Protein AF-A0A382MVQ9-F1 (afdb_monomer)

pLDDT: mean 88.11, std 9.87, range [50.53, 97.69]

Foldseek 3Di:
DVCVVVLVCLQQPNPVVPPDLLRSLLVNLLVVCQEVVLPLVSSLVSSCNGPSDDPQLQDQDDPVRDGSVSVSNVVSNVPNPHHDDQLADDALVLLVVLVVVALLSLLVNLLSVCPQAWAAAPVVRFIWGDDLLAIDTDPPCVVLVVSLVVLLVVLLVSLVVLVVVLVVLVVVVDPVCVVVSVVSVVVSVSSVVVNVVSVDPVSSVSSVVSNNVSRYDHPCLELVAQQWAAESQATQGNVVRDGHHRGSNNRYNFYWDHDDDPPDDDVVVVVLLCQLVVNPPVVSVVVVVVLVQLSGNDCVVLDDDDDDDDPPSCPVVVVVVVCNGSPLLEEEDECVLFFDDPDDDPVVVVSVVSNVSRSHYDYDDDPPPTDTDPVNSD

Sequence (378 aa):
SKQKDKFERLFKGDIAEYSSQSEGDLALCSILAFWTVRNNSLIDKVFRQSALFRQKWDDKHFSDGTTYGQSTINKSIENCTEVYTPKLPSNIEEIKRYFLNQERGDAELLSKIFEEIYLYDHIAQCWLNFSNGVWNQDQENQTLKNAVEKLTKLYLNTSIEVDRQVAELSAEKNKANRERIRQLEDFRDDLRERVRKLNNRSRITNVLKLAESWLPTSTWKFDSDSMKLNLANGIYDLNDNVLEEHSHEHLCLKQTKVSYKKGATAVYWIDFLNTIFSGDQELIRFVRQAVGYSLSGLCDPQALIFCYGSGANGKSTFFGVLRDLIGDYYQGIQIETLLANRFQSSSTQYDRARVKGARMVVSDEVPEGRKLNESLVK

Organism: NCBI:txid408172

InterPro domains:
  IPR006500 Helicase, putative, phage/plasmid, C-terminal domain [TIGR01613] (228-378)
  IPR014818 Bacteriophage/plasmid primase, P4, C-terminal [PF08706] (108-277)
  IPR014818 Bacteriophage/plasmid primase, P4, C-terminal [SM00885] (107-278)
  IPR051620 ORF904-like, C-terminal domain [PTHR35372] (110-378)
  IPR054468 NrS-1 polymerase-like, HBD domain [PF22763] (21-86)

Structure (mmCIF, N/CA/C/O backbone):
data_AF-A0A382MVQ9-F1
#
_entry.id   AF-A0A382MVQ9-F1
#
loop_
_atom_site.group_PDB
_atom_site.id
_atom_site.type_symbol
_atom_site.label_atom_id
_atom_site.label_alt_id
_atom_site.label_comp_id
_atom_site.label_asym_id
_atom_site.label_entity_id
_atom_site.label_seq_id
_atom_site.pdbx_PDB_ins_code
_atom_site.Cartn_x
_atom_site.Cartn_y
_atom_site.Cartn_z
_atom_site.occupancy
_atom_site.B_iso_or_equiv
_atom_site.auth_seq_id
_atom_site.auth_comp_id
_atom_site.auth_asym_id
_atom_site.auth_atom_id
_atom_site.pdbx_PDB_model_num
ATOM 1 N N . SER A 1 1 ? -6.077 -2.843 -11.365 1.00 56.75 1 SER A N 1
ATOM 2 C CA . SER A 1 1 ? -6.553 -2.175 -12.596 1.00 56.75 1 SER A CA 1
ATOM 3 C C . SER A 1 1 ? -8.061 -2.297 -12.627 1.00 56.75 1 SER A C 1
ATOM 5 O O . SER A 1 1 ? -8.538 -3.425 -12.628 1.00 56.75 1 SER A O 1
ATOM 7 N N . LYS A 1 2 ? -8.787 -1.170 -12.661 1.00 61.75 2 LYS A N 1
ATOM 8 C CA . LYS A 1 2 ? -10.263 -1.114 -12.609 1.00 61.75 2 LYS A CA 1
ATOM 9 C C . LYS A 1 2 ? -10.966 -1.867 -13.756 1.00 61.75 2 LYS A C 1
ATOM 11 O O . LYS A 1 2 ? -12.164 -2.094 -13.701 1.00 61.75 2 LYS A O 1
ATOM 16 N N . GLN A 1 3 ? -10.237 -2.243 -14.813 1.00 79.81 3 GLN A N 1
ATOM 17 C CA . GLN A 1 3 ? -10.783 -2.914 -16.002 1.00 79.81 3 GLN A CA 1
ATOM 18 C C . GLN A 1 3 ? -10.270 -4.351 -16.195 1.00 79.81 3 GLN A C 1
ATOM 20 O O . GLN A 1 3 ? -10.520 -4.938 -17.246 1.00 79.81 3 GLN A O 1
ATOM 25 N N . LYS A 1 4 ? -9.552 -4.930 -15.218 1.00 81.38 4 LYS A N 1
ATOM 26 C CA . LYS A 1 4 ? -8.944 -6.267 -15.353 1.00 81.38 4 LYS A CA 1
ATOM 27 C C . LYS A 1 4 ? -9.993 -7.347 -15.645 1.00 81.38 4 LYS A C 1
ATOM 29 O O . LYS A 1 4 ? -9.894 -8.028 -16.660 1.00 81.38 4 LYS A O 1
ATOM 34 N N . ASP A 1 5 ? -11.025 -7.441 -14.814 1.00 83.12 5 ASP A N 1
ATOM 35 C CA . ASP A 1 5 ? -12.050 -8.485 -14.942 1.00 83.12 5 ASP A CA 1
ATOM 36 C C . ASP A 1 5 ? -12.887 -8.306 -16.215 1.00 83.12 5 ASP A C 1
ATOM 38 O O . ASP A 1 5 ? -13.270 -9.269 -16.878 1.00 83.12 5 ASP A O 1
ATOM 42 N N . LYS A 1 6 ? -13.120 -7.051 -16.612 1.00 87.81 6 LYS A N 1
ATOM 43 C CA . LYS A 1 6 ? -13.778 -6.704 -17.876 1.00 87.81 6 LYS A CA 1
ATOM 44 C C . LYS A 1 6 ? -12.953 -7.148 -19.087 1.00 87.81 6 LYS A C 1
ATOM 46 O O . LYS A 1 6 ? -13.506 -7.733 -20.015 1.00 87.81 6 LYS A O 1
ATOM 51 N N . PHE A 1 7 ? -11.644 -6.897 -19.065 1.00 92.00 7 PHE A N 1
ATOM 52 C CA . PHE A 1 7 ? -10.725 -7.345 -20.107 1.00 92.00 7 PHE A CA 1
ATOM 53 C C . PHE A 1 7 ? -10.700 -8.872 -20.207 1.00 92.00 7 PHE A C 1
ATOM 55 O O . PHE A 1 7 ? -10.878 -9.399 -21.298 1.00 92.00 7 PHE A O 1
ATOM 62 N N . GLU A 1 8 ? -10.532 -9.588 -19.090 1.00 89.94 8 GLU A N 1
ATOM 63 C CA . GLU A 1 8 ? -10.443 -11.054 -19.100 1.00 89.94 8 GLU A CA 1
ATOM 64 C C . GLU A 1 8 ? -11.711 -11.724 -19.644 1.00 89.94 8 GLU A C 1
ATOM 66 O O . GLU A 1 8 ? -11.610 -12.693 -20.401 1.00 89.94 8 GLU A O 1
ATOM 71 N N . ARG A 1 9 ? -12.897 -11.204 -19.299 1.00 91.94 9 ARG A N 1
ATOM 72 C CA . ARG A 1 9 ? -14.177 -11.698 -19.831 1.00 91.94 9 ARG A CA 1
ATOM 73 C C . ARG A 1 9 ? -14.293 -11.483 -21.335 1.00 91.94 9 ARG A C 1
ATOM 75 O O . ARG A 1 9 ? -14.473 -12.450 -22.074 1.00 91.94 9 ARG A O 1
ATOM 82 N N . LEU A 1 10 ? -14.099 -10.243 -21.790 1.00 93.75 10 LEU A N 1
ATOM 83 C CA . LEU A 1 10 ? -14.164 -9.899 -23.212 1.00 93.75 10 LEU A CA 1
ATOM 84 C C . LEU A 1 10 ? -13.122 -10.668 -24.029 1.00 93.75 10 LEU A C 1
ATOM 86 O O . LEU A 1 10 ? -13.433 -11.181 -25.098 1.00 93.75 10 LEU A O 1
ATOM 90 N N . PHE A 1 11 ? -11.900 -10.818 -23.515 1.00 94.00 11 PHE A N 1
ATOM 91 C CA . PHE A 1 11 ? -10.834 -11.543 -24.204 1.00 94.00 11 PHE A CA 1
ATOM 92 C C . PHE A 1 11 ? -11.157 -13.038 -24.377 1.00 94.00 11 PHE A C 1
ATOM 94 O O . PHE A 1 11 ? -10.784 -13.638 -25.386 1.00 94.00 11 PHE A O 1
ATOM 101 N N . LYS A 1 12 ? -11.904 -13.629 -23.432 1.00 94.81 12 LYS A N 1
ATOM 102 C CA . LYS A 1 12 ? -12.444 -15.000 -23.509 1.00 94.81 12 LYS A CA 1
ATOM 103 C C . LYS A 1 12 ? -13.733 -15.115 -24.332 1.00 94.81 12 LYS A C 1
ATOM 105 O O . LYS A 1 12 ? -14.227 -16.225 -24.505 1.00 94.81 12 LYS A O 1
ATOM 110 N N . GLY A 1 13 ? -14.248 -14.010 -24.870 1.00 91.19 13 GLY A N 1
ATOM 111 C CA . GLY A 1 13 ? -15.422 -13.995 -25.742 1.00 91.19 13 GLY A CA 1
ATOM 112 C C . GLY A 1 13 ? -16.759 -13.823 -25.019 1.00 91.19 13 GLY A C 1
ATOM 113 O O . GLY A 1 13 ? -17.801 -13.926 -25.661 1.00 91.19 13 GLY A O 1
ATOM 114 N N . ASP A 1 14 ? -16.752 -13.559 -23.710 1.00 91.88 14 ASP A N 1
ATOM 115 C CA . ASP A 1 14 ? -17.973 -13.297 -22.948 1.00 91.88 14 ASP A CA 1
ATOM 116 C C . ASP A 1 14 ? -18.434 -11.847 -23.157 1.00 91.88 14 ASP A C 1
ATOM 118 O O . ASP A 1 14 ? -17.761 -10.896 -22.752 1.00 91.88 14 ASP A O 1
ATOM 122 N N . ILE A 1 15 ? -19.594 -11.699 -23.800 1.00 91.69 15 ILE A N 1
ATOM 123 C CA . ILE A 1 15 ? -20.236 -10.415 -24.099 1.00 91.69 15 ILE A CA 1
ATOM 124 C C . ILE A 1 15 ? -21.607 -10.268 -23.424 1.00 91.69 15 ILE A C 1
ATOM 126 O O . ILE A 1 15 ? -22.412 -9.464 -23.881 1.00 91.69 15 ILE A O 1
ATOM 130 N N . ALA A 1 16 ? -21.903 -11.024 -22.361 1.00 88.56 16 ALA A N 1
ATOM 131 C CA . ALA A 1 16 ? -23.234 -11.043 -21.740 1.00 88.56 16 ALA A CA 1
ATOM 132 C C . ALA A 1 16 ? -23.744 -9.661 -21.269 1.00 88.56 16 ALA A C 1
ATOM 134 O O . ALA A 1 16 ? -24.949 -9.450 -21.166 1.00 88.56 16 ALA A O 1
ATOM 135 N N . GLU A 1 17 ? -22.838 -8.715 -21.005 1.00 86.69 17 GLU A N 1
ATOM 136 C CA . GLU A 1 17 ? -23.154 -7.328 -20.622 1.00 86.69 17 GLU A CA 1
ATOM 137 C C . GLU A 1 17 ? -23.402 -6.381 -21.807 1.00 86.69 17 GLU A C 1
ATOM 139 O O . GLU A 1 17 ? -23.685 -5.202 -21.598 1.00 86.69 17 GLU A O 1
ATOM 144 N N . TYR A 1 18 ? -23.281 -6.865 -23.043 1.00 90.12 18 TYR A N 1
ATOM 145 C CA . TYR A 1 18 ? -23.393 -6.063 -24.257 1.00 90.12 18 TYR A CA 1
ATOM 146 C C . TYR A 1 18 ? -24.598 -6.480 -25.089 1.00 90.12 18 TYR A C 1
ATOM 148 O O . TYR A 1 18 ? -24.902 -7.662 -25.238 1.00 90.12 18 TYR A O 1
ATOM 156 N N . SER A 1 19 ? -25.261 -5.494 -25.691 1.00 86.88 19 SER A N 1
ATOM 157 C CA . SER A 1 19 ? -26.481 -5.710 -26.478 1.00 86.88 19 SER A CA 1
ATOM 158 C C . SER A 1 19 ? -26.177 -6.356 -27.829 1.00 86.88 19 SER A C 1
ATOM 160 O O . SER A 1 19 ? -27.060 -6.911 -28.481 1.00 86.88 19 SER A O 1
ATOM 162 N N . SER A 1 20 ? -24.925 -6.259 -28.284 1.00 90.38 20 SER A N 1
ATOM 163 C CA . SER A 1 20 ? -24.481 -6.847 -29.538 1.00 90.38 20 SER A CA 1
ATOM 164 C C . SER A 1 20 ? -23.009 -7.239 -29.515 1.00 90.38 20 SER A C 1
ATOM 166 O O . SER A 1 20 ? -22.187 -6.690 -28.781 1.00 90.38 20 SER A O 1
ATOM 168 N N . GLN A 1 21 ? -22.653 -8.143 -30.424 1.00 88.06 21 GLN A N 1
ATOM 169 C CA . GLN A 1 21 ? -21.266 -8.540 -30.630 1.00 88.06 21 GLN A CA 1
ATOM 170 C C . GLN A 1 21 ? -20.374 -7.370 -31.068 1.00 88.06 21 GLN A C 1
ATOM 172 O O . GLN A 1 21 ? -19.219 -7.302 -30.671 1.00 88.06 21 GLN A O 1
ATOM 177 N N . SER A 1 22 ? -20.909 -6.421 -31.843 1.00 89.81 22 SER A N 1
ATOM 178 C CA . SER A 1 22 ? -20.157 -5.236 -32.269 1.00 89.81 22 SER A CA 1
ATOM 179 C C . SER A 1 22 ? -19.883 -4.254 -31.131 1.00 89.81 22 SER A C 1
ATOM 181 O O . SER A 1 22 ? -18.838 -3.606 -31.124 1.00 89.81 22 SER A O 1
ATOM 183 N N . GLU A 1 23 ? -20.778 -4.170 -30.144 1.00 91.25 23 GLU A N 1
ATOM 184 C CA . GLU A 1 23 ? -20.517 -3.426 -28.908 1.00 91.25 23 GLU A CA 1
ATOM 185 C C . GLU A 1 23 ? -19.416 -4.093 -28.074 1.00 91.25 23 GLU A C 1
ATOM 187 O O . GLU A 1 23 ? -18.533 -3.398 -27.572 1.00 91.25 23 GLU A O 1
ATOM 192 N N . GLY A 1 24 ? -19.421 -5.429 -27.989 1.00 93.12 24 GLY A N 1
ATOM 193 C CA . GLY A 1 24 ? -18.354 -6.199 -27.342 1.00 93.12 24 GLY A CA 1
ATOM 194 C C . GLY A 1 24 ? -16.988 -5.999 -28.010 1.00 93.12 24 GLY A C 1
ATOM 195 O O . GLY A 1 24 ? -15.998 -5.739 -27.322 1.00 93.12 24 GLY A O 1
ATOM 196 N N . ASP A 1 25 ? -16.939 -6.034 -29.347 1.00 95.12 25 ASP A N 1
ATOM 197 C CA . ASP A 1 25 ? -15.716 -5.785 -30.121 1.00 95.12 25 ASP A CA 1
ATOM 198 C C . ASP A 1 25 ? -15.156 -4.374 -29.842 1.00 95.12 25 ASP A C 1
ATOM 200 O O . ASP A 1 25 ? -13.979 -4.213 -29.508 1.00 95.12 25 ASP A O 1
ATOM 204 N N . LEU A 1 26 ? -16.011 -3.343 -29.918 1.00 94.81 26 LEU A N 1
ATOM 205 C CA . LEU A 1 26 ? -15.623 -1.952 -29.660 1.00 94.81 26 LEU A CA 1
ATOM 206 C C . LEU A 1 26 ? -15.170 -1.741 -28.210 1.00 94.81 26 LEU A C 1
ATOM 208 O O . LEU A 1 26 ? -14.240 -0.968 -27.962 1.00 94.81 26 LEU A O 1
ATOM 212 N N . ALA A 1 27 ? -15.798 -2.427 -27.254 1.00 93.69 27 ALA A N 1
ATOM 213 C CA . ALA A 1 27 ? -15.417 -2.360 -25.853 1.00 93.69 27 ALA A CA 1
ATOM 214 C C . ALA A 1 27 ? -14.027 -2.953 -25.607 1.00 93.69 27 ALA A C 1
ATOM 216 O O . ALA A 1 27 ? -13.223 -2.328 -24.911 1.00 93.69 27 ALA A O 1
ATOM 217 N N . LEU A 1 28 ? -13.713 -4.110 -26.203 1.00 95.19 28 LEU A N 1
ATOM 218 C CA . LEU A 1 28 ? -12.372 -4.687 -26.110 1.00 95.19 28 LEU A CA 1
ATOM 219 C C . LEU A 1 28 ? -11.339 -3.772 -26.783 1.00 95.19 28 LEU A C 1
ATOM 221 O O . LEU A 1 28 ? -10.308 -3.476 -26.179 1.00 95.19 28 LEU A O 1
ATOM 225 N N . CYS A 1 29 ? -11.631 -3.250 -27.979 1.00 95.56 29 CYS A N 1
ATOM 226 C CA . CYS A 1 29 ? -10.756 -2.291 -28.659 1.00 95.56 29 CYS A CA 1
ATOM 227 C C . CYS A 1 29 ? -10.527 -1.012 -27.848 1.00 95.56 29 CYS A C 1
ATOM 229 O O . CYS A 1 29 ? -9.406 -0.520 -27.818 1.00 95.56 29 CYS A O 1
ATOM 231 N N . SER A 1 30 ? -11.536 -0.504 -27.136 1.00 93.75 30 SER A N 1
ATOM 232 C CA . SER A 1 30 ? -11.395 0.671 -26.260 1.00 93.75 30 SER A CA 1
ATOM 233 C C . SER A 1 30 ? -10.436 0.418 -25.094 1.00 93.75 30 SER A C 1
ATOM 235 O O . SER A 1 30 ? -9.608 1.272 -24.782 1.00 93.75 30 SER A O 1
ATOM 237 N N . ILE A 1 31 ? -10.490 -0.773 -24.485 1.00 92.19 31 ILE A N 1
ATOM 238 C CA . ILE A 1 31 ? -9.528 -1.173 -23.445 1.00 92.19 31 ILE A CA 1
ATOM 239 C C . ILE A 1 31 ? -8.120 -1.259 -24.050 1.00 92.19 31 ILE A C 1
ATOM 241 O O . ILE A 1 31 ? -7.165 -0.718 -23.495 1.00 92.19 31 ILE A O 1
ATOM 245 N N . LEU A 1 32 ? -7.982 -1.907 -25.210 1.00 93.88 32 LEU A N 1
ATOM 246 C CA . LEU A 1 32 ? -6.696 -2.041 -25.895 1.00 93.88 32 LEU A CA 1
ATOM 247 C C . LEU A 1 32 ? -6.124 -0.683 -26.323 1.00 93.88 32 LEU A C 1
ATOM 249 O O . LEU A 1 32 ? -4.919 -0.481 -26.200 1.00 93.88 32 LEU A O 1
ATOM 253 N N . ALA A 1 33 ? -6.951 0.263 -26.770 1.00 92.38 33 ALA A N 1
ATOM 254 C CA . ALA A 1 33 ? -6.517 1.595 -27.186 1.00 92.38 33 ALA A CA 1
ATOM 255 C C . ALA A 1 33 ? -5.807 2.357 -26.057 1.00 92.38 33 ALA A C 1
ATOM 257 O O . ALA A 1 33 ? -4.775 2.984 -26.308 1.00 92.38 33 ALA A O 1
ATOM 258 N N . PHE A 1 34 ? -6.291 2.225 -24.815 1.00 89.44 34 PHE A N 1
ATOM 259 C CA . PHE A 1 34 ? -5.617 2.764 -23.633 1.00 89.44 34 PHE A CA 1
ATOM 260 C C . PHE A 1 34 ? -4.228 2.131 -23.450 1.00 89.44 34 PHE A C 1
ATOM 262 O O . PHE A 1 34 ? -3.225 2.843 -23.435 1.00 89.44 34 PHE A O 1
ATOM 269 N N . TRP A 1 35 ? -4.142 0.798 -23.366 1.00 85.44 35 TRP A N 1
ATOM 270 C CA . TRP A 1 35 ? -2.895 0.082 -23.042 1.00 85.44 35 TRP A CA 1
ATOM 271 C C . TRP A 1 35 ? -1.833 0.113 -24.142 1.00 85.44 35 TRP A C 1
ATOM 273 O O . TRP A 1 35 ? -0.641 0.036 -23.859 1.00 85.44 35 TRP A O 1
ATOM 283 N N . THR A 1 36 ? -2.256 0.219 -25.397 1.00 87.81 36 THR A N 1
ATOM 284 C CA . THR A 1 36 ? -1.367 0.220 -26.568 1.00 87.81 36 THR A CA 1
ATOM 285 C C . THR A 1 36 ? -0.960 1.623 -27.005 1.00 87.81 36 THR A C 1
ATOM 287 O O . THR A 1 36 ? -0.329 1.770 -28.050 1.00 87.81 36 THR A O 1
ATOM 290 N N . VAL A 1 37 ? -1.327 2.657 -26.238 1.00 85.19 37 VAL A N 1
ATOM 291 C CA . VAL A 1 37 ? -1.051 4.064 -26.570 1.00 85.19 37 VAL A CA 1
ATOM 292 C C . VAL A 1 37 ? -1.571 4.405 -27.975 1.00 85.19 37 VAL A C 1
ATOM 294 O O . VAL A 1 37 ? -0.882 5.014 -28.791 1.00 85.19 37 VAL A O 1
ATOM 297 N N . ARG A 1 38 ? -2.798 3.955 -28.281 1.00 87.50 38 ARG A N 1
ATOM 298 C CA . ARG A 1 38 ? -3.471 4.129 -29.584 1.00 87.50 38 ARG A CA 1
ATOM 299 C C . ARG A 1 38 ? -2.694 3.558 -30.784 1.00 87.50 38 ARG A C 1
ATOM 301 O O . ARG A 1 38 ? -2.894 3.990 -31.919 1.00 87.50 38 ARG A O 1
ATOM 308 N N . ASN A 1 39 ? -1.826 2.569 -30.568 1.00 87.12 39 ASN A N 1
ATOM 309 C CA . ASN A 1 39 ? -1.109 1.907 -31.654 1.00 87.12 39 ASN A CA 1
ATOM 310 C C . ASN A 1 39 ? -2.041 0.954 -32.418 1.00 87.12 39 ASN A C 1
ATOM 312 O O . ASN A 1 39 ? -2.325 -0.153 -31.964 1.00 87.12 39 ASN A O 1
ATOM 316 N N . ASN A 1 40 ? -2.476 1.386 -33.604 1.00 89.69 40 ASN A N 1
ATOM 317 C CA . ASN A 1 40 ? -3.419 0.662 -34.458 1.00 89.69 40 ASN A CA 1
ATOM 318 C C . ASN A 1 40 ? -3.007 -0.804 -34.705 1.00 89.69 40 ASN A C 1
ATOM 320 O O . ASN A 1 40 ? -3.785 -1.720 -34.437 1.00 89.69 40 ASN A O 1
ATOM 324 N N . SER A 1 41 ? -1.757 -1.030 -35.115 1.00 87.62 41 SER A N 1
ATOM 325 C CA . SER A 1 41 ? -1.235 -2.365 -35.426 1.00 87.62 41 SER A CA 1
ATOM 326 C C . SER A 1 41 ? -1.172 -3.276 -34.199 1.00 87.62 41 SER A C 1
ATOM 328 O O . SER A 1 41 ? -1.375 -4.485 -34.304 1.00 87.62 41 SER A O 1
ATOM 330 N N . LEU A 1 42 ? -0.876 -2.716 -33.023 1.00 85.00 42 LEU A N 1
ATOM 331 C CA . LEU A 1 42 ? -0.814 -3.484 -31.783 1.00 85.00 42 LEU A CA 1
ATOM 332 C C . LEU A 1 42 ? -2.215 -3.864 -31.289 1.00 85.00 42 LEU A C 1
ATOM 334 O O . LEU A 1 42 ? -2.401 -4.994 -30.840 1.00 85.00 42 LEU A O 1
ATOM 338 N N . ILE A 1 43 ? -3.195 -2.964 -31.419 1.00 91.69 43 ILE A N 1
ATOM 339 C CA . ILE A 1 43 ? -4.602 -3.256 -31.105 1.00 91.69 43 ILE A CA 1
ATOM 340 C C . ILE A 1 43 ? -5.099 -4.407 -31.978 1.00 91.69 43 ILE A C 1
ATOM 342 O O . ILE A 1 43 ? -5.616 -5.380 -31.437 1.00 91.69 43 ILE A O 1
ATOM 346 N N . ASP A 1 44 ? -4.889 -4.336 -33.297 1.00 93.06 44 ASP A N 1
ATOM 347 C CA . ASP A 1 44 ? -5.279 -5.402 -34.229 1.00 93.06 44 ASP A CA 1
ATOM 348 C C . ASP A 1 44 ? -4.627 -6.742 -33.851 1.00 93.06 44 ASP A C 1
ATOM 350 O O . ASP A 1 44 ? -5.305 -7.757 -33.679 1.00 93.06 44 ASP A O 1
ATOM 354 N N . LYS A 1 45 ? -3.310 -6.732 -33.609 1.00 92.75 45 LYS A N 1
ATOM 355 C CA . LYS A 1 45 ? -2.551 -7.932 -33.238 1.00 92.75 45 LYS A CA 1
ATOM 356 C C . LYS A 1 45 ? -3.056 -8.589 -31.952 1.00 92.75 45 LYS A C 1
ATOM 358 O O . LYS A 1 45 ? -3.081 -9.817 -31.880 1.00 92.75 45 LYS A O 1
ATOM 363 N N . VAL A 1 46 ? -3.411 -7.801 -30.936 1.00 93.62 46 VAL A N 1
ATOM 364 C CA . VAL A 1 46 ? -3.919 -8.324 -29.658 1.00 93.62 46 VAL A CA 1
ATOM 365 C C . VAL A 1 46 ? -5.380 -8.756 -29.787 1.00 93.62 46 VAL A C 1
ATOM 367 O O . VAL A 1 46 ? -5.745 -9.808 -29.270 1.00 93.62 46 VAL A O 1
ATOM 370 N N . PHE A 1 47 ? -6.209 -8.010 -30.522 1.00 95.69 47 PHE A N 1
ATOM 371 C CA . PHE A 1 47 ? -7.610 -8.368 -30.748 1.00 95.69 47 PHE A CA 1
ATOM 372 C C . PHE A 1 47 ? -7.743 -9.722 -31.455 1.00 95.69 47 PHE A C 1
ATOM 374 O O . PHE A 1 47 ? -8.553 -10.552 -31.043 1.00 95.69 47 PHE A O 1
ATOM 381 N N . ARG A 1 48 ? -6.891 -9.998 -32.452 1.00 96.06 48 ARG A N 1
ATOM 382 C CA . ARG A 1 48 ? -6.841 -11.290 -33.165 1.00 96.06 48 ARG A CA 1
ATOM 383 C C . ARG A 1 48 ? -6.519 -12.493 -32.274 1.00 96.06 48 ARG A C 1
ATOM 385 O O . ARG A 1 48 ? -6.771 -13.622 -32.676 1.00 96.06 48 ARG A O 1
ATOM 392 N N . GLN A 1 49 ? -5.957 -12.270 -31.086 1.00 95.38 49 GLN A N 1
ATOM 393 C CA . GLN A 1 49 ? -5.680 -13.327 -30.106 1.00 95.38 49 GLN A CA 1
ATOM 394 C C . GLN A 1 49 ? -6.858 -13.580 -29.156 1.00 95.38 49 GLN A C 1
ATOM 396 O O . GLN A 1 49 ? -6.828 -14.548 -28.398 1.00 95.38 49 GLN A O 1
ATOM 401 N N . SER A 1 50 ? -7.876 -12.718 -29.174 1.00 95.56 50 SER A N 1
ATOM 402 C CA . SER A 1 50 ? -9.081 -12.886 -28.366 1.00 95.56 50 SER A CA 1
ATOM 403 C C . SER A 1 50 ? -10.055 -13.872 -29.008 1.00 95.56 50 SER A C 1
ATOM 405 O O . SER A 1 50 ? -10.073 -14.058 -30.226 1.00 95.56 50 SER A O 1
ATOM 407 N N . ALA A 1 51 ? -10.947 -14.440 -28.198 1.00 94.94 51 ALA A N 1
ATOM 408 C CA . ALA A 1 51 ? -12.033 -15.281 -28.694 1.00 94.94 51 ALA A CA 1
ATOM 409 C C . ALA A 1 51 ? -13.144 -14.492 -29.426 1.00 94.94 51 ALA A C 1
ATOM 411 O O . ALA A 1 51 ? -14.063 -15.101 -29.967 1.00 94.94 51 ALA A O 1
ATOM 412 N N . LEU A 1 52 ? -13.071 -13.151 -29.469 1.00 92.50 52 LEU A N 1
ATOM 413 C CA . LEU A 1 52 ? -13.994 -12.302 -30.238 1.00 92.50 52 LEU A CA 1
ATOM 414 C C . LEU A 1 52 ? -13.616 -12.191 -31.723 1.00 92.50 52 LEU A C 1
ATOM 416 O O . LEU A 1 52 ? -14.437 -11.745 -32.533 1.00 92.50 52 LEU A O 1
ATOM 420 N N . PHE A 1 53 ? -12.394 -12.590 -32.094 1.00 94.00 53 PHE A N 1
ATOM 421 C CA . PHE A 1 53 ? -11.920 -12.525 -33.473 1.00 94.00 53 PHE A CA 1
ATOM 422 C C . PHE A 1 53 ? -12.741 -13.422 -34.410 1.00 94.00 53 PHE A C 1
ATOM 424 O O . PHE A 1 53 ? -13.006 -14.590 -34.125 1.00 94.00 53 PHE A O 1
ATOM 431 N N . ARG A 1 54 ? -13.142 -12.867 -35.561 1.00 93.62 54 ARG A N 1
ATOM 432 C CA . ARG A 1 54 ? -14.012 -13.509 -36.561 1.00 93.62 54 ARG A CA 1
ATOM 433 C C . ARG A 1 54 ? -13.609 -13.074 -37.967 1.00 93.62 54 ARG A C 1
ATOM 435 O O . ARG A 1 54 ? -13.069 -11.986 -38.126 1.00 93.62 54 ARG A O 1
ATOM 442 N N . GLN A 1 55 ? -13.969 -13.854 -38.992 1.00 89.81 55 GLN A N 1
ATOM 443 C CA . GLN A 1 55 ? -13.692 -13.517 -40.404 1.00 89.81 55 GLN A CA 1
ATOM 444 C C . GLN A 1 55 ? -14.203 -12.122 -40.803 1.00 89.81 55 GLN A C 1
ATOM 446 O O . GLN A 1 55 ? -13.504 -11.403 -41.507 1.00 89.81 55 GLN A O 1
ATOM 451 N N . LYS A 1 56 ? -15.345 -11.696 -40.234 1.00 89.88 56 LYS A N 1
ATOM 452 C CA . LYS A 1 56 ? -15.909 -10.348 -40.414 1.00 89.88 56 LYS A CA 1
ATOM 453 C C . LYS A 1 56 ? -14.912 -9.221 -40.130 1.00 89.88 56 LYS A C 1
ATOM 455 O O . LYS A 1 56 ? -15.053 -8.135 -40.677 1.00 89.88 56 LYS A O 1
ATOM 460 N N . TRP A 1 57 ? -13.919 -9.459 -39.275 1.00 91.94 57 TRP A N 1
ATOM 461 C CA . TRP A 1 57 ? -12.889 -8.481 -38.935 1.00 91.94 57 TRP A CA 1
ATOM 462 C C . TRP A 1 57 ? -12.165 -7.925 -40.165 1.00 91.94 57 TRP A C 1
ATOM 464 O O . TRP A 1 57 ? -11.921 -6.720 -40.233 1.00 91.94 57 TRP A O 1
ATOM 474 N N . ASP A 1 58 ? -11.916 -8.783 -41.156 1.00 92.25 58 ASP A N 1
ATOM 475 C CA . ASP A 1 58 ? -11.185 -8.454 -42.381 1.00 92.25 58 ASP A CA 1
ATOM 476 C C . ASP A 1 58 ? -12.118 -8.088 -43.558 1.00 92.25 58 ASP A C 1
ATOM 478 O O . ASP A 1 58 ? -11.652 -7.720 -44.639 1.00 92.25 58 ASP A O 1
ATOM 482 N N . ASP A 1 59 ? -13.440 -8.122 -43.353 1.00 90.75 59 ASP A N 1
ATOM 483 C CA . ASP A 1 59 ? -14.422 -7.796 -44.387 1.00 90.75 59 ASP A CA 1
ATOM 484 C C . ASP A 1 59 ? -14.519 -6.284 -44.605 1.00 90.75 59 ASP A C 1
ATOM 486 O O . ASP A 1 59 ? -14.676 -5.502 -43.660 1.00 90.75 59 ASP A O 1
ATOM 490 N N . LYS A 1 60 ? -14.506 -5.864 -45.875 1.00 87.56 60 LYS A N 1
ATOM 491 C CA . LYS A 1 60 ? -14.792 -4.479 -46.270 1.00 87.56 60 LYS A CA 1
ATOM 492 C C . LYS A 1 60 ? -16.246 -4.154 -45.960 1.00 87.56 60 LYS A C 1
ATOM 494 O O . LYS A 1 60 ? -17.154 -4.753 -46.530 1.00 87.56 60 LYS A O 1
ATOM 499 N N . HIS A 1 61 ? -16.452 -3.202 -45.061 1.00 78.50 61 HIS A N 1
ATOM 500 C CA . HIS A 1 61 ? -17.770 -2.941 -44.482 1.00 78.50 61 HIS A CA 1
ATOM 501 C C . HIS A 1 61 ? -18.267 -1.511 -44.748 1.00 78.50 61 HIS A C 1
ATOM 503 O O . HIS A 1 61 ? -19.437 -1.210 -44.513 1.00 78.50 61 HIS A O 1
ATOM 509 N N . PHE A 1 62 ? -17.400 -0.634 -45.256 1.00 77.56 62 PHE A N 1
ATOM 510 C CA . PHE A 1 62 ? -17.700 0.774 -45.502 1.00 77.56 62 PHE A CA 1
ATOM 511 C C . PHE A 1 62 ? -17.371 1.170 -46.948 1.00 77.56 62 PHE A C 1
ATOM 513 O O . PHE A 1 62 ? -16.532 0.556 -47.611 1.00 77.56 62 PHE A O 1
ATOM 520 N N . SER A 1 63 ? -18.058 2.201 -47.449 1.00 76.50 63 SER A N 1
ATOM 521 C CA . SER A 1 63 ? -17.941 2.699 -48.830 1.00 76.50 63 SER A CA 1
ATOM 522 C C . SER A 1 63 ? -16.563 3.278 -49.168 1.00 76.50 63 SER A C 1
ATOM 524 O O . SER A 1 63 ? -16.232 3.427 -50.339 1.00 76.50 63 SER A O 1
ATOM 526 N N . ASP A 1 64 ? -15.765 3.592 -48.149 1.00 79.44 64 ASP A N 1
ATOM 527 C CA . ASP A 1 64 ? -14.377 4.054 -48.242 1.00 79.44 64 ASP A CA 1
ATOM 528 C C . ASP A 1 64 ? -13.360 2.903 -48.398 1.00 79.44 64 ASP A C 1
ATOM 530 O O . ASP A 1 64 ? -12.159 3.138 -48.522 1.00 79.44 64 ASP A O 1
ATOM 534 N N . GLY A 1 65 ? -13.830 1.650 -48.412 1.00 82.62 65 GLY A N 1
ATOM 535 C CA . GLY A 1 65 ? -12.997 0.459 -48.541 1.00 82.62 65 GLY A CA 1
ATOM 536 C C . GLY A 1 65 ? -12.363 -0.014 -47.232 1.00 82.62 65 GLY A C 1
ATOM 537 O O . GLY A 1 65 ? -11.597 -0.982 -47.270 1.00 82.62 65 GLY A O 1
ATOM 538 N N . THR A 1 66 ? -12.680 0.613 -46.093 1.00 87.56 66 THR A N 1
ATOM 539 C CA . THR A 1 66 ? -12.188 0.178 -44.782 1.00 87.56 66 THR A CA 1
ATOM 540 C C . THR A 1 66 ? -12.859 -1.118 -44.328 1.00 87.56 66 THR A C 1
ATOM 542 O O . THR A 1 66 ? -14.050 -1.376 -44.551 1.00 87.56 66 THR A O 1
ATOM 545 N N . THR A 1 67 ? -12.065 -1.978 -43.690 1.00 92.12 67 THR A N 1
ATOM 546 C CA . THR A 1 67 ? -12.568 -3.210 -43.073 1.00 92.12 67 THR A CA 1
ATOM 547 C C . THR A 1 67 ? -13.326 -2.898 -41.787 1.00 92.12 67 THR A C 1
ATOM 549 O O . THR A 1 67 ? -13.036 -1.896 -41.127 1.00 92.12 67 THR A O 1
ATOM 552 N N . TYR A 1 68 ? -14.228 -3.786 -41.376 1.00 92.62 68 TYR A N 1
ATOM 553 C CA . TYR A 1 68 ? -14.908 -3.685 -40.084 1.00 92.62 68 TYR A CA 1
ATOM 554 C C . TYR A 1 68 ? -13.923 -3.531 -38.910 1.00 92.62 68 TYR A C 1
ATOM 556 O O . TYR A 1 68 ? -14.124 -2.659 -38.059 1.00 92.62 68 TYR A O 1
ATOM 564 N N . GLY A 1 69 ? -12.842 -4.320 -38.886 1.00 91.06 69 GLY A N 1
ATOM 565 C CA . GLY A 1 69 ? -11.806 -4.243 -37.854 1.00 91.06 69 GLY A CA 1
ATOM 566 C C . GLY A 1 69 ? -11.131 -2.874 -37.820 1.00 91.06 69 GLY A C 1
ATOM 567 O O . GLY A 1 69 ? -11.136 -2.208 -36.788 1.00 91.06 69 GLY A O 1
ATOM 568 N N . GLN A 1 70 ? -10.656 -2.394 -38.974 1.00 91.44 70 GLN A N 1
ATOM 569 C CA . GLN A 1 70 ? -10.043 -1.065 -39.100 1.00 91.44 70 GLN A CA 1
ATOM 570 C C . GLN A 1 70 ? -10.955 0.063 -38.595 1.00 91.44 70 GLN A C 1
ATOM 572 O O . GLN A 1 70 ? -10.507 0.916 -37.833 1.00 91.44 70 GLN A O 1
ATOM 577 N N . SER A 1 71 ? -12.233 0.057 -38.981 1.00 92.50 71 SER A N 1
ATOM 578 C CA . SER A 1 71 ? -13.206 1.061 -38.532 1.00 92.50 71 SER A CA 1
ATOM 579 C C . SER A 1 71 ? -13.454 0.990 -37.020 1.00 92.50 71 SER A C 1
ATOM 581 O O . SER A 1 71 ? -13.482 2.015 -36.339 1.00 92.50 71 SER A O 1
ATOM 583 N N . THR A 1 72 ? -13.537 -0.221 -36.461 1.00 94.38 72 THR A N 1
ATOM 584 C CA . THR A 1 72 ? -13.710 -0.441 -35.015 1.00 94.38 72 THR A CA 1
ATOM 585 C C . THR A 1 72 ? -12.497 0.052 -34.223 1.00 94.38 72 THR A C 1
ATOM 587 O O . THR A 1 72 ? -12.657 0.741 -33.212 1.00 94.38 72 THR A O 1
ATOM 590 N N . ILE A 1 73 ? -11.281 -0.229 -34.704 1.00 94.25 73 ILE A N 1
ATOM 591 C CA . ILE A 1 73 ? -10.042 0.267 -34.094 1.00 94.25 73 ILE A CA 1
ATOM 592 C C . ILE A 1 73 ? -9.988 1.794 -34.177 1.00 94.25 73 ILE A C 1
ATOM 594 O O . ILE A 1 73 ? -9.770 2.440 -33.153 1.00 94.25 73 ILE A O 1
ATOM 598 N N . ASN A 1 74 ? -10.236 2.381 -35.351 1.00 93.12 74 ASN A N 1
ATOM 599 C CA . ASN A 1 74 ? -10.228 3.835 -35.534 1.00 93.12 74 ASN A CA 1
ATOM 600 C C . ASN A 1 74 ? -11.213 4.517 -34.574 1.00 93.12 74 ASN A C 1
ATOM 602 O O . ASN A 1 74 ? -10.828 5.422 -33.836 1.00 93.12 74 ASN A O 1
ATOM 606 N N . LYS A 1 75 ? -12.441 3.994 -34.478 1.00 93.81 75 LYS A N 1
ATOM 607 C CA . LYS A 1 75 ? -13.455 4.490 -33.544 1.00 93.81 75 LYS A CA 1
ATOM 608 C C . LYS A 1 75 ? -13.015 4.364 -32.082 1.00 93.81 75 LYS A C 1
ATOM 610 O O . LYS A 1 75 ? -13.296 5.255 -31.284 1.00 93.81 75 LYS A O 1
ATOM 615 N N . SER A 1 76 ? -12.330 3.284 -31.703 1.00 92.75 76 SER A N 1
ATOM 616 C CA . SER A 1 76 ? -11.802 3.135 -30.338 1.00 92.75 76 SER A CA 1
ATOM 617 C C . SER A 1 76 ? -10.675 4.124 -30.023 1.00 92.75 76 SER A C 1
ATOM 619 O O . SER A 1 76 ? -10.624 4.652 -28.917 1.00 92.75 76 SER A O 1
ATOM 621 N N . ILE A 1 77 ? -9.814 4.426 -30.999 1.00 92.00 77 ILE A N 1
ATOM 622 C CA . ILE A 1 77 ? -8.721 5.397 -30.873 1.00 92.00 77 ILE A CA 1
ATOM 623 C C . ILE A 1 77 ? -9.266 6.824 -30.754 1.00 92.00 77 ILE A C 1
ATOM 625 O O . ILE A 1 77 ? -8.807 7.570 -29.893 1.00 92.00 77 ILE A O 1
ATOM 629 N N . GLU A 1 78 ? -10.250 7.194 -31.578 1.00 92.12 78 GLU A N 1
ATOM 630 C CA . GLU A 1 78 ? -10.896 8.513 -31.542 1.00 92.12 78 GLU A CA 1
ATOM 631 C C . GLU A 1 78 ? -11.603 8.776 -30.206 1.00 92.12 78 GLU A C 1
ATOM 633 O O . GLU A 1 78 ? -11.522 9.879 -29.671 1.00 92.12 78 GLU A O 1
ATOM 638 N N . ASN A 1 79 ? -12.251 7.754 -29.636 1.00 90.25 79 ASN A N 1
ATOM 639 C CA . ASN A 1 79 ? -12.970 7.863 -28.361 1.00 90.25 79 ASN A CA 1
ATOM 640 C C . ASN A 1 79 ? -12.083 7.643 -27.122 1.00 90.25 79 ASN A C 1
ATOM 642 O O . ASN A 1 79 ? -12.546 7.789 -25.991 1.00 90.25 79 ASN A O 1
ATOM 646 N N . CYS A 1 80 ? -10.815 7.278 -27.303 1.00 87.12 80 CYS A N 1
ATOM 647 C CA . CYS A 1 80 ? -9.870 7.061 -26.215 1.00 87.12 80 CYS A CA 1
ATOM 648 C C . CYS A 1 80 ? -9.366 8.422 -25.719 1.00 87.12 80 CYS A C 1
ATOM 650 O O . CYS A 1 80 ? -8.460 8.987 -26.315 1.00 87.12 80 CYS A O 1
ATOM 652 N N . THR A 1 81 ? -9.932 8.973 -24.643 1.00 84.25 81 THR A N 1
ATOM 653 C CA . THR A 1 81 ? -9.537 10.293 -24.100 1.00 84.25 81 THR A CA 1
ATOM 654 C C . THR A 1 81 ? -8.190 10.268 -23.379 1.00 84.25 81 THR A C 1
ATOM 656 O O . THR A 1 81 ? -7.429 11.229 -23.461 1.00 84.25 81 THR A O 1
ATOM 659 N N . GLU A 1 82 ? -7.856 9.144 -22.750 1.00 81.38 82 GLU A N 1
ATOM 660 C CA . GLU A 1 82 ? -6.627 8.927 -21.985 1.00 81.38 82 GLU A CA 1
ATOM 661 C C . GLU A 1 82 ? -5.874 7.707 -22.516 1.00 81.38 82 GLU A C 1
ATOM 663 O O . GLU A 1 82 ? -6.488 6.743 -22.968 1.00 81.38 82 GLU A O 1
ATOM 668 N N . VAL A 1 83 ? -4.544 7.729 -22.443 1.00 83.00 83 VAL A N 1
ATOM 669 C CA . VAL A 1 83 ? -3.684 6.597 -22.813 1.00 83.00 83 VAL A CA 1
ATOM 670 C C . VAL A 1 83 ? -2.857 6.149 -21.622 1.00 83.00 83 VAL A C 1
ATOM 672 O O . VAL A 1 83 ? -2.548 6.941 -20.729 1.00 83.00 83 VAL A O 1
ATOM 675 N N . TYR A 1 84 ? -2.458 4.881 -21.632 1.00 73.25 84 TYR A N 1
ATOM 676 C CA . TYR A 1 84 ? -1.536 4.355 -20.646 1.00 73.25 84 TYR A CA 1
ATOM 677 C C . TYR A 1 84 ? -0.207 5.102 -20.740 1.00 73.25 84 TYR A C 1
ATOM 679 O O . TYR A 1 84 ? 0.559 4.937 -21.689 1.00 73.25 84 TYR A O 1
ATOM 687 N N . THR A 1 85 ? 0.064 5.922 -19.731 1.00 56.94 85 THR A N 1
ATOM 688 C CA . THR A 1 85 ? 1.392 6.478 -19.508 1.00 56.94 85 THR A CA 1
ATOM 689 C C . THR A 1 85 ? 2.072 5.583 -18.480 1.00 56.94 85 THR A C 1
ATOM 691 O O . THR A 1 85 ? 1.622 5.542 -17.330 1.00 56.94 85 THR A O 1
ATOM 694 N N . PRO A 1 86 ? 3.109 4.817 -18.857 1.00 59.69 86 PRO A N 1
ATOM 695 C CA . PRO A 1 86 ? 3.858 4.046 -17.881 1.00 59.69 86 PRO A CA 1
ATOM 696 C C . PRO A 1 86 ? 4.425 5.001 -16.828 1.00 59.69 86 PRO A C 1
ATOM 698 O O . PRO A 1 86 ? 5.100 5.975 -17.149 1.00 59.69 86 PRO A O 1
ATOM 701 N N . LYS A 1 87 ? 4.115 4.731 -15.557 1.00 61.84 87 LYS A N 1
ATOM 702 C CA . LYS A 1 87 ? 4.584 5.542 -14.420 1.00 61.84 87 LYS A CA 1
ATOM 703 C C . LYS A 1 87 ? 6.104 5.472 -14.247 1.00 61.84 87 LYS A C 1
ATOM 705 O O . LYS A 1 87 ? 6.738 6.409 -13.766 1.00 61.84 87 LYS A O 1
ATOM 710 N N . LEU A 1 88 ? 6.689 4.362 -14.695 1.00 64.69 88 LEU A N 1
ATOM 711 C CA . LEU A 1 88 ? 8.127 4.165 -14.784 1.00 64.69 88 LEU A CA 1
ATOM 712 C C . LEU A 1 88 ? 8.650 4.690 -16.121 1.00 64.69 88 LEU A C 1
ATOM 714 O O . LEU A 1 88 ? 7.980 4.504 -17.140 1.00 64.69 88 LEU A O 1
ATOM 718 N N . PRO A 1 89 ? 9.854 5.284 -16.141 1.00 67.50 89 PRO A N 1
ATOM 719 C CA . PRO A 1 89 ? 10.468 5.699 -17.389 1.00 67.50 89 PRO A CA 1
ATOM 720 C C . PRO A 1 89 ? 10.569 4.510 -18.339 1.00 67.50 89 PRO A C 1
ATOM 722 O O . PRO A 1 89 ? 11.043 3.430 -17.979 1.00 67.50 89 PRO A O 1
ATOM 725 N N . SER A 1 90 ? 10.055 4.716 -19.544 1.00 67.81 90 SER A N 1
ATOM 726 C CA . SER A 1 90 ? 9.762 3.638 -20.495 1.00 67.81 90 SER A CA 1
ATOM 727 C C . SER A 1 90 ? 10.791 3.512 -21.609 1.00 67.81 90 SER A C 1
ATOM 729 O O . SER A 1 90 ? 10.725 2.579 -22.406 1.00 67.81 90 SER A O 1
ATOM 731 N N . ASN A 1 91 ? 11.757 4.431 -21.667 1.00 82.81 91 ASN A N 1
ATOM 732 C CA . ASN A 1 91 ? 12.829 4.404 -22.649 1.00 82.81 91 ASN A CA 1
ATOM 733 C C . ASN A 1 91 ? 14.194 4.732 -22.024 1.00 82.81 91 ASN A C 1
ATOM 735 O O . ASN A 1 91 ? 14.298 5.373 -20.976 1.00 82.81 91 ASN A O 1
ATOM 739 N N . ILE A 1 92 ? 15.249 4.280 -22.704 1.00 89.19 92 ILE A N 1
ATOM 740 C CA . ILE A 1 92 ? 16.647 4.406 -22.268 1.00 89.19 92 ILE A CA 1
ATOM 741 C C . ILE A 1 92 ? 17.043 5.873 -22.055 1.00 89.19 92 ILE A C 1
ATOM 743 O O . ILE A 1 92 ? 17.762 6.174 -21.107 1.00 89.19 92 ILE A O 1
ATOM 747 N N . GLU A 1 93 ? 16.577 6.788 -22.908 1.00 90.25 93 GLU A N 1
ATOM 748 C CA . GLU A 1 93 ? 16.972 8.201 -22.859 1.00 90.25 93 GLU A CA 1
ATOM 749 C C . GLU A 1 93 ? 16.431 8.898 -21.604 1.00 90.25 93 GLU A C 1
ATOM 751 O O . GLU A 1 93 ? 17.133 9.662 -20.940 1.00 90.25 93 GLU A O 1
ATOM 756 N N . GLU A 1 94 ? 15.199 8.575 -21.214 1.00 90.56 94 GLU A N 1
ATOM 757 C CA . GLU A 1 94 ? 14.605 9.074 -19.981 1.00 90.56 94 GLU A CA 1
ATOM 758 C C . GLU A 1 94 ? 15.361 8.564 -18.746 1.00 90.56 94 GLU A C 1
ATOM 760 O O . GLU A 1 94 ? 15.694 9.344 -17.850 1.00 90.56 94 GLU A O 1
ATOM 765 N N . ILE A 1 95 ? 15.707 7.272 -18.723 1.00 93.00 95 ILE A N 1
ATOM 766 C CA . ILE A 1 95 ? 16.505 6.673 -17.642 1.00 93.00 95 ILE A CA 1
ATOM 767 C C . ILE A 1 95 ? 17.903 7.290 -17.601 1.00 93.00 95 ILE A C 1
ATOM 769 O O . ILE A 1 95 ? 18.407 7.587 -16.519 1.00 93.00 95 ILE A O 1
ATOM 773 N N . LYS A 1 96 ? 18.514 7.553 -18.759 1.00 94.62 96 LYS A N 1
ATOM 774 C CA . LYS A 1 96 ? 19.810 8.229 -18.869 1.00 94.62 96 LYS A CA 1
ATOM 775 C C . LYS A 1 96 ? 19.773 9.624 -18.252 1.00 94.62 96 LYS A C 1
ATOM 777 O O . LYS A 1 96 ? 20.672 9.970 -17.487 1.00 94.62 96 LYS A O 1
ATOM 782 N N . ARG A 1 97 ? 18.718 10.406 -18.497 1.00 93.81 97 ARG A N 1
ATOM 783 C CA . ARG A 1 97 ? 18.541 11.729 -17.876 1.00 93.81 97 ARG A CA 1
ATOM 784 C C . ARG A 1 97 ? 18.529 11.651 -16.347 1.00 93.81 97 ARG A C 1
ATOM 786 O O . ARG A 1 97 ? 19.198 12.450 -15.695 1.00 93.81 97 ARG A O 1
ATOM 793 N N . TYR A 1 98 ? 17.816 10.680 -15.778 1.00 94.88 98 TYR A N 1
ATOM 794 C CA . TYR A 1 98 ? 17.827 10.453 -14.332 1.00 94.88 98 TYR A CA 1
ATOM 795 C C . TYR A 1 98 ? 19.196 9.993 -13.837 1.00 94.88 98 TYR A C 1
ATOM 797 O O . TYR A 1 98 ? 19.745 10.563 -12.899 1.00 94.88 98 TYR A O 1
ATOM 805 N N . PHE A 1 99 ? 19.793 9.019 -14.515 1.00 95.56 99 PHE A N 1
ATOM 806 C CA . PHE A 1 99 ? 21.092 8.458 -14.166 1.00 95.56 99 PHE A CA 1
ATOM 807 C C . PHE A 1 99 ? 22.185 9.529 -14.019 1.00 95.56 99 PHE A C 1
ATOM 809 O O . PHE A 1 99 ? 22.960 9.510 -13.051 1.00 95.56 99 PHE A O 1
ATOM 816 N N . LEU A 1 100 ? 22.224 10.479 -14.961 1.00 94.88 100 LEU A N 1
ATOM 817 C CA . LEU A 1 100 ? 23.182 11.588 -14.982 1.00 94.88 100 LEU A CA 1
ATOM 818 C C . LEU A 1 100 ? 23.055 12.498 -13.752 1.00 94.88 100 LEU A C 1
ATOM 820 O O . LEU A 1 100 ? 24.055 13.045 -13.294 1.00 94.88 100 LEU A O 1
ATOM 824 N N . ASN A 1 101 ? 21.862 12.585 -13.158 1.00 95.81 101 ASN A N 1
ATOM 825 C CA . ASN A 1 101 ? 21.581 13.388 -11.967 1.00 95.81 101 ASN A CA 1
ATOM 826 C C . ASN A 1 101 ? 21.958 12.685 -10.642 1.00 95.81 101 ASN A C 1
ATOM 828 O O . ASN A 1 101 ? 21.535 13.100 -9.561 1.00 95.81 101 ASN A O 1
ATOM 832 N N . GLN A 1 102 ? 22.762 11.617 -10.713 1.00 95.50 102 GLN A N 1
ATOM 833 C CA . GLN A 1 102 ? 23.357 10.915 -9.568 1.00 95.50 102 GLN A CA 1
ATOM 834 C C . GLN A 1 102 ? 22.315 10.481 -8.517 1.00 95.50 102 GLN A C 1
ATOM 836 O O . GLN A 1 102 ? 21.285 9.925 -8.884 1.00 95.50 102 GLN A O 1
ATOM 841 N N . GLU A 1 103 ? 22.587 10.673 -7.221 1.00 96.69 103 GLU A N 1
ATOM 842 C CA . GLU A 1 103 ? 21.709 10.240 -6.119 1.00 96.69 103 GLU A CA 1
ATOM 843 C C . GLU A 1 103 ? 20.337 10.924 -6.162 1.00 96.69 103 GLU A C 1
ATOM 845 O O . GLU A 1 103 ? 19.330 10.304 -5.833 1.00 96.69 103 GLU A O 1
ATOM 850 N N . ARG A 1 104 ? 20.273 12.177 -6.634 1.00 96.12 104 ARG A N 1
ATOM 851 C CA . ARG A 1 104 ? 19.003 12.887 -6.834 1.00 96.12 104 ARG A CA 1
ATOM 852 C C . ARG A 1 104 ? 18.156 12.208 -7.905 1.00 96.12 104 ARG A C 1
ATOM 854 O O . ARG A 1 104 ? 16.963 12.025 -7.704 1.00 96.12 104 ARG A O 1
ATOM 861 N N . GLY A 1 105 ? 18.770 11.822 -9.020 1.00 96.12 105 GLY A N 1
ATOM 862 C CA . GLY A 1 105 ? 18.073 11.105 -10.084 1.00 96.12 105 GLY A CA 1
ATOM 863 C C . GLY A 1 105 ? 17.671 9.685 -9.689 1.00 96.12 105 GLY A C 1
ATOM 864 O O . GLY A 1 105 ? 16.555 9.273 -9.989 1.00 96.12 105 GLY A O 1
ATOM 865 N N . ASP A 1 106 ? 18.526 8.971 -8.946 1.00 96.31 106 ASP A N 1
ATOM 866 C CA . ASP A 1 106 ? 18.181 7.674 -8.341 1.00 96.31 106 ASP A CA 1
ATOM 867 C C . ASP A 1 106 ? 16.940 7.812 -7.438 1.00 96.31 106 ASP A C 1
ATOM 869 O O . ASP A 1 106 ? 16.047 6.969 -7.466 1.00 96.31 106 ASP A O 1
ATOM 873 N N . ALA A 1 107 ? 16.861 8.891 -6.659 1.00 96.94 107 ALA A N 1
ATOM 874 C CA . ALA A 1 107 ? 15.755 9.142 -5.746 1.00 96.94 107 ALA A CA 1
ATOM 875 C C . ALA A 1 107 ? 14.461 9.567 -6.472 1.00 96.94 107 ALA A C 1
ATOM 877 O O . ALA A 1 107 ? 13.373 9.215 -6.022 1.00 96.94 107 ALA A O 1
ATOM 878 N N . GLU A 1 108 ? 14.555 10.259 -7.612 1.00 95.38 108 GLU A N 1
ATOM 879 C CA . GLU A 1 108 ? 13.392 10.606 -8.444 1.00 95.38 108 GLU A CA 1
ATOM 880 C C . GLU A 1 108 ? 12.847 9.380 -9.195 1.00 95.38 108 GLU A C 1
ATOM 882 O O . GLU A 1 108 ? 11.639 9.198 -9.340 1.00 95.38 108 GLU A O 1
ATOM 887 N N . LEU A 1 109 ? 13.733 8.481 -9.630 1.00 94.94 109 LEU A N 1
ATOM 888 C CA . LEU A 1 109 ? 13.329 7.166 -10.125 1.00 94.94 109 LEU A CA 1
ATOM 889 C C . LEU A 1 109 ? 12.658 6.350 -9.028 1.00 94.94 109 LEU A C 1
ATOM 891 O O . LEU A 1 109 ? 11.625 5.725 -9.264 1.00 94.94 109 LEU 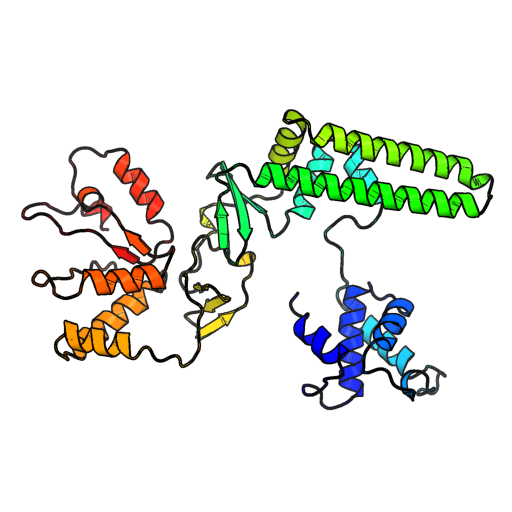A O 1
ATOM 895 N N . LEU A 1 110 ? 13.239 6.363 -7.828 1.00 95.62 110 LEU A N 1
ATOM 896 C CA . LEU A 1 110 ? 12.689 5.651 -6.689 1.00 95.62 110 LEU A CA 1
ATOM 897 C C . LEU A 1 110 ? 11.294 6.161 -6.339 1.00 95.62 110 LEU A C 1
ATOM 899 O O . LEU A 1 110 ? 10.412 5.335 -6.141 1.00 95.62 110 LEU A O 1
ATOM 903 N N . SER A 1 111 ? 11.067 7.478 -6.325 1.00 94.75 111 SER A N 1
ATOM 904 C CA . SER A 1 111 ? 9.748 8.035 -6.016 1.00 94.75 111 SER A CA 1
ATOM 905 C C . SER A 1 111 ? 8.683 7.599 -7.021 1.00 94.75 111 SER A C 1
ATOM 907 O O . SER A 1 111 ? 7.586 7.240 -6.610 1.00 94.75 111 SER A O 1
ATOM 909 N N . LYS A 1 112 ? 9.023 7.502 -8.3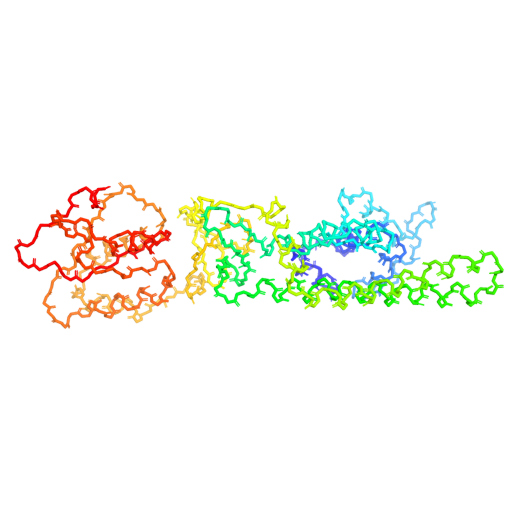12 1.00 92.62 112 LYS A N 1
ATOM 910 C CA . LYS A 1 112 ? 8.138 6.933 -9.345 1.00 92.62 112 LYS A CA 1
ATOM 911 C C . LYS A 1 112 ? 7.864 5.440 -9.156 1.00 92.62 112 LYS A C 1
ATOM 913 O O . LYS A 1 112 ? 6.755 4.984 -9.402 1.00 92.62 112 LYS A O 1
ATOM 918 N N . ILE A 1 113 ? 8.864 4.660 -8.736 1.00 91.38 113 ILE A N 1
ATOM 919 C CA . ILE A 1 113 ? 8.689 3.229 -8.422 1.00 91.38 113 ILE A CA 1
ATOM 920 C C . ILE A 1 113 ? 7.787 3.049 -7.196 1.00 91.38 113 ILE A C 1
ATOM 922 O O . ILE A 1 113 ? 7.019 2.091 -7.124 1.00 91.38 113 ILE A O 1
ATOM 926 N N . PHE A 1 114 ? 7.951 3.923 -6.210 1.00 93.88 114 PHE A N 1
ATOM 927 C CA . PHE A 1 114 ? 7.311 3.844 -4.902 1.00 93.88 114 PHE A CA 1
ATOM 928 C C . PHE A 1 114 ? 5.947 4.527 -4.855 1.00 93.88 114 PHE A C 1
ATOM 930 O O . PHE A 1 114 ? 5.226 4.346 -3.877 1.00 93.88 114 PHE A O 1
ATOM 937 N N . GLU A 1 115 ? 5.584 5.277 -5.892 1.00 89.69 115 GLU A N 1
ATOM 938 C CA . GLU A 1 115 ? 4.290 5.933 -6.021 1.00 89.69 115 GLU A CA 1
ATOM 939 C C . GLU A 1 115 ? 3.146 4.949 -5.721 1.00 89.69 115 GLU A C 1
ATOM 941 O O . GLU A 1 115 ? 3.171 3.803 -6.168 1.00 89.69 115 GLU A O 1
ATOM 946 N N . GLU A 1 116 ? 2.162 5.388 -4.931 1.00 86.31 116 GLU A N 1
ATOM 947 C CA . GLU A 1 116 ? 0.999 4.600 -4.469 1.00 86.31 116 GLU A CA 1
ATOM 948 C C . GLU A 1 116 ? 1.300 3.433 -3.509 1.00 86.31 116 GLU A C 1
ATOM 950 O O . GLU A 1 116 ? 0.373 2.882 -2.917 1.00 86.31 116 GLU A O 1
ATOM 955 N N . ILE A 1 117 ? 2.570 3.058 -3.326 1.00 91.12 117 ILE A N 1
ATOM 956 C CA . ILE A 1 117 ? 2.976 1.899 -2.516 1.00 91.12 117 ILE A CA 1
ATOM 957 C C . ILE A 1 117 ? 3.734 2.339 -1.264 1.00 91.12 117 ILE A C 1
ATOM 959 O O . ILE A 1 117 ? 3.581 1.720 -0.219 1.00 91.12 117 ILE A O 1
ATOM 963 N N . TYR A 1 118 ? 4.522 3.411 -1.332 1.00 95.88 118 TYR A N 1
ATOM 964 C CA . TYR A 1 118 ? 5.251 3.945 -0.187 1.00 95.88 118 TYR A CA 1
ATOM 965 C C . TYR A 1 118 ? 4.955 5.419 0.038 1.00 95.88 118 TYR A C 1
ATOM 967 O O . 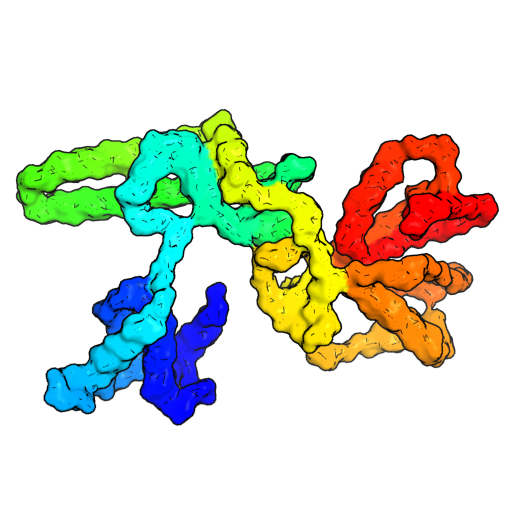TYR A 1 118 ? 4.807 6.203 -0.898 1.00 95.88 118 TYR A O 1
ATOM 975 N N . LEU A 1 119 ? 4.942 5.796 1.310 1.00 96.56 119 LEU A N 1
ATOM 976 C CA . LEU A 1 119 ? 4.873 7.176 1.769 1.00 96.56 119 LEU A CA 1
ATOM 977 C C . LEU A 1 119 ? 5.866 7.374 2.909 1.00 96.56 119 LEU A C 1
ATOM 979 O O . LEU A 1 119 ? 6.216 6.425 3.607 1.00 96.56 119 LEU A O 1
ATOM 983 N N . TYR A 1 120 ? 6.293 8.609 3.124 1.00 96.25 120 TYR A N 1
ATOM 984 C CA . TYR A 1 120 ? 7.114 8.995 4.258 1.00 96.25 120 TYR A CA 1
ATOM 985 C C . TYR A 1 120 ? 6.377 10.003 5.131 1.00 96.25 120 TYR A C 1
ATOM 987 O O . TYR A 1 120 ? 5.951 11.065 4.669 1.00 96.25 120 TYR A O 1
ATOM 995 N N . ASP A 1 121 ? 6.231 9.672 6.408 1.00 93.94 121 ASP A N 1
ATOM 996 C CA . ASP A 1 121 ? 5.627 10.549 7.397 1.00 93.94 121 ASP A CA 1
ATOM 997 C C . ASP A 1 121 ? 6.710 11.385 8.084 1.00 93.94 121 ASP A C 1
ATOM 999 O O . ASP A 1 121 ? 7.504 10.885 8.880 1.00 93.94 121 ASP A O 1
ATOM 1003 N N . HIS A 1 122 ? 6.721 12.687 7.796 1.00 90.00 122 HIS A N 1
ATOM 1004 C CA . HIS A 1 122 ? 7.685 13.631 8.370 1.00 90.00 122 HIS A CA 1
ATOM 1005 C C . HIS A 1 122 ? 7.435 13.937 9.852 1.00 90.00 122 HIS A C 1
ATOM 1007 O O . HIS A 1 122 ? 8.328 14.445 10.525 1.00 90.00 122 HIS A O 1
ATOM 1013 N N . ILE A 1 123 ? 6.251 13.641 10.386 1.00 88.31 123 ILE A N 1
ATOM 1014 C CA . ILE A 1 123 ? 5.958 13.816 11.813 1.00 88.31 123 ILE A CA 1
ATOM 1015 C C . ILE A 1 123 ? 6.430 12.580 12.578 1.00 88.31 123 ILE A C 1
ATOM 1017 O O . ILE A 1 123 ? 7.143 12.707 13.571 1.00 88.31 123 ILE A O 1
ATOM 1021 N N . ALA A 1 124 ? 6.070 11.390 12.094 1.00 87.19 124 ALA A N 1
ATOM 1022 C CA . ALA A 1 124 ? 6.475 10.127 12.710 1.00 87.19 124 ALA A CA 1
ATOM 1023 C C . ALA A 1 124 ? 7.927 9.721 12.384 1.00 87.19 124 ALA A C 1
ATOM 1025 O O . ALA A 1 124 ? 8.462 8.822 13.029 1.00 87.19 124 ALA A O 1
ATOM 1026 N N . GLN A 1 125 ? 8.564 10.386 11.410 1.00 90.88 125 GLN A N 1
ATOM 1027 C CA . GLN A 1 125 ? 9.905 10.081 10.897 1.00 90.88 125 GLN A CA 1
ATOM 1028 C C . GLN A 1 125 ? 10.049 8.608 10.485 1.00 90.88 125 GLN A C 1
ATOM 1030 O O . GLN A 1 125 ? 11.027 7.939 10.822 1.00 90.88 125 GLN A O 1
ATOM 1035 N N . CYS A 1 126 ? 9.050 8.087 9.768 1.00 93.06 126 CYS A N 1
ATOM 1036 C CA . CYS A 1 126 ? 9.036 6.699 9.322 1.00 93.06 126 CYS A CA 1
ATOM 1037 C C . CYS A 1 126 ? 8.460 6.541 7.911 1.00 93.06 126 CYS A C 1
ATOM 1039 O O . CYS A 1 126 ? 7.621 7.321 7.452 1.00 93.06 126 CYS A O 1
ATOM 1041 N N . TRP A 1 127 ? 8.925 5.497 7.226 1.00 96.06 127 TRP A N 1
ATOM 1042 C CA . TRP A 1 127 ? 8.337 5.042 5.972 1.00 96.06 127 TRP A CA 1
ATOM 1043 C C . TRP A 1 127 ? 7.101 4.190 6.249 1.00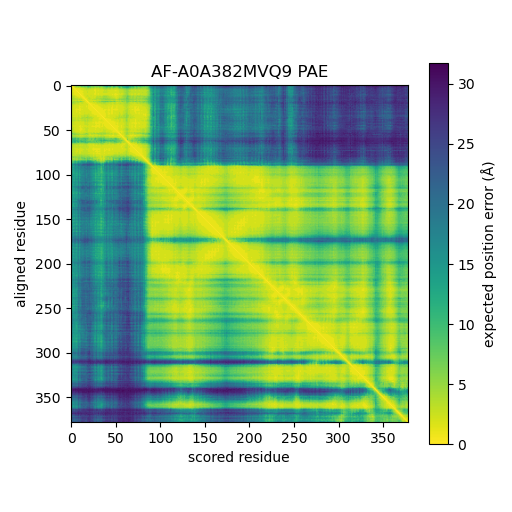 96.06 127 TRP A C 1
ATOM 1045 O O . TRP A 1 127 ? 7.053 3.434 7.221 1.00 96.06 127 TRP A O 1
ATOM 1055 N N . LEU A 1 128 ? 6.120 4.288 5.361 1.00 95.94 128 LEU A N 1
ATOM 1056 C CA . LEU A 1 128 ? 4.937 3.448 5.325 1.00 95.94 128 LEU A CA 1
ATOM 1057 C C . LEU A 1 128 ? 4.875 2.709 3.994 1.00 95.94 128 LEU A C 1
ATOM 1059 O O . LEU A 1 128 ? 5.220 3.274 2.959 1.00 95.94 128 LEU A O 1
ATOM 1063 N N . ASN A 1 129 ? 4.399 1.469 4.033 1.00 94.62 129 ASN A N 1
ATOM 1064 C CA . ASN A 1 129 ? 4.176 0.619 2.871 1.00 94.62 129 ASN A CA 1
ATOM 1065 C C . ASN A 1 129 ? 2.710 0.177 2.810 1.00 94.62 129 ASN A C 1
ATOM 1067 O O . ASN A 1 129 ? 2.179 -0.375 3.779 1.00 94.62 129 ASN A O 1
ATOM 1071 N N . PHE A 1 130 ? 2.069 0.388 1.668 1.00 91.75 130 PHE A N 1
ATOM 1072 C CA . PHE A 1 130 ? 0.732 -0.094 1.386 1.00 91.75 130 PHE A CA 1
ATOM 1073 C C . PHE A 1 130 ? 0.785 -1.550 0.933 1.00 91.75 130 PHE A C 1
ATOM 1075 O O . PHE A 1 130 ? 1.306 -1.889 -0.130 1.00 91.75 130 PHE A O 1
ATOM 1082 N N . SER A 1 131 ? 0.210 -2.433 1.741 1.00 86.25 131 SER A N 1
ATOM 1083 C CA . SER A 1 131 ? 0.099 -3.848 1.404 1.00 86.25 131 SER A CA 1
ATOM 1084 C C . SER A 1 131 ? -1.165 -4.433 2.015 1.00 86.25 131 SER A C 1
ATOM 1086 O O . SER A 1 131 ? -1.571 -4.029 3.099 1.00 86.25 131 SER A O 1
ATOM 1088 N N . ASN A 1 132 ? -1.806 -5.365 1.306 1.00 84.88 132 ASN A N 1
ATOM 1089 C CA . ASN A 1 132 ? -3.028 -6.042 1.760 1.00 84.88 132 ASN A CA 1
ATOM 1090 C C . ASN A 1 132 ? -4.177 -5.095 2.166 1.00 84.88 132 ASN A C 1
ATOM 1092 O O . ASN A 1 132 ? -4.972 -5.428 3.035 1.00 84.88 132 ASN A O 1
ATOM 1096 N N . GLY A 1 133 ? -4.276 -3.918 1.538 1.00 86.25 133 GLY A N 1
ATOM 1097 C CA . GLY A 1 133 ? -5.352 -2.961 1.818 1.00 86.25 133 GLY A CA 1
ATOM 1098 C C . GLY A 1 133 ? -5.108 -2.034 3.011 1.00 86.25 133 GLY A C 1
ATOM 1099 O O . GLY A 1 133 ? -6.006 -1.280 3.377 1.00 86.25 133 GLY A O 1
ATOM 1100 N N . VAL A 1 134 ? -3.913 -2.050 3.609 1.00 92.56 134 VAL A N 1
ATOM 1101 C CA . VAL A 1 134 ? -3.569 -1.218 4.769 1.00 92.56 134 VAL A CA 1
ATOM 1102 C C . VAL A 1 134 ? -2.152 -0.651 4.652 1.00 92.56 134 VAL A C 1
ATOM 1104 O O . VAL A 1 134 ? -1.258 -1.251 4.047 1.00 92.56 134 VAL A O 1
ATOM 1107 N N . TRP A 1 135 ? -1.943 0.539 5.208 1.00 94.62 135 TRP A N 1
ATOM 1108 C CA . TRP A 1 135 ? -0.630 1.160 5.329 1.00 94.62 135 TRP A CA 1
ATOM 1109 C C . TRP A 1 135 ? 0.075 0.670 6.592 1.00 94.62 135 TRP A C 1
ATOM 1111 O O . TRP A 1 135 ? -0.456 0.762 7.694 1.00 94.62 135 TRP A O 1
ATOM 1121 N N . ASN A 1 136 ? 1.296 0.170 6.430 1.00 92.56 136 ASN A N 1
ATOM 1122 C CA . ASN A 1 136 ? 2.087 -0.420 7.504 1.00 92.56 136 ASN A CA 1
ATOM 1123 C C . ASN A 1 136 ? 3.349 0.406 7.713 1.00 92.56 136 ASN A C 1
ATOM 1125 O O . ASN A 1 136 ? 4.061 0.686 6.749 1.00 92.56 136 ASN A O 1
ATOM 1129 N N . GLN A 1 137 ? 3.643 0.772 8.957 1.00 93.12 137 GLN A N 1
ATOM 1130 C CA . GLN A 1 137 ? 4.900 1.438 9.289 1.00 93.12 137 GLN A CA 1
ATOM 1131 C C . GLN A 1 137 ? 6.071 0.459 9.151 1.00 93.12 137 GLN A C 1
ATOM 1133 O O . GLN A 1 137 ? 5.985 -0.688 9.588 1.00 93.12 137 GLN A O 1
ATOM 1138 N N . ASP A 1 138 ? 7.173 0.917 8.566 1.00 91.56 138 ASP A N 1
ATOM 1139 C CA . ASP A 1 138 ? 8.393 0.126 8.452 1.00 91.56 138 ASP A CA 1
ATOM 1140 C C . ASP A 1 138 ? 9.099 0.024 9.809 1.00 91.56 138 ASP A C 1
ATOM 1142 O O . ASP A 1 138 ? 9.580 1.019 10.352 1.00 91.56 138 ASP A O 1
ATOM 1146 N N . GLN A 1 139 ? 9.165 -1.191 10.351 1.00 83.75 139 GLN A N 1
ATOM 1147 C CA . GLN A 1 139 ? 9.798 -1.484 11.641 1.00 83.75 139 GLN A CA 1
ATOM 1148 C C . GLN A 1 139 ? 11.163 -2.174 11.500 1.00 83.75 139 GLN A C 1
ATOM 1150 O O . GLN A 1 139 ? 11.913 -2.261 12.469 1.00 83.75 139 GLN A O 1
ATOM 1155 N N . GLU A 1 140 ? 11.511 -2.656 10.303 1.00 87.75 140 GLU A N 1
ATOM 1156 C CA . GLU A 1 140 ? 12.658 -3.553 10.089 1.00 87.75 140 GLU A CA 1
ATOM 1157 C C . GLU A 1 140 ? 13.596 -3.071 8.967 1.00 87.75 140 GLU A C 1
ATOM 1159 O O . GLU A 1 140 ? 14.458 -3.818 8.501 1.00 87.75 140 GLU A O 1
ATOM 1164 N N . ASN A 1 141 ? 13.462 -1.814 8.531 1.00 85.38 141 ASN A N 1
ATOM 1165 C CA . ASN A 1 141 ? 14.167 -1.239 7.377 1.00 85.38 141 ASN A CA 1
ATOM 1166 C C . ASN A 1 141 ? 13.878 -1.978 6.056 1.00 85.38 141 ASN A C 1
ATOM 1168 O O . ASN A 1 141 ? 14.738 -2.058 5.168 1.00 85.38 141 ASN A O 1
ATOM 1172 N N . GLN A 1 142 ? 12.667 -2.515 5.898 1.00 89.81 142 GLN A N 1
ATOM 1173 C CA . GLN A 1 142 ? 12.262 -3.204 4.671 1.00 89.81 142 GLN A CA 1
ATOM 1174 C C . GLN A 1 142 ? 12.248 -2.248 3.473 1.00 89.81 142 GLN A C 1
ATOM 1176 O O . GLN A 1 142 ? 12.592 -2.648 2.360 1.00 89.81 142 GLN A O 1
ATOM 1181 N N . THR A 1 143 ? 11.935 -0.970 3.694 1.00 93.56 143 THR A N 1
ATOM 1182 C CA . THR A 1 143 ? 11.922 0.067 2.653 1.00 93.56 143 THR A CA 1
ATOM 1183 C C . THR A 1 143 ? 13.296 0.237 2.019 1.00 93.56 143 THR A C 1
ATOM 1185 O O . THR A 1 143 ? 13.403 0.325 0.796 1.00 93.56 143 THR A O 1
ATOM 1188 N N . LEU A 1 144 ? 14.365 0.194 2.822 1.00 93.25 144 LEU A N 1
ATOM 1189 C CA . LEU A 1 144 ? 15.731 0.291 2.312 1.00 93.25 144 LEU A CA 1
ATOM 1190 C C . LEU A 1 144 ? 16.077 -0.897 1.420 1.00 93.25 144 LEU A C 1
ATOM 1192 O O . LEU A 1 144 ? 16.570 -0.708 0.308 1.00 93.25 144 LEU A O 1
ATOM 1196 N N . LYS A 1 145 ? 15.773 -2.117 1.875 1.00 92.06 145 LYS A N 1
ATOM 1197 C CA . LYS A 1 145 ? 15.976 -3.335 1.081 1.00 92.06 145 LYS A CA 1
ATOM 1198 C C . LYS A 1 145 ? 15.214 -3.262 -0.247 1.00 92.06 145 LYS A C 1
ATOM 1200 O O . LYS A 1 145 ? 15.793 -3.521 -1.302 1.00 92.06 145 LYS A O 1
ATOM 1205 N N . ASN A 1 146 ? 13.943 -2.867 -0.198 1.00 92.62 146 ASN A N 1
ATOM 1206 C CA . ASN A 1 146 ? 13.085 -2.766 -1.375 1.00 92.62 146 ASN A CA 1
ATOM 1207 C C . ASN A 1 146 ? 13.567 -1.680 -2.347 1.00 92.62 146 ASN A C 1
ATOM 1209 O O . ASN A 1 146 ? 13.521 -1.890 -3.558 1.00 92.62 146 ASN A O 1
ATOM 1213 N N . ALA A 1 147 ? 14.087 -0.556 -1.846 1.00 94.62 147 ALA A N 1
ATOM 1214 C CA . ALA A 1 147 ? 14.642 0.506 -2.679 1.00 94.62 147 ALA A CA 1
ATOM 1215 C C . ALA A 1 147 ? 15.854 0.030 -3.488 1.00 94.62 147 ALA A C 1
ATOM 1217 O O . ALA A 1 147 ? 15.892 0.231 -4.705 1.00 94.62 147 ALA A O 1
ATOM 1218 N N . VAL A 1 148 ? 16.804 -0.661 -2.839 1.00 94.88 148 VAL A N 1
ATOM 1219 C CA . VAL A 1 148 ? 17.949 -1.277 -3.533 1.00 94.88 148 VAL A CA 1
ATOM 1220 C C . VAL A 1 148 ? 17.448 -2.257 -4.586 1.00 94.88 148 VAL A C 1
ATOM 1222 O O . VAL A 1 148 ? 17.808 -2.144 -5.754 1.00 94.88 148 VAL A O 1
ATOM 1225 N N . GLU A 1 149 ? 16.577 -3.190 -4.198 1.00 92.94 149 GLU A N 1
ATOM 1226 C CA . GLU A 1 149 ? 16.099 -4.242 -5.093 1.00 92.94 149 GLU A CA 1
ATOM 1227 C C . GLU A 1 149 ? 15.414 -3.675 -6.344 1.00 92.94 149 GLU A C 1
ATOM 1229 O O . GLU A 1 149 ? 15.684 -4.122 -7.463 1.00 92.94 149 GLU A O 1
ATOM 1234 N N . LYS A 1 150 ? 14.540 -2.677 -6.179 1.00 92.50 150 LYS A N 1
ATOM 1235 C CA . LYS A 1 150 ? 13.778 -2.098 -7.288 1.00 92.50 150 LYS A CA 1
ATOM 1236 C C . LYS A 1 150 ? 14.651 -1.263 -8.224 1.00 92.50 150 LYS A C 1
ATOM 1238 O O . LYS A 1 150 ? 14.539 -1.434 -9.438 1.00 92.50 150 LYS A O 1
ATOM 1243 N N . LEU A 1 151 ? 15.538 -0.416 -7.694 1.00 95.00 151 LEU A N 1
ATOM 1244 C CA . LEU A 1 151 ? 16.466 0.365 -8.522 1.00 95.00 151 LEU A CA 1
ATOM 1245 C C . LEU A 1 151 ? 17.464 -0.539 -9.252 1.00 95.00 151 LEU A C 1
ATOM 1247 O O . LEU A 1 151 ? 17.716 -0.345 -10.441 1.00 95.00 151 LEU A O 1
ATOM 1251 N N . THR A 1 152 ? 17.982 -1.572 -8.582 1.00 94.88 152 THR A N 1
ATOM 1252 C CA . THR A 1 152 ? 18.852 -2.570 -9.213 1.00 94.88 152 THR A CA 1
ATOM 1253 C C . THR A 1 152 ? 18.143 -3.274 -10.363 1.00 94.88 152 THR A C 1
ATOM 1255 O O . THR A 1 152 ? 18.702 -3.361 -11.455 1.00 94.88 152 THR A O 1
ATOM 1258 N N . LYS A 1 153 ? 16.900 -3.731 -10.158 1.00 92.56 153 LYS A N 1
ATOM 1259 C CA . LYS A 1 153 ? 16.092 -4.342 -11.225 1.00 92.56 153 LYS A CA 1
ATOM 1260 C C . LYS A 1 153 ? 15.884 -3.384 -12.399 1.00 92.56 153 LYS A C 1
ATOM 1262 O O . LYS A 1 153 ? 16.073 -3.796 -13.540 1.00 92.56 153 LYS A O 1
ATOM 1267 N N . LEU A 1 154 ? 15.550 -2.118 -12.135 1.00 94.00 154 LEU A N 1
ATOM 1268 C CA . LEU A 1 154 ? 15.368 -1.103 -13.178 1.00 94.00 154 LEU A CA 1
ATOM 1269 C C . LEU A 1 154 ? 16.638 -0.925 -14.024 1.00 94.00 154 LEU A C 1
ATOM 1271 O O . LEU A 1 154 ? 16.583 -1.025 -15.251 1.00 94.00 154 LEU A O 1
ATOM 1275 N N . TYR A 1 155 ? 17.788 -0.702 -13.386 1.00 95.62 155 TYR A N 1
ATOM 1276 C CA . TYR A 1 155 ? 19.041 -0.467 -14.104 1.00 95.62 155 TYR A CA 1
ATOM 1277 C C . TYR A 1 155 ? 19.561 -1.707 -14.837 1.00 95.62 155 TYR A C 1
ATOM 1279 O O . TYR A 1 155 ? 20.057 -1.578 -15.956 1.00 95.62 155 TYR A O 1
ATOM 1287 N N . LEU A 1 156 ? 19.398 -2.909 -14.273 1.00 93.88 156 LEU A N 1
ATOM 1288 C CA . LEU A 1 156 ? 19.750 -4.152 -14.967 1.00 93.88 156 LEU A CA 1
ATOM 1289 C C . LEU A 1 156 ? 18.862 -4.395 -16.191 1.00 93.88 156 LEU A C 1
ATOM 1291 O O . LEU A 1 156 ? 19.385 -4.693 -17.261 1.00 93.88 156 LEU A O 1
ATOM 1295 N N . ASN A 1 157 ? 17.546 -4.203 -16.070 1.00 91.88 157 ASN A N 1
ATOM 1296 C CA . ASN A 1 157 ? 16.635 -4.323 -17.210 1.00 91.88 157 ASN A CA 1
ATOM 1297 C C . ASN A 1 157 ? 16.969 -3.300 -18.304 1.00 91.88 157 ASN A C 1
ATOM 1299 O O . ASN A 1 157 ? 16.977 -3.639 -19.484 1.00 91.88 157 ASN A O 1
ATOM 1303 N N . THR A 1 158 ? 17.320 -2.072 -17.913 1.00 94.25 158 THR A N 1
ATOM 1304 C CA . THR A 1 158 ? 17.767 -1.040 -18.860 1.00 94.25 158 THR A CA 1
ATOM 1305 C C . THR A 1 158 ? 19.062 -1.452 -19.556 1.00 94.25 158 THR A C 1
ATOM 1307 O O . THR A 1 158 ? 19.178 -1.298 -20.765 1.00 94.25 158 THR A O 1
ATOM 1310 N N . SER A 1 159 ? 20.023 -2.028 -18.825 1.00 95.00 159 SER A N 1
ATOM 1311 C CA . SER A 1 159 ? 21.271 -2.537 -19.407 1.00 95.00 159 SER A CA 1
ATOM 1312 C C . SER A 1 159 ? 21.017 -3.636 -20.444 1.00 95.00 159 SER A C 1
ATOM 1314 O O . SER A 1 159 ? 21.701 -3.649 -21.462 1.00 95.00 159 SER A O 1
ATOM 1316 N N . ILE A 1 160 ? 20.051 -4.528 -20.202 1.00 92.06 160 ILE A N 1
ATOM 1317 C CA . ILE A 1 160 ? 19.664 -5.583 -21.152 1.00 92.06 160 ILE A CA 1
ATOM 1318 C C . ILE A 1 160 ? 19.048 -4.974 -22.419 1.00 92.06 160 ILE A C 1
ATOM 1320 O O . ILE A 1 160 ? 19.371 -5.394 -23.528 1.00 92.06 160 ILE A O 1
ATOM 1324 N N . GLU A 1 161 ? 18.190 -3.966 -22.271 1.00 92.44 161 GLU A N 1
ATOM 1325 C CA . GLU A 1 161 ? 17.578 -3.279 -23.414 1.00 92.44 161 GLU A CA 1
ATOM 1326 C C . GLU A 1 161 ? 18.620 -2.511 -24.245 1.00 92.44 161 GLU A C 1
ATOM 1328 O O . GLU A 1 161 ? 18.577 -2.525 -25.474 1.00 92.44 161 GLU A O 1
ATOM 1333 N N . VAL A 1 162 ? 19.620 -1.908 -23.593 1.00 94.31 162 VAL A N 1
ATOM 1334 C CA . VAL A 1 162 ? 20.765 -1.295 -24.281 1.00 94.31 162 VAL A CA 1
ATOM 1335 C C . VAL A 1 162 ? 21.560 -2.342 -25.074 1.00 94.31 162 VAL A C 1
ATOM 1337 O O . VAL A 1 162 ? 21.860 -2.107 -26.244 1.00 94.31 162 VAL A O 1
ATOM 1340 N N . ASP A 1 163 ? 21.865 -3.506 -24.480 1.00 93.44 163 ASP A N 1
ATOM 1341 C CA . ASP A 1 163 ? 22.555 -4.610 -25.174 1.00 93.44 163 ASP A CA 1
ATOM 1342 C C . ASP A 1 163 ? 21.784 -5.059 -26.428 1.00 93.44 163 ASP A C 1
ATOM 1344 O O . ASP A 1 163 ? 22.380 -5.300 -27.482 1.00 93.44 163 ASP A O 1
ATOM 1348 N N . ARG A 1 164 ? 20.450 -5.118 -26.343 1.00 92.69 164 ARG A N 1
ATOM 1349 C CA . ARG A 1 164 ? 19.588 -5.435 -27.484 1.00 92.69 164 ARG A CA 1
ATOM 1350 C C . ARG A 1 164 ? 19.708 -4.396 -28.602 1.00 92.69 164 ARG A C 1
ATOM 1352 O O . ARG A 1 164 ? 19.923 -4.780 -29.751 1.00 92.69 164 ARG A O 1
ATOM 1359 N N . GLN A 1 165 ? 19.627 -3.104 -28.282 1.00 92.94 165 GLN A N 1
ATOM 1360 C CA . GLN A 1 165 ? 19.771 -2.037 -29.283 1.00 92.94 165 GLN A CA 1
ATOM 1361 C C . GLN A 1 165 ? 21.158 -2.031 -29.934 1.00 92.94 165 GLN A C 1
ATOM 1363 O O . GLN A 1 165 ? 21.280 -1.807 -31.138 1.00 92.94 165 GLN A O 1
ATOM 1368 N N . VAL A 1 166 ? 22.210 -2.320 -29.163 1.00 93.00 166 VAL A N 1
ATOM 1369 C CA . VAL A 1 166 ? 23.570 -2.476 -29.696 1.00 93.00 166 VAL A CA 1
ATOM 1370 C C . VAL A 1 166 ? 23.638 -3.634 -30.693 1.00 93.00 166 VAL A C 1
ATOM 1372 O O . VAL A 1 166 ? 24.220 -3.473 -31.769 1.00 93.00 166 VAL A O 1
ATOM 1375 N N . ALA A 1 167 ? 23.028 -4.780 -30.378 1.00 92.38 167 ALA A N 1
ATOM 1376 C CA . ALA A 1 167 ? 22.997 -5.936 -31.272 1.00 92.38 167 ALA A CA 1
ATOM 1377 C C . ALA A 1 167 ? 22.245 -5.640 -32.583 1.00 92.38 167 ALA A C 1
ATOM 1379 O O . ALA A 1 167 ? 22.743 -5.975 -33.660 1.00 92.38 167 ALA A O 1
ATOM 1380 N N . GLU A 1 168 ? 21.093 -4.966 -32.502 1.00 91.31 168 GLU A N 1
ATOM 1381 C CA . GLU A 1 168 ? 20.293 -4.551 -33.663 1.00 91.31 168 GLU A CA 1
ATOM 1382 C C . GLU A 1 168 ? 21.084 -3.588 -34.572 1.00 91.31 168 GLU A C 1
ATOM 1384 O O . GLU A 1 168 ? 21.281 -3.876 -35.754 1.00 91.31 168 GLU A O 1
ATOM 1389 N N . LEU A 1 169 ? 21.660 -2.515 -34.015 1.00 91.81 169 LEU A N 1
ATOM 1390 C CA . LEU A 1 169 ? 22.465 -1.543 -34.774 1.00 91.81 169 LEU A CA 1
ATOM 1391 C C . LEU A 1 169 ? 23.743 -2.149 -35.369 1.00 91.81 169 LEU A C 1
ATOM 1393 O O . LEU A 1 169 ? 24.200 -1.723 -36.435 1.00 91.81 169 LEU A O 1
ATOM 1397 N N . SER A 1 170 ? 24.336 -3.132 -34.686 1.00 89.25 170 SER A N 1
ATOM 1398 C CA . SER A 1 170 ? 25.523 -3.846 -35.169 1.00 89.25 170 SER A CA 1
ATOM 1399 C C . SER A 1 170 ? 25.197 -4.752 -36.359 1.00 89.25 170 SER A C 1
ATOM 1401 O O . SER A 1 170 ? 26.015 -4.885 -37.275 1.00 89.25 170 SER A O 1
ATOM 1403 N N . ALA A 1 171 ? 23.998 -5.342 -36.386 1.00 90.81 171 ALA A N 1
ATOM 1404 C CA . ALA A 1 171 ? 23.537 -6.190 -37.483 1.00 90.81 171 ALA A CA 1
ATOM 1405 C C . ALA A 1 171 ? 23.332 -5.409 -38.794 1.00 90.81 171 ALA A C 1
ATOM 1407 O O . ALA A 1 171 ? 23.569 -5.957 -39.873 1.00 90.81 171 ALA A O 1
ATOM 1408 N N . GLU A 1 172 ? 22.982 -4.121 -38.716 1.00 89.12 172 GLU A N 1
ATOM 1409 C CA . GLU A 1 172 ? 22.810 -3.235 -39.879 1.00 89.12 172 GLU A CA 1
ATOM 1410 C C . GLU A 1 172 ? 24.118 -2.949 -40.640 1.00 89.12 172 GLU A C 1
ATOM 1412 O O . GLU A 1 172 ? 24.083 -2.474 -41.776 1.00 89.12 172 GLU A O 1
ATOM 1417 N N . LYS A 1 173 ? 25.291 -3.222 -40.040 1.00 82.81 173 LYS A N 1
ATOM 1418 C CA . LYS A 1 173 ? 26.632 -3.003 -40.630 1.00 82.81 173 LYS A CA 1
ATOM 1419 C C . LYS A 1 173 ? 26.866 -1.580 -41.176 1.00 82.81 173 LYS A C 1
ATOM 1421 O O . LYS A 1 173 ? 27.742 -1.367 -42.020 1.00 82.81 173 LYS A O 1
ATOM 1426 N N . ASN A 1 174 ? 26.137 -0.586 -40.669 1.00 88.06 174 ASN A N 1
ATOM 1427 C CA . ASN A 1 174 ? 26.263 0.810 -41.072 1.00 88.06 174 ASN A CA 1
ATOM 1428 C C . ASN A 1 174 ? 27.407 1.504 -40.309 1.00 88.06 174 ASN A C 1
ATOM 1430 O O . ASN A 1 174 ? 27.399 1.587 -39.081 1.00 88.06 174 ASN A O 1
ATOM 1434 N N . LYS A 1 175 ? 28.396 2.057 -41.029 1.00 82.50 175 LYS A N 1
ATOM 1435 C CA . LYS A 1 175 ? 29.527 2.780 -40.412 1.00 82.50 175 LYS A CA 1
ATOM 1436 C C . LYS A 1 175 ? 29.084 4.010 -39.611 1.00 82.50 175 LYS A C 1
ATOM 1438 O O . LYS A 1 175 ? 29.778 4.353 -38.656 1.00 82.50 175 LYS A O 1
ATOM 1443 N N . ALA A 1 176 ? 27.954 4.631 -39.959 1.00 86.19 176 ALA A N 1
ATOM 1444 C CA . ALA A 1 176 ? 27.393 5.761 -39.217 1.00 86.19 176 ALA A CA 1
ATOM 1445 C C . ALA A 1 176 ? 26.952 5.373 -37.791 1.00 86.19 176 ALA A C 1
ATOM 1447 O O . ALA A 1 176 ? 26.980 6.213 -36.896 1.00 86.19 176 ALA A O 1
ATOM 1448 N N . ASN A 1 177 ? 26.642 4.093 -37.547 1.00 90.31 177 ASN A N 1
ATOM 1449 C CA . ASN A 1 177 ? 26.188 3.609 -36.240 1.00 90.31 177 ASN A CA 1
ATOM 1450 C C . ASN A 1 177 ? 27.337 3.387 -35.243 1.00 90.31 177 ASN A C 1
ATOM 1452 O O . ASN A 1 177 ? 27.072 3.214 -34.058 1.00 90.31 177 ASN A O 1
ATOM 1456 N N . ARG A 1 178 ? 28.610 3.406 -35.677 1.00 89.75 178 ARG A N 1
ATOM 1457 C CA . ARG A 1 178 ? 29.765 3.076 -34.813 1.00 89.75 178 ARG A CA 1
ATOM 1458 C C . ARG A 1 178 ? 29.843 3.938 -33.556 1.00 89.75 178 ARG A C 1
ATOM 1460 O O . ARG A 1 178 ? 30.076 3.414 -32.474 1.00 89.75 178 ARG A O 1
ATOM 1467 N N . GLU A 1 179 ? 29.650 5.244 -33.708 1.00 91.25 179 GLU A N 1
ATOM 1468 C CA . GLU A 1 179 ? 29.708 6.172 -32.577 1.00 91.25 179 GLU A CA 1
ATOM 1469 C C . GLU A 1 179 ? 28.509 5.984 -31.640 1.00 91.25 179 GLU A C 1
ATOM 1471 O O . GLU A 1 179 ? 28.664 5.974 -30.423 1.00 91.25 179 GLU A O 1
ATOM 1476 N N . ARG A 1 180 ? 27.317 5.735 -32.198 1.00 91.12 180 ARG A N 1
ATOM 1477 C CA . ARG A 1 180 ? 26.117 5.461 -31.400 1.00 91.12 180 ARG A CA 1
ATOM 1478 C C . ARG A 1 180 ? 26.242 4.159 -30.606 1.00 91.12 180 ARG A C 1
ATOM 1480 O O . ARG A 1 180 ? 25.851 4.138 -29.445 1.00 91.12 180 ARG A O 1
ATOM 1487 N N . ILE A 1 181 ? 26.795 3.108 -31.214 1.00 92.94 181 ILE A N 1
ATOM 1488 C CA . ILE A 1 181 ? 27.058 1.821 -30.554 1.00 92.94 181 ILE A CA 1
ATOM 1489 C C . ILE A 1 181 ? 28.004 2.023 -29.370 1.00 92.94 181 ILE A C 1
ATOM 1491 O O . ILE A 1 181 ? 27.654 1.625 -28.265 1.00 92.94 181 ILE A O 1
ATOM 1495 N N . ARG A 1 182 ? 29.129 2.724 -29.566 1.00 94.69 182 ARG A N 1
ATOM 1496 C CA . ARG A 1 182 ? 30.075 3.019 -28.479 1.00 94.69 182 ARG A CA 1
ATOM 1497 C C . ARG A 1 182 ? 29.395 3.741 -27.311 1.00 94.69 182 ARG A C 1
ATOM 1499 O O . ARG A 1 182 ? 29.507 3.304 -26.176 1.00 94.69 182 ARG A O 1
ATOM 1506 N N . GLN A 1 183 ? 28.626 4.796 -27.591 1.00 93.88 183 GLN A N 1
ATOM 1507 C CA . GLN A 1 183 ? 27.910 5.548 -26.551 1.00 93.88 183 GLN A CA 1
ATOM 1508 C C . GLN A 1 183 ? 26.893 4.698 -25.775 1.00 93.88 183 GLN A C 1
ATOM 1510 O O . GLN A 1 183 ? 26.630 4.967 -24.602 1.00 93.88 183 GLN A O 1
ATOM 1515 N N . LEU A 1 184 ? 26.279 3.709 -26.430 1.00 94.62 184 LEU A N 1
ATOM 1516 C CA . LEU A 1 184 ? 25.366 2.766 -25.787 1.00 94.62 184 LEU A CA 1
ATOM 1517 C C . LEU A 1 184 ? 26.130 1.750 -24.928 1.00 94.62 184 LEU A C 1
ATOM 1519 O O . LEU A 1 184 ? 25.718 1.494 -23.801 1.00 94.62 184 LEU A O 1
ATOM 1523 N N . GLU A 1 185 ? 27.248 1.213 -25.416 1.00 96.06 185 GLU A N 1
ATOM 1524 C CA . GLU A 1 185 ? 28.111 0.302 -24.652 1.00 96.06 185 GLU A CA 1
ATOM 1525 C C . GLU A 1 185 ? 28.670 0.968 -23.388 1.00 96.06 185 GLU A C 1
ATOM 1527 O O . GLU A 1 185 ? 28.570 0.389 -22.306 1.00 96.06 185 GLU A O 1
ATOM 1532 N N . ASP A 1 186 ? 29.153 2.209 -23.502 1.00 96.88 186 ASP A N 1
ATOM 1533 C CA . ASP A 1 186 ? 29.626 2.996 -22.359 1.00 96.88 186 ASP A CA 1
ATOM 1534 C C . ASP A 1 186 ? 28.498 3.187 -21.331 1.00 96.88 186 ASP A C 1
ATOM 1536 O O . ASP A 1 186 ? 28.659 2.905 -20.142 1.00 96.88 186 ASP A O 1
ATOM 1540 N N . PHE A 1 187 ? 27.301 3.575 -21.793 1.00 96.62 187 PHE A N 1
ATOM 1541 C CA . PHE A 1 187 ? 26.155 3.767 -20.905 1.00 96.62 187 PHE A CA 1
ATOM 1542 C C . PHE A 1 187 ? 25.696 2.465 -20.231 1.00 96.62 187 PHE A C 1
ATOM 1544 O O . PHE A 1 187 ? 25.297 2.462 -19.065 1.00 96.62 187 PHE A O 1
ATOM 1551 N N . ARG A 1 188 ? 25.762 1.331 -20.932 1.00 96.44 188 ARG A N 1
ATOM 1552 C CA . ARG A 1 188 ? 25.478 0.013 -20.353 1.00 96.44 188 ARG A CA 1
ATOM 1553 C C . ARG A 1 188 ? 26.434 -0.308 -19.206 1.00 96.44 188 ARG A C 1
ATOM 1555 O O . ARG A 1 188 ? 25.999 -0.819 -18.169 1.00 96.44 188 ARG A O 1
ATOM 1562 N N . ASP A 1 189 ? 27.722 -0.049 -19.388 1.00 97.25 189 ASP A N 1
ATOM 1563 C CA . ASP A 1 189 ? 28.730 -0.362 -18.378 1.00 97.25 189 ASP A CA 1
ATOM 1564 C C . ASP A 1 189 ? 28.600 0.568 -17.160 1.00 97.25 189 ASP A C 1
ATOM 1566 O O . ASP A 1 189 ? 28.638 0.088 -16.020 1.00 97.25 189 ASP A O 1
ATOM 1570 N N . ASP A 1 190 ? 28.263 1.839 -17.389 1.00 97.69 190 ASP A N 1
ATOM 1571 C CA . ASP A 1 190 ? 27.873 2.811 -16.361 1.00 97.69 190 ASP A CA 1
ATOM 1572 C C . ASP A 1 190 ? 26.653 2.350 -15.537 1.00 97.69 190 ASP A C 1
ATOM 1574 O O . ASP A 1 190 ? 26.651 2.432 -14.301 1.00 97.69 190 ASP A O 1
ATOM 1578 N N . LEU A 1 191 ? 25.608 1.820 -16.190 1.00 96.75 191 LEU A N 1
ATOM 1579 C CA . LEU A 1 191 ? 24.425 1.263 -15.516 1.00 96.75 191 LEU A CA 1
ATOM 1580 C C . LEU A 1 191 ? 24.807 0.105 -14.583 1.00 96.75 191 LEU A C 1
ATOM 1582 O O . LEU A 1 191 ? 24.375 0.054 -13.427 1.00 96.75 191 LEU A O 1
ATOM 1586 N N . ARG A 1 192 ? 25.658 -0.811 -15.056 1.00 96.25 192 ARG A N 1
ATOM 1587 C CA . ARG A 1 192 ? 26.152 -1.946 -14.257 1.00 96.25 192 ARG A CA 1
ATOM 1588 C C . ARG A 1 192 ? 27.025 -1.480 -13.095 1.00 96.25 192 ARG A C 1
ATOM 1590 O O . ARG A 1 192 ? 26.959 -2.055 -12.007 1.00 96.25 192 ARG A O 1
ATOM 1597 N N . GLU A 1 193 ? 27.822 -0.432 -13.281 1.00 97.00 193 GLU A N 1
ATOM 1598 C CA . GLU A 1 193 ? 28.588 0.174 -12.194 1.00 97.00 193 GLU A CA 1
ATOM 1599 C C . GLU A 1 193 ? 27.675 0.832 -11.148 1.00 97.00 193 GLU A C 1
ATOM 1601 O O . GLU A 1 193 ? 27.874 0.635 -9.945 1.00 97.00 193 GLU A O 1
ATOM 1606 N N . ARG A 1 194 ? 26.627 1.548 -11.572 1.00 96.50 194 ARG A N 1
ATOM 1607 C CA . ARG A 1 194 ? 25.632 2.131 -10.659 1.00 96.50 194 ARG A CA 1
ATOM 1608 C C . ARG A 1 194 ? 24.956 1.075 -9.800 1.00 96.50 194 ARG A C 1
ATOM 1610 O O . ARG A 1 194 ? 24.818 1.299 -8.602 1.00 96.50 194 ARG A O 1
ATOM 1617 N N . VAL A 1 195 ? 24.619 -0.086 -10.361 1.00 95.88 195 VAL A N 1
ATOM 1618 C CA . VAL A 1 195 ? 24.081 -1.224 -9.595 1.00 95.88 195 VAL A CA 1
ATOM 1619 C C . VAL A 1 195 ? 25.034 -1.647 -8.473 1.00 95.88 195 VAL A C 1
ATOM 1621 O O . VAL A 1 195 ? 24.596 -1.848 -7.342 1.00 95.88 195 VAL A O 1
ATOM 1624 N N . ARG A 1 196 ? 26.346 -1.719 -8.737 1.00 94.50 196 ARG A N 1
ATOM 1625 C CA . ARG A 1 196 ? 27.339 -2.017 -7.687 1.00 94.50 196 ARG A CA 1
ATOM 1626 C C . ARG A 1 196 ? 27.366 -0.925 -6.617 1.00 94.50 196 ARG A C 1
ATOM 1628 O O . ARG A 1 196 ? 27.425 -1.239 -5.431 1.00 94.50 196 ARG A O 1
ATOM 1635 N N . LYS A 1 197 ? 27.281 0.347 -7.022 1.00 94.75 197 LYS A N 1
ATOM 1636 C CA . LYS A 1 197 ? 27.257 1.503 -6.109 1.00 94.75 197 LYS A CA 1
ATOM 1637 C C . LYS A 1 197 ? 25.981 1.580 -5.266 1.00 94.75 197 LYS A C 1
ATOM 1639 O O . LYS A 1 197 ? 26.057 2.065 -4.143 1.00 94.75 197 LYS A O 1
ATOM 1644 N N . LEU A 1 198 ? 24.835 1.097 -5.750 1.00 93.06 198 LEU A N 1
ATOM 1645 C CA . LEU A 1 198 ? 23.584 1.051 -4.975 1.00 93.06 198 LEU A CA 1
ATOM 1646 C C . LEU A 1 198 ? 23.658 0.105 -3.769 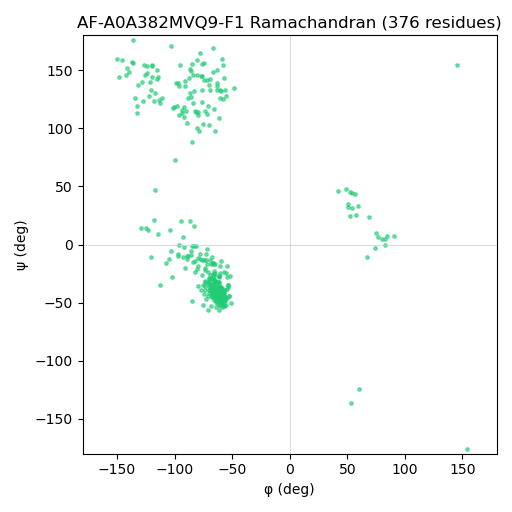1.00 93.06 198 LEU A C 1
ATOM 1648 O O . LEU A 1 198 ? 22.979 0.339 -2.776 1.00 93.06 198 LEU A O 1
ATOM 1652 N N . ASN A 1 199 ? 24.534 -0.905 -3.810 1.00 86.50 199 ASN A N 1
ATOM 1653 C CA . ASN A 1 199 ? 24.806 -1.761 -2.651 1.00 86.50 199 ASN A CA 1
ATOM 1654 C C . ASN A 1 199 ? 25.632 -1.050 -1.560 1.00 86.50 199 ASN A C 1
ATOM 1656 O O . ASN A 1 199 ? 25.812 -1.591 -0.470 1.00 86.50 199 ASN A O 1
ATOM 1660 N N . ASN A 1 200 ? 26.148 0.158 -1.821 1.00 92.69 200 ASN A N 1
ATOM 1661 C CA . ASN A 1 200 ? 26.790 0.970 -0.797 1.00 92.69 200 ASN A CA 1
ATOM 1662 C C . ASN A 1 200 ? 25.732 1.616 0.112 1.00 92.69 200 ASN A C 1
ATOM 1664 O O . ASN A 1 200 ? 24.891 2.395 -0.341 1.00 92.69 200 ASN A O 1
ATOM 1668 N N . ARG A 1 201 ? 25.830 1.345 1.420 1.00 89.88 201 ARG A N 1
ATOM 1669 C CA . ARG A 1 201 ? 24.881 1.835 2.432 1.00 89.88 201 ARG A CA 1
ATOM 1670 C C . ARG A 1 201 ? 24.735 3.361 2.446 1.00 89.88 201 ARG A C 1
ATOM 1672 O O . ARG A 1 201 ? 23.623 3.847 2.618 1.00 89.88 201 ARG A O 1
ATOM 1679 N N . SER A 1 202 ? 25.826 4.107 2.274 1.00 94.25 202 SER A N 1
ATOM 1680 C CA . SER A 1 202 ? 25.799 5.576 2.281 1.00 94.25 202 SER A CA 1
ATOM 1681 C C . SER A 1 202 ? 24.955 6.111 1.125 1.00 94.25 202 SER A C 1
ATOM 1683 O O . SER A 1 202 ? 24.001 6.854 1.344 1.00 94.25 202 SER A O 1
ATOM 1685 N N . ARG A 1 203 ? 25.222 5.620 -0.094 1.00 95.50 203 ARG A N 1
ATOM 1686 C CA . ARG A 1 203 ? 24.494 6.030 -1.297 1.00 95.50 203 ARG A CA 1
ATOM 1687 C C . ARG A 1 203 ? 22.995 5.798 -1.155 1.00 95.50 203 ARG A C 1
ATOM 1689 O O . ARG A 1 203 ? 22.214 6.719 -1.363 1.00 95.50 203 ARG A O 1
ATOM 1696 N N . ILE A 1 204 ? 22.579 4.578 -0.802 1.00 94.69 204 ILE A N 1
ATOM 1697 C CA . ILE A 1 204 ? 21.143 4.271 -0.728 1.00 94.69 204 ILE A CA 1
ATOM 1698 C C . ILE A 1 204 ? 20.445 5.054 0.388 1.00 94.69 204 ILE A C 1
ATOM 1700 O O . ILE A 1 204 ? 19.300 5.466 0.225 1.00 94.69 204 ILE A O 1
ATOM 1704 N N . THR A 1 205 ? 21.144 5.325 1.493 1.00 94.81 205 THR A N 1
ATOM 1705 C CA . THR A 1 205 ? 20.606 6.160 2.573 1.00 94.81 205 THR A CA 1
ATOM 1706 C C . THR A 1 205 ? 20.354 7.587 2.081 1.00 94.81 205 THR A C 1
ATOM 1708 O O . THR A 1 205 ? 19.276 8.123 2.325 1.00 94.81 205 THR A O 1
ATOM 1711 N N . ASN A 1 206 ? 21.287 8.177 1.325 1.00 96.25 206 ASN A N 1
ATOM 1712 C CA . ASN A 1 206 ? 21.101 9.499 0.715 1.00 96.25 206 ASN A CA 1
ATOM 1713 C C . ASN A 1 206 ? 19.937 9.509 -0.281 1.00 96.25 206 ASN A C 1
ATOM 1715 O O . ASN A 1 206 ? 19.116 10.424 -0.265 1.00 96.25 206 ASN A O 1
ATOM 1719 N N . VAL A 1 207 ? 19.839 8.473 -1.120 1.00 97.00 207 VAL A N 1
ATOM 1720 C CA . VAL A 1 207 ? 18.744 8.308 -2.087 1.00 97.00 207 VAL A CA 1
ATOM 1721 C C . VAL A 1 207 ? 17.390 8.265 -1.374 1.00 97.00 207 VAL A C 1
ATOM 1723 O O . VAL A 1 207 ? 16.483 9.009 -1.741 1.00 97.00 207 VAL A O 1
ATOM 1726 N N . LEU A 1 208 ? 17.253 7.456 -0.320 1.00 95.94 208 LEU A N 1
ATOM 1727 C CA . LEU A 1 208 ? 16.028 7.409 0.481 1.00 95.94 208 LEU A CA 1
ATOM 1728 C C . LEU A 1 208 ? 15.723 8.763 1.112 1.00 95.94 208 LEU A C 1
ATOM 1730 O O . LEU A 1 208 ? 14.600 9.235 0.983 1.00 95.94 208 LEU A O 1
ATOM 1734 N N . LYS A 1 209 ? 16.722 9.419 1.716 1.00 95.81 209 LYS A N 1
ATOM 1735 C CA . LYS A 1 209 ? 16.549 10.729 2.355 1.00 95.81 209 LYS A CA 1
ATOM 1736 C C . LYS A 1 209 ? 16.018 11.781 1.379 1.00 95.81 209 LYS A C 1
ATOM 1738 O O . LYS A 1 209 ? 15.144 12.565 1.732 1.00 95.81 209 LYS A O 1
ATOM 1743 N N . LEU A 1 210 ? 16.522 11.786 0.145 1.00 96.69 210 LEU A N 1
ATOM 1744 C CA . LEU A 1 210 ? 16.029 12.668 -0.915 1.00 96.69 210 LEU A CA 1
ATOM 1745 C C . LEU A 1 210 ? 14.592 12.308 -1.326 1.00 96.69 210 LEU A C 1
ATOM 1747 O O . LEU A 1 210 ? 13.772 13.205 -1.529 1.00 96.69 210 LEU A O 1
ATOM 1751 N N . ALA A 1 211 ? 14.269 11.013 -1.399 1.00 96.50 211 ALA A N 1
ATOM 1752 C CA . ALA A 1 211 ? 12.943 10.530 -1.779 1.00 96.50 211 ALA A CA 1
ATOM 1753 C C . ALA A 1 211 ? 11.839 10.861 -0.756 1.00 96.50 211 ALA A C 1
ATOM 1755 O O . ALA A 1 211 ? 10.684 11.015 -1.153 1.00 96.50 211 ALA A O 1
ATOM 1756 N N . GLU A 1 212 ? 12.172 11.049 0.526 1.00 95.56 212 GLU A N 1
ATOM 1757 C CA . GLU A 1 212 ? 11.213 11.425 1.583 1.00 95.56 212 GLU A CA 1
ATOM 1758 C C . GLU A 1 212 ? 10.397 12.683 1.237 1.00 95.56 212 GLU A C 1
ATOM 1760 O O . GLU A 1 212 ? 9.227 12.801 1.601 1.00 95.56 212 GLU A O 1
ATOM 1765 N N . SER A 1 213 ? 11.006 13.644 0.533 1.00 93.19 213 SER A N 1
ATOM 1766 C CA . SER A 1 213 ? 10.334 14.890 0.132 1.00 93.19 213 SER A CA 1
ATOM 1767 C C . SER A 1 213 ? 9.439 14.737 -1.100 1.00 93.19 213 SER A C 1
ATOM 1769 O O . SER A 1 213 ? 8.574 15.580 -1.322 1.00 93.19 213 SER A O 1
ATOM 1771 N N . TRP A 1 214 ? 9.625 13.681 -1.898 1.00 94.88 214 TRP A N 1
ATOM 1772 C CA . TRP A 1 214 ? 8.773 13.383 -3.055 1.00 94.88 214 TRP A CA 1
ATOM 1773 C C . TRP A 1 214 ? 7.591 12.480 -2.724 1.00 94.88 214 TRP A C 1
ATOM 1775 O O . TRP A 1 214 ? 6.609 12.490 -3.459 1.00 94.88 214 TRP A O 1
ATOM 1785 N N . LEU A 1 215 ? 7.657 11.748 -1.611 1.00 94.81 215 LEU A N 1
ATOM 1786 C CA . LEU A 1 215 ? 6.581 10.879 -1.135 1.00 94.81 215 LEU A CA 1
ATOM 1787 C C . LEU A 1 215 ? 6.030 11.322 0.232 1.00 94.81 215 LEU A C 1
ATOM 1789 O O . LEU A 1 215 ? 5.900 10.489 1.129 1.00 94.81 215 LEU A O 1
ATOM 1793 N N . PRO A 1 216 ? 5.727 12.615 0.455 1.00 95.31 216 PRO A N 1
ATOM 1794 C CA . PRO A 1 216 ? 5.352 13.084 1.774 1.00 95.31 216 PRO A CA 1
ATOM 1795 C C . PRO A 1 216 ? 3.926 12.662 2.136 1.00 95.31 216 PRO A C 1
ATOM 1797 O O . PRO A 1 216 ? 2.985 12.766 1.347 1.00 95.31 216 PRO A O 1
ATOM 1800 N N . THR A 1 217 ? 3.738 12.303 3.397 1.00 94.00 217 THR A N 1
ATOM 1801 C CA . THR A 1 217 ? 2.426 12.232 4.030 1.00 94.00 217 THR A CA 1
ATOM 1802 C C . THR A 1 217 ? 2.473 12.842 5.428 1.00 94.00 217 THR A C 1
ATOM 1804 O O . THR A 1 217 ? 3.514 13.293 5.906 1.00 94.00 217 THR A O 1
ATOM 1807 N N . SER A 1 218 ? 1.314 12.904 6.074 1.00 88.12 218 SER A N 1
ATOM 1808 C CA . SER A 1 218 ? 1.177 13.361 7.449 1.00 88.12 218 SER A CA 1
ATOM 1809 C C . SER A 1 218 ? 0.320 12.374 8.223 1.00 88.12 218 SER A C 1
ATOM 1811 O O . SER A 1 218 ? -0.733 11.959 7.733 1.00 88.12 218 SER A O 1
ATOM 1813 N N . THR A 1 219 ? 0.725 12.064 9.457 1.00 85.69 219 THR A N 1
ATOM 1814 C CA . THR A 1 219 ? 0.026 11.125 10.350 1.00 85.69 219 THR A CA 1
ATOM 1815 C C . THR A 1 219 ? -1.449 11.467 10.579 1.00 85.69 219 THR A C 1
ATOM 1817 O O . THR A 1 219 ? -2.202 10.638 11.080 1.00 85.69 219 THR A O 1
ATOM 1820 N N . TRP A 1 220 ? -1.870 12.704 10.311 1.00 85.62 220 TRP A N 1
ATOM 1821 C CA . TRP A 1 220 ? -3.247 13.169 10.511 1.00 85.62 220 TRP A CA 1
ATOM 1822 C C . TRP A 1 220 ? -4.181 12.848 9.344 1.00 85.62 220 TRP A C 1
ATOM 1824 O O . TRP A 1 220 ? -5.391 12.930 9.506 1.00 85.62 220 TRP A O 1
ATOM 1834 N N . LYS A 1 221 ? -3.637 12.487 8.176 1.00 90.25 221 LYS A N 1
ATOM 1835 C CA . LYS A 1 221 ? -4.451 12.082 7.023 1.00 90.25 221 LYS A CA 1
ATOM 1836 C C . LYS A 1 221 ? -5.001 10.663 7.174 1.00 90.25 221 LYS A C 1
ATOM 1838 O O . LYS A 1 221 ? -6.030 10.347 6.583 1.00 90.25 221 LYS A O 1
ATOM 1843 N N . PHE A 1 222 ? -4.304 9.826 7.938 1.00 91.69 222 PHE A N 1
ATOM 1844 C CA . PHE A 1 222 ? -4.651 8.423 8.093 1.00 91.69 222 PHE A CA 1
ATOM 1845 C C . PHE A 1 222 ? -5.839 8.208 9.029 1.00 91.69 222 PHE A C 1
ATOM 1847 O O . PHE A 1 222 ? -5.976 8.925 10.020 1.00 91.69 222 PHE A O 1
ATOM 1854 N N . ASP A 1 223 ? -6.659 7.202 8.710 1.00 91.38 223 ASP A N 1
ATOM 1855 C CA . ASP A 1 223 ? -7.881 6.826 9.441 1.00 91.38 223 ASP A CA 1
ATOM 1856 C C . ASP A 1 223 ? -8.829 8.019 9.692 1.00 91.38 223 ASP A C 1
ATOM 1858 O O . ASP A 1 223 ? -9.499 8.091 10.721 1.00 91.38 223 ASP A O 1
ATOM 1862 N N . SER A 1 224 ? -8.853 8.982 8.764 1.00 88.75 224 SER A N 1
ATOM 1863 C CA . SER A 1 224 ? -9.587 10.246 8.911 1.00 88.75 224 SER A CA 1
ATOM 1864 C C . SER A 1 224 ? -11.075 10.142 8.568 1.00 88.75 224 SER A C 1
ATOM 1866 O O . SER A 1 224 ? -11.867 10.944 9.060 1.00 88.75 224 SER A O 1
ATOM 1868 N N . ASP A 1 225 ? -11.469 9.156 7.760 1.00 91.81 225 ASP A N 1
ATOM 1869 C CA . ASP A 1 225 ? -12.871 8.899 7.441 1.00 91.81 225 ASP A CA 1
ATOM 1870 C C . ASP A 1 225 ? -13.490 7.925 8.455 1.00 91.81 225 ASP A C 1
ATOM 1872 O O . ASP A 1 225 ? -13.255 6.711 8.434 1.00 91.81 225 ASP A O 1
ATOM 1876 N N . SER A 1 226 ? -14.308 8.472 9.353 1.00 92.25 226 SER A N 1
ATOM 1877 C CA . SER A 1 226 ? -14.994 7.717 10.402 1.00 92.25 226 SER A CA 1
ATOM 1878 C C . SER A 1 226 ? -15.961 6.656 9.862 1.00 92.25 226 SER A C 1
ATOM 1880 O O . SER A 1 226 ? -16.198 5.656 10.544 1.00 92.25 226 SER A O 1
ATOM 1882 N N . MET A 1 227 ? -16.525 6.831 8.665 1.00 94.56 227 MET A N 1
ATOM 1883 C CA . MET A 1 227 ? -17.573 5.946 8.140 1.00 94.56 227 MET A CA 1
ATOM 1884 C C . MET A 1 227 ? -17.040 4.861 7.202 1.00 94.56 227 MET A C 1
ATOM 1886 O O . MET A 1 227 ? -17.762 3.913 6.892 1.00 94.56 227 MET A O 1
ATOM 1890 N N . LYS A 1 228 ? -15.762 4.923 6.823 1.00 94.31 228 LYS A N 1
ATOM 1891 C CA . LYS A 1 228 ? -15.080 3.869 6.061 1.00 94.31 228 LYS A CA 1
ATOM 1892 C C . LYS A 1 228 ? -14.447 2.856 7.007 1.00 94.31 228 LYS A C 1
ATOM 1894 O O . LYS A 1 228 ? -13.545 3.194 7.767 1.00 94.31 228 LYS A O 1
ATOM 1899 N N . LEU A 1 229 ? -14.906 1.608 6.996 1.00 95.62 229 LEU A N 1
ATOM 1900 C CA . LEU A 1 229 ? -14.339 0.517 7.794 1.00 95.62 229 LEU A CA 1
ATOM 1901 C C . LEU A 1 229 ? -13.452 -0.370 6.915 1.00 95.62 229 LEU A C 1
ATOM 1903 O O . LEU A 1 229 ? -13.938 -1.003 5.980 1.00 95.62 229 LEU A O 1
ATOM 1907 N N . ASN A 1 230 ? -12.159 -0.452 7.225 1.00 96.31 230 ASN A N 1
ATOM 1908 C CA . ASN A 1 230 ? -11.224 -1.265 6.452 1.00 96.31 230 ASN A CA 1
ATOM 1909 C C . ASN A 1 230 ? -11.332 -2.752 6.833 1.00 96.31 230 ASN A C 1
ATOM 1911 O O . ASN A 1 230 ? -10.984 -3.151 7.948 1.00 96.31 230 ASN A O 1
ATOM 1915 N N . LEU A 1 231 ? -11.835 -3.580 5.921 1.00 95.38 231 LEU A N 1
ATOM 1916 C CA . LEU A 1 231 ? -12.028 -5.019 6.105 1.00 95.38 231 LEU A CA 1
ATOM 1917 C C . LEU A 1 231 ? -10.948 -5.831 5.388 1.00 95.38 231 LEU A C 1
ATOM 1919 O O . LEU A 1 231 ? -10.182 -5.298 4.599 1.00 95.38 231 LEU A O 1
ATOM 1923 N N . ALA A 1 232 ? -10.880 -7.142 5.625 1.00 90.81 232 ALA A N 1
ATOM 1924 C CA . ALA A 1 232 ? -9.880 -7.988 4.962 1.00 90.81 232 ALA A CA 1
ATOM 1925 C C . ALA A 1 232 ? -10.094 -8.124 3.436 1.00 90.81 232 ALA A C 1
ATOM 1927 O O . ALA A 1 232 ? -9.203 -8.586 2.728 1.00 90.81 232 ALA A O 1
ATOM 1928 N N . ASN A 1 233 ? -11.286 -7.782 2.933 1.00 86.12 233 ASN A N 1
ATOM 1929 C CA . ASN A 1 233 ? -11.674 -7.927 1.526 1.00 86.12 233 ASN A CA 1
ATOM 1930 C C . ASN A 1 233 ? -12.127 -6.621 0.853 1.00 86.12 233 ASN A C 1
ATOM 1932 O O . ASN A 1 233 ? -12.711 -6.684 -0.227 1.00 86.12 233 ASN A O 1
ATOM 1936 N N . GLY A 1 234 ? -11.905 -5.467 1.478 1.00 90.75 234 GLY A N 1
ATOM 1937 C CA . GLY A 1 234 ? -12.266 -4.169 0.913 1.00 90.75 234 GLY A CA 1
ATOM 1938 C C . GLY A 1 234 ? -12.519 -3.100 1.968 1.00 90.75 234 GLY A C 1
ATOM 1939 O O . GLY A 1 234 ? -12.378 -3.337 3.167 1.00 90.75 234 GLY A O 1
ATOM 1940 N N . ILE A 1 235 ? -12.925 -1.919 1.517 1.00 93.94 235 ILE A N 1
ATOM 1941 C CA . ILE A 1 235 ? -13.381 -0.837 2.390 1.00 93.94 235 ILE A CA 1
ATOM 1942 C C . ILE A 1 235 ? -14.903 -0.860 2.433 1.00 93.94 235 ILE A C 1
ATOM 1944 O O . ILE A 1 235 ? -15.559 -0.717 1.408 1.00 93.94 235 ILE A O 1
ATOM 1948 N N . TYR A 1 236 ? -15.481 -1.060 3.611 1.00 95.62 236 TYR A N 1
ATOM 1949 C CA . TYR A 1 236 ? -16.927 -1.020 3.779 1.00 95.62 236 TYR A CA 1
ATOM 1950 C C . TYR A 1 236 ? -17.379 0.389 4.151 1.00 95.62 236 TYR A C 1
ATOM 1952 O O . TYR A 1 236 ? -16.998 0.908 5.202 1.00 95.62 236 TYR A O 1
ATOM 1960 N N . ASP A 1 237 ? -18.198 0.995 3.299 1.00 94.56 237 ASP A N 1
ATOM 1961 C CA . ASP A 1 237 ? -18.850 2.267 3.576 1.00 94.56 237 ASP A CA 1
ATOM 1962 C C . ASP A 1 237 ? -20.097 2.040 4.439 1.00 94.56 237 ASP A C 1
ATOM 1964 O O . ASP A 1 237 ? -21.071 1.411 4.009 1.00 94.56 237 ASP A O 1
ATOM 1968 N N . LEU A 1 238 ? -20.060 2.539 5.676 1.00 93.81 238 LEU A N 1
ATOM 1969 C CA . LEU A 1 238 ? -21.157 2.409 6.633 1.00 93.81 238 LEU A CA 1
ATOM 1970 C C . LEU A 1 238 ? -22.359 3.313 6.304 1.00 93.81 238 LEU A C 1
ATOM 1972 O O . LEU A 1 238 ? -23.459 3.006 6.763 1.00 93.81 238 LEU A O 1
ATOM 1976 N N . ASN A 1 239 ? -22.182 4.390 5.530 1.00 92.50 239 ASN A N 1
ATOM 1977 C CA . ASN A 1 239 ? -23.291 5.238 5.081 1.00 92.50 239 ASN A CA 1
ATOM 1978 C C . ASN A 1 239 ? -24.068 4.542 3.962 1.00 92.50 239 ASN A C 1
ATOM 1980 O O . ASN A 1 239 ? -25.284 4.366 4.052 1.00 92.50 239 ASN A O 1
ATOM 1984 N N . ASP A 1 240 ? -23.343 4.098 2.936 1.00 92.19 240 ASP A N 1
ATOM 1985 C CA . ASP A 1 240 ? -23.948 3.590 1.702 1.00 92.19 240 ASP A CA 1
ATOM 1986 C C . ASP A 1 240 ? -24.237 2.083 1.754 1.00 92.19 240 ASP A C 1
ATOM 1988 O O . ASP A 1 240 ? -24.984 1.555 0.928 1.00 92.19 240 ASP A O 1
ATOM 1992 N N . ASN A 1 241 ? -23.691 1.377 2.750 1.00 91.44 241 ASN A N 1
ATOM 1993 C CA . ASN A 1 241 ? -23.745 -0.082 2.873 1.00 91.44 241 ASN A CA 1
ATOM 1994 C C . ASN A 1 241 ? -23.166 -0.809 1.648 1.00 91.44 241 ASN A C 1
ATOM 1996 O O . ASN A 1 241 ? -23.723 -1.803 1.163 1.00 91.44 241 ASN A O 1
ATOM 2000 N N . VAL A 1 242 ? -22.027 -0.315 1.159 1.00 92.56 242 VAL A N 1
ATOM 2001 C CA . VAL A 1 242 ? -21.320 -0.845 -0.011 1.00 92.56 242 VAL A CA 1
ATOM 2002 C C . VAL A 1 242 ? -19.905 -1.262 0.379 1.00 92.56 242 VAL A C 1
ATOM 2004 O O . VAL A 1 242 ? -19.234 -0.591 1.156 1.00 92.56 242 VAL A O 1
ATOM 2007 N N . LEU A 1 243 ? -19.455 -2.394 -0.169 1.00 90.94 243 LEU A N 1
ATOM 2008 C CA . LEU A 1 243 ? -18.063 -2.827 -0.092 1.00 90.94 243 LEU A CA 1
ATOM 2009 C C . LEU A 1 243 ? -17.324 -2.348 -1.346 1.00 90.94 243 LEU A C 1
ATOM 2011 O O . LEU A 1 243 ? -17.639 -2.782 -2.453 1.00 90.94 243 LEU A O 1
ATOM 2015 N N . GLU A 1 244 ? -16.348 -1.474 -1.153 1.00 88.44 244 GLU A N 1
ATOM 2016 C CA . GLU A 1 244 ? -15.453 -0.943 -2.178 1.00 88.44 244 GLU A CA 1
ATOM 2017 C C . GLU A 1 244 ? -14.148 -1.750 -2.231 1.00 88.44 244 GLU A C 1
ATOM 2019 O O . GLU A 1 244 ? -13.718 -2.350 -1.240 1.00 88.44 244 GLU A O 1
ATOM 2024 N N . GLU A 1 245 ? -13.486 -1.752 -3.389 1.00 85.56 245 GLU A N 1
ATOM 2025 C CA . GLU A 1 245 ? -12.133 -2.298 -3.503 1.00 85.56 245 GLU A CA 1
ATOM 2026 C C . GLU A 1 245 ? -11.147 -1.499 -2.643 1.00 85.56 245 GLU A C 1
ATOM 2028 O O . GLU A 1 245 ? -11.285 -0.291 -2.461 1.00 85.56 245 GLU A O 1
ATOM 2033 N N . HIS A 1 246 ? -10.097 -2.160 -2.153 1.00 84.94 246 HIS A N 1
ATOM 2034 C CA . HIS A 1 246 ? -9.021 -1.443 -1.482 1.00 84.94 246 HIS A CA 1
ATOM 2035 C C . HIS A 1 246 ? -8.354 -0.434 -2.417 1.00 84.94 246 HIS A C 1
ATOM 2037 O O . HIS A 1 246 ? -7.915 -0.770 -3.518 1.00 84.94 246 HIS A O 1
ATOM 2043 N N . SER A 1 247 ? -8.176 0.778 -1.904 1.00 85.50 247 SER A N 1
ATOM 2044 C CA . SER A 1 247 ? -7.355 1.814 -2.517 1.00 85.50 247 SER A CA 1
ATOM 2045 C C . SER A 1 247 ? -6.374 2.366 -1.492 1.00 85.50 247 SER A C 1
ATOM 2047 O O . SER A 1 247 ? -6.719 2.591 -0.330 1.00 85.50 247 SER A O 1
ATOM 2049 N N . HIS A 1 248 ? -5.147 2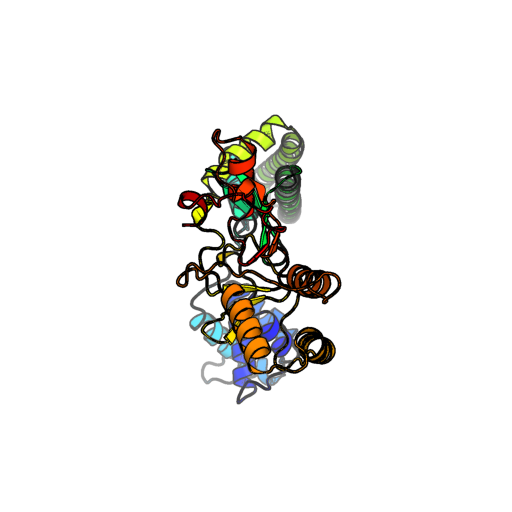.615 -1.943 1.00 86.06 248 HIS A N 1
ATOM 2050 C CA . HIS A 1 248 ? -4.113 3.288 -1.161 1.00 86.06 248 HIS A CA 1
ATOM 2051 C C . HIS A 1 248 ? -4.545 4.714 -0.762 1.00 86.06 248 HIS A C 1
ATOM 2053 O O . HIS A 1 248 ? -4.106 5.227 0.267 1.00 86.06 248 HIS A O 1
ATOM 2059 N N . GLU A 1 249 ? -5.464 5.312 -1.529 1.00 89.88 249 GLU A N 1
ATOM 2060 C CA . GLU A 1 249 ? -6.039 6.644 -1.314 1.00 89.88 249 GLU A CA 1
ATOM 2061 C C . GLU A 1 249 ? -6.888 6.746 -0.039 1.00 89.88 249 GLU A C 1
ATOM 2063 O O . GLU A 1 249 ? -7.024 7.839 0.504 1.00 89.88 249 GLU A O 1
ATOM 2068 N N . HIS A 1 250 ? -7.423 5.633 0.482 1.00 88.75 250 HIS A N 1
ATOM 2069 C CA . HIS A 1 250 ? -8.203 5.654 1.728 1.00 88.75 250 HIS A CA 1
ATOM 2070 C C . HIS A 1 250 ? -7.342 5.873 2.979 1.00 88.75 250 HIS A C 1
ATOM 2072 O O . HIS A 1 250 ? -7.883 6.163 4.042 1.00 88.75 250 HIS A O 1
ATOM 2078 N N . LEU A 1 251 ? -6.011 5.743 2.866 1.00 93.06 251 LEU A N 1
ATOM 2079 C CA . LEU A 1 251 ? -5.057 6.028 3.943 1.00 93.06 251 LEU A CA 1
ATOM 2080 C C . LEU A 1 251 ? -5.438 5.364 5.284 1.00 93.06 251 LEU A C 1
ATOM 2082 O O . LEU A 1 251 ? -5.422 5.998 6.334 1.00 93.06 251 LEU A O 1
ATOM 2086 N N . CYS A 1 252 ? -5.782 4.078 5.278 1.00 93.75 252 CYS A N 1
ATOM 2087 C CA . CYS A 1 252 ? -6.069 3.343 6.513 1.00 93.75 252 CYS A CA 1
ATOM 2088 C C . CYS A 1 252 ? -4.779 2.765 7.122 1.00 93.75 252 CYS A C 1
ATOM 2090 O O . CYS A 1 252 ? -4.030 2.095 6.408 1.00 93.75 252 CYS A O 1
ATOM 2092 N N . LEU A 1 253 ? -4.536 2.973 8.423 1.00 93.62 253 LEU A N 1
ATOM 2093 C CA . LEU A 1 253 ? -3.495 2.262 9.199 1.00 93.62 253 LEU A CA 1
ATOM 2094 C C . LEU A 1 253 ? -4.065 1.076 9.977 1.00 93.62 253 LEU A C 1
ATOM 2096 O O . LEU A 1 253 ? -3.320 0.297 10.568 1.00 93.62 253 LEU A O 1
ATOM 2100 N N . LYS A 1 254 ? -5.392 0.974 10.027 1.00 94.38 254 LYS A N 1
ATOM 2101 C CA . LYS A 1 254 ? -6.119 -0.063 10.746 1.00 94.38 254 LYS A CA 1
ATOM 2102 C C . LYS A 1 254 ? -6.869 -0.945 9.764 1.00 94.38 254 LYS A C 1
ATOM 2104 O O . LYS A 1 254 ? -7.379 -0.449 8.758 1.00 94.38 254 LYS A O 1
ATOM 2109 N N . GLN A 1 255 ? -6.955 -2.235 10.069 1.00 94.69 255 GLN A N 1
ATOM 2110 C CA . GLN A 1 255 ? -7.761 -3.193 9.325 1.00 94.69 255 GLN A CA 1
ATOM 2111 C C . GLN A 1 255 ? -8.402 -4.206 10.284 1.00 94.69 255 GLN A C 1
ATOM 2113 O O . GLN A 1 255 ? -7.835 -4.586 11.312 1.00 94.69 255 GLN A O 1
ATOM 2118 N N . THR A 1 256 ? -9.613 -4.654 9.961 1.00 95.38 256 THR A N 1
ATOM 2119 C CA . THR A 1 256 ? -10.211 -5.814 10.637 1.00 95.38 256 THR A CA 1
ATOM 2120 C C . THR A 1 256 ? -9.615 -7.120 10.102 1.00 95.38 256 THR A C 1
ATOM 2122 O O . THR A 1 256 ? -9.015 -7.158 9.031 1.00 95.38 256 THR A O 1
ATOM 2125 N N . LYS A 1 257 ? -9.823 -8.234 10.810 1.00 90.00 257 LYS A N 1
ATOM 2126 C CA . LYS A 1 257 ? -9.316 -9.552 10.381 1.00 90.00 257 LYS A CA 1
ATOM 2127 C C . LYS A 1 257 ? -10.309 -10.347 9.533 1.00 90.00 257 LYS A C 1
ATOM 2129 O O . LYS A 1 257 ? -10.010 -11.467 9.122 1.00 90.00 257 LYS A O 1
ATOM 2134 N N . VAL A 1 258 ? -11.505 -9.808 9.304 1.00 92.94 258 VAL A N 1
ATOM 2135 C CA . VAL A 1 258 ? -12.629 -10.543 8.719 1.00 92.94 258 VAL A CA 1
ATOM 2136 C C . VAL A 1 258 ? -13.030 -9.974 7.365 1.00 92.94 258 VAL A C 1
ATOM 2138 O O . VAL A 1 258 ? -12.888 -8.784 7.092 1.00 92.94 258 VAL A O 1
ATOM 2141 N N . SER A 1 259 ? -13.548 -10.846 6.504 1.00 93.25 259 SER A N 1
ATOM 2142 C CA . SER A 1 259 ? -14.136 -10.453 5.224 1.00 93.25 259 SER A CA 1
ATOM 2143 C C . SER A 1 259 ? -15.634 -10.205 5.378 1.00 93.25 259 SER A C 1
ATOM 2145 O O . SER A 1 259 ? -16.340 -11.011 5.988 1.00 93.25 259 SER A O 1
ATOM 2147 N N . TYR A 1 260 ? -16.142 -9.129 4.780 1.00 93.81 260 TYR A N 1
ATOM 2148 C CA . TYR A 1 260 ? -17.579 -8.895 4.703 1.00 93.81 260 TYR A CA 1
ATOM 2149 C C . TYR A 1 260 ? -18.253 -9.892 3.765 1.00 93.81 260 TYR A C 1
ATOM 2151 O O . TYR A 1 260 ? -17.828 -10.081 2.623 1.00 93.81 260 TYR A O 1
ATOM 2159 N N . LYS A 1 261 ? -19.361 -10.471 4.232 1.00 92.81 261 LYS A N 1
ATOM 2160 C CA . LYS A 1 261 ? -20.258 -11.302 3.432 1.00 92.81 261 LYS A CA 1
ATOM 2161 C C . LYS A 1 261 ? -21.700 -10.862 3.660 1.00 92.81 261 LYS A C 1
ATOM 2163 O O . LYS A 1 261 ? -22.258 -11.059 4.741 1.00 92.81 261 LYS A O 1
ATOM 2168 N N . LYS A 1 262 ? -22.320 -10.307 2.618 1.00 91.62 262 LYS A N 1
ATOM 2169 C CA . LYS A 1 262 ? -23.725 -9.891 2.651 1.00 91.62 262 LYS A CA 1
ATOM 2170 C C . LYS A 1 262 ? -24.630 -11.089 2.963 1.00 91.62 262 LYS A C 1
ATOM 2172 O O . LYS A 1 262 ? -24.488 -12.151 2.361 1.00 91.62 262 LYS A O 1
ATOM 2177 N N . GLY A 1 263 ? -25.549 -10.913 3.912 1.00 89.38 263 GLY A N 1
ATOM 2178 C CA . GLY A 1 263 ? -26.505 -11.950 4.319 1.00 89.38 263 GLY A CA 1
ATOM 2179 C C . GLY A 1 263 ? -25.922 -13.082 5.174 1.00 89.38 263 GLY A C 1
ATOM 2180 O O . GLY A 1 263 ? -26.606 -14.078 5.404 1.00 89.38 263 GLY A O 1
ATOM 2181 N N . ALA A 1 264 ? -24.679 -12.969 5.654 1.00 91.81 264 ALA A N 1
ATOM 2182 C CA . ALA A 1 264 ? -24.137 -13.938 6.601 1.00 91.81 264 ALA A CA 1
ATOM 2183 C C . ALA A 1 264 ? -24.935 -13.928 7.918 1.00 91.81 264 ALA A C 1
ATOM 2185 O O . ALA A 1 264 ? -25.250 -12.869 8.457 1.00 91.81 264 ALA A O 1
ATOM 2186 N N . THR A 1 265 ? -25.242 -15.116 8.444 1.00 91.94 265 THR A N 1
ATOM 2187 C CA . THR A 1 265 ? -25.930 -15.284 9.733 1.00 91.94 265 THR A CA 1
ATOM 2188 C C . THR A 1 265 ? -24.968 -15.887 10.750 1.00 91.94 265 THR A C 1
ATOM 2190 O O . THR A 1 265 ? -24.379 -16.936 10.498 1.00 91.94 265 THR A O 1
ATOM 2193 N N . ALA A 1 266 ? -24.816 -15.240 11.905 1.00 92.31 266 ALA A N 1
ATOM 2194 C CA . ALA A 1 266 ? -23.934 -15.688 12.981 1.00 92.31 266 ALA A CA 1
ATOM 2195 C C . ALA A 1 266 ? -24.734 -16.414 14.078 1.00 92.31 266 ALA A C 1
ATOM 2197 O O . ALA A 1 266 ? -24.950 -15.866 15.155 1.00 92.31 266 ALA A O 1
ATOM 2198 N N . VAL A 1 267 ? -25.196 -17.637 13.791 1.00 95.94 267 VAL A N 1
ATOM 2199 C CA . VAL A 1 267 ? -26.107 -18.403 14.672 1.00 95.94 267 VAL A CA 1
ATOM 2200 C C . VAL A 1 267 ? -25.531 -18.572 16.081 1.00 95.94 267 VAL A C 1
ATOM 2202 O O . VAL A 1 267 ? -26.147 -18.139 17.046 1.00 95.94 267 VAL A O 1
ATOM 2205 N N . TYR A 1 268 ? -24.293 -19.062 16.200 1.00 95.31 268 TYR A N 1
ATOM 2206 C CA . TYR A 1 268 ? -23.643 -19.249 17.504 1.00 95.31 268 TYR A CA 1
ATOM 2207 C C . TYR A 1 268 ? -23.448 -17.946 18.287 1.00 95.31 268 TYR A C 1
ATOM 2209 O O . TYR A 1 268 ? -23.497 -17.952 19.512 1.00 95.31 268 TYR A O 1
ATOM 2217 N N . TRP A 1 269 ? -23.238 -16.821 17.596 1.00 95.12 269 TRP A N 1
ATOM 2218 C CA . TRP A 1 269 ? -23.130 -15.514 18.245 1.00 95.12 269 TRP A CA 1
ATOM 2219 C C . TRP A 1 269 ? -24.482 -15.053 18.791 1.00 95.12 269 TRP A C 1
ATOM 2221 O O . TRP A 1 269 ? -24.559 -14.557 19.910 1.00 95.12 269 TRP A O 1
ATOM 2231 N N . ILE A 1 270 ? -25.554 -15.252 18.023 1.00 94.69 270 ILE A N 1
ATOM 2232 C CA . ILE A 1 270 ? -26.921 -14.932 18.445 1.00 94.69 270 ILE A CA 1
ATOM 2233 C C . ILE A 1 270 ? -27.314 -15.784 19.660 1.00 94.69 270 ILE A C 1
ATOM 2235 O O . ILE A 1 270 ? -27.809 -15.239 20.647 1.00 94.69 270 ILE A O 1
ATOM 2239 N N . ASP A 1 271 ? -27.047 -17.089 19.631 1.00 96.00 271 ASP A N 1
ATOM 2240 C CA . ASP A 1 271 ? -27.334 -17.997 20.749 1.00 96.00 271 ASP A CA 1
ATOM 2241 C C . ASP A 1 271 ? -26.513 -17.639 21.995 1.00 96.00 271 ASP A C 1
ATOM 2243 O O . ASP A 1 271 ? -27.039 -17.609 23.111 1.00 96.00 271 ASP A O 1
ATOM 2247 N N . PHE A 1 272 ? -25.237 -17.291 21.810 1.00 95.81 272 PHE A N 1
ATOM 2248 C CA . PHE A 1 272 ? -24.368 -16.816 22.882 1.00 95.81 272 PHE A CA 1
ATOM 2249 C C . PHE A 1 272 ? -24.917 -15.546 23.546 1.00 95.81 272 PHE A C 1
ATOM 2251 O O . PHE A 1 272 ? -25.017 -15.506 24.771 1.00 95.81 272 PHE A O 1
ATOM 2258 N N . LEU A 1 273 ? -25.334 -14.542 22.763 1.00 94.75 273 LEU A N 1
ATOM 2259 C CA . LEU A 1 273 ? -25.932 -13.312 23.297 1.00 94.75 273 LEU A CA 1
ATOM 2260 C C . LEU A 1 273 ? -27.221 -13.595 24.077 1.00 94.75 273 LEU A C 1
ATOM 2262 O O . LEU A 1 273 ? -27.386 -13.087 25.184 1.00 94.75 273 LEU A O 1
ATOM 2266 N N . ASN A 1 274 ? -28.107 -14.439 23.540 1.00 95.31 274 ASN A N 1
ATOM 2267 C CA . ASN A 1 274 ? -29.319 -14.850 24.251 1.00 95.31 274 ASN A CA 1
ATOM 2268 C C . ASN A 1 274 ? -28.998 -15.561 25.569 1.00 95.31 274 ASN A C 1
ATOM 2270 O O . ASN A 1 274 ? -29.685 -15.344 26.561 1.00 95.31 274 ASN A O 1
ATOM 2274 N N . THR A 1 275 ? -27.935 -16.363 25.600 1.00 93.50 275 THR A N 1
ATOM 2275 C CA . THR A 1 275 ? -27.514 -17.081 26.805 1.00 93.50 275 THR A CA 1
ATOM 2276 C C . THR A 1 275 ? -26.992 -16.122 27.877 1.00 93.50 275 THR A C 1
ATOM 2278 O O . THR A 1 275 ? -27.487 -16.140 29.002 1.00 93.50 275 THR A O 1
ATOM 2281 N N . ILE A 1 276 ? -26.030 -15.248 27.548 1.00 92.38 276 ILE A N 1
ATOM 2282 C CA . ILE A 1 276 ? -25.393 -14.369 28.550 1.00 92.38 276 ILE A CA 1
ATOM 2283 C C . ILE A 1 276 ? -26.324 -13.264 29.066 1.00 92.38 276 ILE A C 1
ATOM 2285 O O . ILE A 1 276 ? -26.128 -12.770 30.173 1.00 92.38 276 ILE A O 1
ATOM 2289 N N . PHE A 1 277 ? -27.344 -12.898 28.286 1.00 92.38 277 PHE A N 1
ATOM 2290 C CA . PHE A 1 277 ? -28.355 -11.910 28.667 1.00 92.38 277 PHE A CA 1
ATOM 2291 C C . PHE A 1 277 ? -29.699 -12.542 29.055 1.00 92.38 277 PHE A C 1
ATOM 2293 O O . PHE A 1 277 ? -30.691 -11.832 29.176 1.00 92.38 277 PHE A O 1
ATOM 2300 N N . SER A 1 278 ? -29.754 -13.865 29.267 1.00 92.75 278 SER A N 1
ATOM 2301 C CA . SER A 1 278 ? -30.971 -14.587 29.688 1.00 92.75 278 SER A CA 1
ATOM 2302 C C . SER A 1 278 ? -32.211 -14.286 28.827 1.00 92.75 278 SER A C 1
ATOM 2304 O O . SER A 1 278 ? -33.332 -14.225 29.324 1.00 92.75 278 SER A O 1
ATOM 2306 N N . GLY A 1 279 ? -32.007 -14.078 27.525 1.00 93.25 279 GLY A N 1
ATOM 2307 C CA . GLY A 1 279 ? -33.062 -13.776 26.559 1.00 93.25 279 GLY A CA 1
ATOM 2308 C C . GLY A 1 279 ? -33.596 -12.340 26.585 1.00 93.25 279 GLY A C 1
ATOM 2309 O O . GLY A 1 279 ? -34.546 -12.067 25.849 1.00 93.25 279 GLY A O 1
ATOM 2310 N N . ASP A 1 280 ? -33.006 -11.423 27.360 1.00 95.50 280 ASP A N 1
ATOM 2311 C CA . ASP A 1 280 ? -33.389 -10.005 27.380 1.00 95.50 280 ASP A CA 1
ATOM 2312 C C . ASP A 1 280 ? -33.109 -9.335 26.021 1.00 95.50 280 ASP A C 1
ATOM 2314 O O . ASP A 1 280 ? -31.989 -8.927 25.700 1.00 95.50 280 ASP A O 1
ATOM 2318 N N . GLN A 1 281 ? -34.154 -9.228 25.196 1.00 96.56 281 GLN A N 1
ATOM 2319 C CA . GLN A 1 281 ? -34.049 -8.694 23.839 1.00 96.56 281 GLN A CA 1
ATOM 2320 C C . GLN A 1 281 ? -33.764 -7.189 23.807 1.00 96.56 281 GLN A C 1
ATOM 2322 O O . GLN A 1 281 ? -33.175 -6.707 22.836 1.00 96.56 281 GLN A O 1
ATOM 2327 N N . GLU A 1 282 ? -34.159 -6.442 24.840 1.00 96.69 282 GLU A N 1
ATOM 2328 C CA . GLU A 1 282 ? -33.910 -5.003 24.907 1.00 96.69 282 GLU A CA 1
ATOM 2329 C C . GLU A 1 282 ? -32.428 -4.741 25.182 1.00 96.69 282 GLU A C 1
ATOM 2331 O O . GLU A 1 282 ? -31.785 -3.984 24.445 1.00 96.69 282 GLU A O 1
ATOM 2336 N N . LEU A 1 283 ? -31.854 -5.456 26.154 1.00 93.31 283 LEU A N 1
ATOM 2337 C CA . LEU A 1 283 ? -30.427 -5.395 26.458 1.00 93.31 283 LEU A CA 1
ATOM 2338 C C . LEU A 1 283 ? -29.573 -5.895 25.285 1.00 93.31 283 LEU A C 1
ATOM 2340 O O . LEU A 1 283 ? -28.602 -5.238 24.903 1.00 93.31 283 LEU A O 1
ATOM 2344 N N . ILE A 1 284 ? -29.958 -7.004 24.643 1.00 95.31 284 ILE A N 1
ATOM 2345 C CA . ILE A 1 284 ? -29.269 -7.514 23.445 1.00 95.31 284 ILE A CA 1
ATOM 2346 C C . ILE A 1 284 ? -29.297 -6.476 22.319 1.00 95.31 284 ILE A C 1
ATOM 2348 O O . ILE A 1 284 ? -28.275 -6.242 21.666 1.00 95.31 284 ILE A O 1
ATOM 2352 N N . ARG A 1 285 ? -30.446 -5.831 22.078 1.00 96.38 285 ARG A N 1
ATOM 2353 C CA . ARG A 1 285 ? -30.561 -4.760 21.080 1.00 96.38 285 ARG A CA 1
ATOM 2354 C C . ARG A 1 285 ? -29.631 -3.597 21.419 1.00 96.38 285 ARG A C 1
ATOM 2356 O O . ARG A 1 285 ? -28.907 -3.151 20.529 1.00 96.38 285 ARG A O 1
ATOM 2363 N N . PHE A 1 286 ? -29.619 -3.140 22.670 1.00 94.31 286 PHE A N 1
ATOM 2364 C CA . PHE A 1 286 ? -28.743 -2.058 23.121 1.00 94.31 286 PHE A CA 1
ATOM 2365 C C . PHE A 1 286 ? -27.262 -2.396 22.902 1.00 94.31 286 PHE A C 1
ATOM 2367 O O . PHE A 1 286 ? -26.540 -1.621 22.279 1.00 94.31 286 PHE A O 1
ATOM 2374 N N . VAL A 1 287 ? -26.817 -3.584 23.323 1.00 93.69 287 VAL A N 1
ATOM 2375 C CA . VAL A 1 287 ? -25.424 -4.030 23.151 1.00 93.69 287 VAL A CA 1
ATOM 2376 C C . VAL A 1 287 ? -25.050 -4.113 21.671 1.00 93.69 287 VAL A C 1
ATOM 2378 O O . VAL A 1 287 ? -23.976 -3.661 21.279 1.00 93.69 287 VAL A O 1
ATOM 2381 N N . ARG A 1 288 ? -25.945 -4.624 20.816 1.00 93.75 288 ARG A N 1
ATOM 2382 C CA . ARG A 1 288 ? -25.728 -4.647 19.360 1.00 93.75 288 ARG A CA 1
ATOM 2383 C C . ARG A 1 288 ? -25.599 -3.245 18.771 1.00 93.75 288 ARG A C 1
ATOM 2385 O O . ARG A 1 288 ? -24.756 -3.046 17.903 1.00 93.75 288 ARG A O 1
ATOM 2392 N N . GLN A 1 289 ? -26.406 -2.287 19.227 1.00 93.38 289 GLN A N 1
ATOM 2393 C CA . GLN A 1 289 ? -26.306 -0.891 18.795 1.00 93.38 289 GLN A CA 1
ATOM 2394 C C . GLN A 1 289 ? -25.010 -0.242 19.277 1.00 93.38 289 GLN A C 1
ATOM 2396 O O . GLN A 1 289 ? -24.362 0.431 18.486 1.00 93.38 289 GLN A O 1
ATOM 2401 N N . ALA A 1 290 ? -24.595 -0.486 20.521 1.00 92.38 290 ALA A N 1
ATOM 2402 C CA . ALA A 1 290 ? -23.337 0.022 21.058 1.00 92.38 290 ALA A CA 1
ATOM 2403 C C . ALA A 1 290 ? -22.126 -0.519 20.280 1.00 92.38 290 ALA A C 1
ATOM 2405 O O . ALA A 1 290 ? -21.260 0.252 19.870 1.00 92.38 290 ALA A O 1
ATOM 2406 N N . VAL A 1 291 ? -22.100 -1.828 20.000 1.00 92.69 291 VAL A N 1
ATOM 2407 C CA . VAL A 1 291 ? -21.055 -2.438 19.165 1.00 92.69 291 VAL A CA 1
ATOM 2408 C C . VAL A 1 291 ? -21.115 -1.888 17.739 1.00 92.69 291 VAL A C 1
ATOM 2410 O O . VAL A 1 291 ? -20.086 -1.491 17.205 1.00 92.69 291 VAL A O 1
ATOM 2413 N N . GLY A 1 292 ? -22.298 -1.803 17.127 1.00 92.31 292 GLY A N 1
ATOM 2414 C CA . GLY A 1 292 ? -22.457 -1.241 15.782 1.00 92.31 292 GLY A CA 1
ATOM 2415 C C . GLY A 1 292 ? -21.992 0.214 15.689 1.00 92.31 292 GLY A C 1
ATOM 2416 O O . GLY A 1 292 ? -21.278 0.571 14.759 1.00 92.31 292 GLY A O 1
ATOM 2417 N N . TYR A 1 293 ? -22.316 1.028 16.692 1.00 92.31 293 TYR A N 1
ATOM 2418 C CA . TYR A 1 293 ? -21.834 2.399 16.807 1.00 92.31 293 TYR A CA 1
ATOM 2419 C C . TYR A 1 293 ? -20.306 2.441 16.930 1.00 92.31 293 TYR A C 1
ATOM 2421 O O . TYR A 1 293 ? -19.665 3.194 16.207 1.00 92.31 293 TYR A O 1
ATOM 2429 N N . SER A 1 294 ? -19.704 1.569 17.747 1.00 91.38 294 SER A N 1
ATOM 2430 C CA . SER A 1 294 ? -18.241 1.458 17.863 1.00 91.38 294 SER A CA 1
ATOM 2431 C C . SER A 1 294 ? -17.545 0.930 16.606 1.00 91.38 294 SER A C 1
ATOM 2433 O O . SER A 1 294 ? -16.327 0.951 16.535 1.00 91.38 294 SER A O 1
ATOM 2435 N N . LEU A 1 295 ? -18.273 0.411 15.612 1.00 91.62 295 LEU A N 1
ATOM 2436 C CA . LEU A 1 295 ? -17.682 0.117 14.306 1.00 91.62 295 LEU A CA 1
ATOM 2437 C C . LEU A 1 295 ? -17.567 1.370 13.448 1.00 91.62 295 LEU A C 1
ATOM 2439 O O . LEU A 1 295 ? -16.755 1.372 12.529 1.00 91.62 295 LEU A O 1
ATOM 2443 N N . SER A 1 296 ? -18.334 2.422 13.733 1.00 91.19 296 SER A N 1
ATOM 2444 C CA . SER A 1 296 ? -18.068 3.752 13.193 1.00 91.19 296 SER A CA 1
ATOM 2445 C C . SER A 1 296 ? -16.894 4.391 13.940 1.00 91.19 296 SER A C 1
ATOM 2447 O O . SER A 1 296 ? -16.604 4.054 15.084 1.00 91.19 296 SER A O 1
ATOM 2449 N N . GLY A 1 297 ? -16.199 5.321 13.298 1.00 87.12 297 GLY A N 1
ATOM 2450 C CA . GLY A 1 297 ? -15.216 6.191 13.943 1.00 87.12 297 GLY A CA 1
ATOM 2451 C C . GLY A 1 297 ? -15.839 7.452 14.547 1.00 87.12 297 GLY A C 1
ATOM 2452 O O . GLY A 1 297 ? -15.140 8.456 14.669 1.00 87.12 297 GLY A O 1
ATOM 2453 N N . LEU A 1 298 ? -17.151 7.462 14.810 1.00 89.12 298 LEU A N 1
ATOM 2454 C CA . LEU A 1 298 ? -17.848 8.611 15.387 1.00 89.12 298 LEU A CA 1
ATOM 2455 C C . LEU A 1 298 ? -17.710 8.607 16.912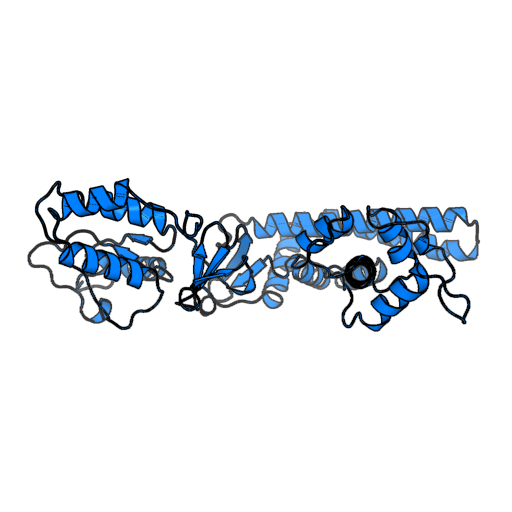 1.00 89.12 298 LEU A C 1
ATOM 2457 O O . LEU A 1 298 ? -17.781 7.560 17.556 1.00 89.12 298 LEU A O 1
ATOM 2461 N N . CYS A 1 299 ? -17.631 9.792 17.516 1.00 81.81 299 CYS A N 1
ATOM 2462 C CA . CYS A 1 299 ? -17.481 9.955 18.969 1.00 81.81 299 CYS A CA 1
ATOM 2463 C C . CYS A 1 299 ? -18.568 10.840 19.615 1.00 81.81 299 CYS A C 1
ATOM 2465 O O . CYS A 1 299 ? -18.408 11.242 20.767 1.00 81.81 299 CYS A O 1
ATOM 2467 N N . ASP A 1 300 ? -19.674 11.127 18.919 1.00 83.38 300 ASP A N 1
ATOM 2468 C CA . ASP A 1 300 ? -20.690 12.106 19.349 1.00 83.38 300 ASP A CA 1
ATOM 2469 C C . ASP A 1 300 ? -21.326 11.828 20.729 1.00 83.38 300 ASP A C 1
ATOM 2471 O O . ASP A 1 300 ? -21.490 12.774 21.499 1.00 83.38 300 ASP A O 1
ATOM 2475 N N . PRO A 1 301 ? -21.652 10.574 21.114 1.00 76.75 301 PRO A N 1
ATOM 2476 C CA . PRO A 1 301 ? -22.246 10.276 22.413 1.00 76.75 301 PRO A CA 1
ATOM 2477 C C . PRO A 1 301 ? -21.310 10.494 23.601 1.00 76.75 301 PRO A C 1
ATOM 2479 O O . PRO A 1 301 ? -21.802 10.503 24.726 1.00 76.75 301 PRO A O 1
ATOM 2482 N N . GLN A 1 302 ? -19.987 10.583 23.376 1.00 80.12 302 GLN A N 1
ATOM 2483 C CA . GLN A 1 302 ? -18.963 10.658 24.432 1.00 80.12 302 GLN A CA 1
ATOM 2484 C C . GLN A 1 302 ? -19.248 9.687 25.598 1.00 80.12 302 GLN A C 1
ATOM 2486 O O . GLN A 1 302 ? -19.231 10.054 26.773 1.00 80.12 302 GLN A O 1
ATOM 2491 N N . ALA A 1 303 ? -19.590 8.439 25.262 1.00 82.06 303 ALA A N 1
ATOM 2492 C CA . ALA A 1 303 ? -20.132 7.471 26.208 1.00 82.06 303 ALA A CA 1
ATOM 2493 C C . ALA A 1 303 ? -19.060 6.506 26.729 1.00 82.06 303 ALA A C 1
ATOM 2495 O O . ALA A 1 303 ? -18.255 5.975 25.965 1.00 82.06 303 ALA A O 1
ATOM 2496 N N . LEU A 1 304 ? -19.121 6.207 28.029 1.00 84.00 304 LEU A N 1
ATOM 2497 C CA . LEU A 1 304 ? -18.349 5.146 28.670 1.00 84.00 304 LEU A CA 1
ATOM 2498 C C . LEU A 1 304 ? -19.305 4.040 29.132 1.00 84.00 304 LEU A C 1
ATOM 2500 O O . LEU A 1 304 ? -20.231 4.297 29.902 1.00 84.00 304 LEU A O 1
ATOM 2504 N N . ILE A 1 305 ? -19.094 2.813 28.651 1.00 85.56 305 ILE A N 1
ATOM 2505 C CA . ILE A 1 305 ? -19.975 1.674 28.936 1.00 85.56 305 ILE A CA 1
ATOM 2506 C C . ILE A 1 305 ? -19.353 0.801 30.022 1.00 85.56 305 ILE A C 1
ATOM 2508 O O . ILE A 1 305 ? -18.297 0.201 29.830 1.00 85.56 305 ILE A O 1
ATOM 2512 N N . PHE A 1 306 ? -20.054 0.675 31.146 1.00 84.69 306 PHE A N 1
ATOM 2513 C CA . PHE A 1 306 ? -19.664 -0.212 32.236 1.00 84.69 306 PHE A CA 1
ATOM 2514 C C . PHE A 1 306 ? -20.358 -1.564 32.095 1.00 84.69 306 PHE A C 1
ATOM 2516 O O . PHE A 1 306 ? -21.571 -1.686 32.253 1.00 84.69 306 PHE A O 1
ATOM 2523 N N . CYS A 1 307 ? -19.574 -2.604 31.824 1.00 83.56 307 CYS A N 1
ATOM 2524 C CA . CYS A 1 307 ? -20.077 -3.970 31.755 1.00 83.56 307 CYS A CA 1
ATOM 2525 C C . CYS A 1 307 ? -20.109 -4.584 33.163 1.00 83.56 307 CYS A C 1
ATOM 2527 O O . CYS A 1 307 ? -19.143 -5.222 33.579 1.00 83.56 307 CYS A O 1
ATOM 2529 N N . TYR A 1 308 ? -21.209 -4.416 33.902 1.00 78.31 308 TYR A N 1
ATOM 2530 C CA . TYR A 1 308 ? -21.383 -4.986 35.248 1.00 78.31 308 TYR A CA 1
ATOM 2531 C C . TYR A 1 308 ? -21.892 -6.439 35.220 1.00 78.31 308 TYR A C 1
ATOM 2533 O O . TYR A 1 308 ? -22.440 -6.905 34.227 1.00 78.31 308 TYR A O 1
ATOM 2541 N N . GLY A 1 309 ? -21.610 -7.209 36.273 1.00 72.94 309 GLY A N 1
ATOM 2542 C CA . GLY A 1 309 ? -22.058 -8.599 36.432 1.00 72.94 309 GLY A CA 1
ATOM 2543 C C . GLY A 1 309 ? -21.032 -9.463 37.161 1.00 72.94 309 GLY A C 1
ATOM 2544 O O . GLY A 1 309 ? -19.843 -9.159 37.107 1.00 72.94 309 GLY A O 1
ATOM 2545 N N . SER A 1 310 ? -21.495 -10.534 37.807 1.00 66.19 310 SER A N 1
ATOM 2546 C CA . SER A 1 310 ? -20.648 -11.500 38.517 1.00 66.19 310 SER A CA 1
ATOM 2547 C C . SER A 1 310 ? -19.610 -12.173 37.600 1.00 66.19 310 SER A C 1
ATOM 2549 O O . SER A 1 310 ? -19.728 -12.172 36.370 1.00 66.19 310 SER A O 1
ATOM 2551 N N . GLY A 1 311 ? -18.548 -12.723 38.197 1.00 67.50 311 GLY A N 1
ATOM 2552 C CA . GLY A 1 311 ? -17.539 -13.493 37.466 1.00 67.50 311 GLY A CA 1
ATOM 2553 C C . GLY A 1 311 ? -18.145 -14.699 36.732 1.00 67.50 311 GLY A C 1
ATOM 2554 O O . GLY A 1 311 ? -19.176 -15.221 37.141 1.00 67.50 311 GLY A O 1
ATOM 2555 N N . ALA A 1 312 ? -17.482 -15.141 35.657 1.00 64.62 312 ALA A N 1
ATOM 2556 C CA . ALA A 1 312 ? -17.872 -16.281 34.810 1.00 64.62 312 ALA A CA 1
ATOM 2557 C C . ALA A 1 312 ? -19.149 -16.121 33.942 1.00 64.62 312 ALA A C 1
ATOM 2559 O O . ALA A 1 312 ? -19.697 -17.112 33.474 1.00 64.62 312 ALA A O 1
ATOM 2560 N N . ASN A 1 313 ? -19.558 -14.889 33.610 1.00 77.12 313 ASN A N 1
ATOM 2561 C CA . ASN A 1 313 ? -20.748 -14.608 32.778 1.00 77.12 313 ASN A CA 1
ATOM 2562 C C . ASN A 1 313 ? -20.470 -14.413 31.268 1.00 77.12 313 ASN A C 1
ATOM 2564 O O . ASN A 1 313 ? -21.241 -13.770 30.563 1.00 77.12 313 ASN A O 1
ATOM 2568 N N . GLY A 1 314 ? -19.334 -14.889 30.750 1.00 82.38 314 GLY A N 1
ATOM 2569 C CA . GLY A 1 314 ? -19.024 -14.813 29.312 1.00 82.38 314 GLY A CA 1
ATOM 2570 C C . GLY A 1 314 ? -18.495 -13.466 28.793 1.00 82.38 314 GLY A C 1
ATOM 2571 O O . GLY A 1 314 ? -18.230 -13.352 27.600 1.00 82.38 314 GLY A O 1
ATOM 2572 N N . LYS A 1 315 ? -18.251 -12.460 29.647 1.00 87.06 315 LYS A N 1
ATOM 2573 C CA . LYS A 1 315 ? -17.697 -11.150 29.226 1.00 87.06 315 LYS A CA 1
ATOM 2574 C C . LYS A 1 315 ? -16.365 -11.267 28.486 1.00 87.06 315 LYS A C 1
ATOM 2576 O O . LYS A 1 315 ? -16.189 -10.673 27.427 1.00 87.06 315 LYS A O 1
ATOM 2581 N N . SER A 1 316 ? -15.437 -12.060 29.022 1.00 87.44 316 SER A N 1
ATOM 2582 C CA . SER A 1 316 ? -14.132 -12.286 28.393 1.00 87.44 316 SER A CA 1
ATOM 2583 C C . SER A 1 316 ? -14.279 -12.943 27.020 1.00 87.44 316 SER A C 1
ATOM 2585 O O . SER A 1 316 ? -13.560 -12.585 26.093 1.00 87.44 316 SER A O 1
ATOM 2587 N N . THR A 1 317 ? -15.249 -13.849 26.861 1.00 92.12 317 THR A N 1
ATOM 2588 C CA . THR A 1 317 ? -15.580 -14.462 25.569 1.00 92.12 317 THR A CA 1
ATOM 2589 C C . THR A 1 317 ? -16.172 -13.436 24.603 1.00 92.12 317 THR A C 1
ATOM 2591 O O . THR A 1 317 ? -15.737 -13.369 23.459 1.00 92.12 317 THR A O 1
ATOM 2594 N N . PHE A 1 318 ? -17.102 -12.592 25.063 1.00 93.12 318 PHE A N 1
ATOM 2595 C CA . PHE A 1 318 ? -17.706 -11.522 24.264 1.00 93.12 318 PHE A CA 1
ATOM 2596 C C . PHE A 1 318 ? -16.643 -10.568 23.699 1.00 93.12 318 PHE A C 1
ATOM 2598 O O . PHE A 1 318 ? -16.562 -10.382 22.485 1.00 93.12 318 PHE A O 1
ATOM 2605 N N . PHE A 1 319 ? -15.771 -10.026 24.555 1.00 92.00 319 PHE A N 1
ATOM 2606 C CA . PHE A 1 319 ? -14.690 -9.144 24.111 1.00 92.00 319 PHE A CA 1
ATOM 2607 C C . PHE A 1 319 ? -13.603 -9.879 23.323 1.00 92.00 319 PHE A C 1
ATOM 2609 O O . PHE A 1 319 ? -13.006 -9.287 22.430 1.00 92.00 319 PHE A O 1
ATOM 2616 N N . GLY A 1 320 ? -13.375 -11.168 23.593 1.00 93.56 320 GLY A N 1
ATOM 2617 C CA . GLY A 1 320 ? -12.494 -12.014 22.789 1.00 93.56 320 GLY A CA 1
ATOM 2618 C C . GLY A 1 320 ? -12.958 -12.110 21.335 1.00 93.56 320 GLY A C 1
ATOM 2619 O O . GLY A 1 320 ? -12.171 -11.843 20.431 1.00 93.56 320 GLY A O 1
ATOM 2620 N N . VAL A 1 321 ? -14.249 -12.391 21.115 1.00 94.62 321 VAL A N 1
ATOM 2621 C CA . VAL A 1 321 ? -14.844 -12.428 19.768 1.00 94.62 321 VAL A CA 1
ATOM 2622 C C . VAL A 1 321 ? -14.760 -11.062 19.094 1.00 94.62 321 VAL A C 1
ATOM 2624 O O . VAL A 1 321 ? -14.368 -10.982 17.933 1.00 94.62 321 VAL A O 1
ATOM 2627 N N . LEU A 1 322 ? -15.087 -9.979 19.808 1.00 94.31 322 LEU A N 1
ATOM 2628 C CA . LEU A 1 322 ? -15.007 -8.631 19.243 1.00 94.31 322 LEU A CA 1
ATOM 2629 C C . LEU A 1 322 ? -13.579 -8.252 18.860 1.00 94.31 322 LEU A C 1
ATOM 2631 O O . LEU A 1 322 ? -13.379 -7.753 17.759 1.00 94.31 322 LEU A O 1
ATOM 2635 N N . ARG A 1 323 ? -12.592 -8.535 19.715 1.00 94.25 323 ARG A N 1
ATOM 2636 C CA . ARG A 1 323 ? -11.168 -8.309 19.436 1.00 94.25 323 ARG A CA 1
ATOM 2637 C C . ARG A 1 323 ? -10.716 -9.039 18.175 1.00 94.25 323 ARG A C 1
ATOM 2639 O O . ARG A 1 323 ? -10.010 -8.459 17.353 1.00 94.25 323 ARG A O 1
ATOM 2646 N N . ASP A 1 324 ? -11.121 -10.294 18.018 1.00 93.69 324 ASP A N 1
ATOM 2647 C CA . ASP A 1 324 ? -10.754 -11.087 16.845 1.00 93.69 324 ASP A CA 1
ATOM 2648 C C . ASP A 1 324 ? -11.477 -10.596 15.583 1.00 93.69 324 ASP A C 1
ATOM 2650 O O . ASP A 1 324 ? -10.890 -10.610 14.503 1.00 93.69 324 ASP A O 1
ATOM 2654 N N . LEU A 1 325 ? -12.710 -10.095 15.720 1.00 93.44 325 LEU A N 1
ATOM 2655 C CA . LEU A 1 325 ? -13.499 -9.544 14.622 1.00 93.44 325 LEU A CA 1
ATOM 2656 C C . LEU A 1 325 ? -12.947 -8.200 14.139 1.00 93.44 325 LEU A C 1
ATOM 2658 O O . LEU A 1 325 ? -12.639 -8.061 12.958 1.00 93.44 325 LEU A O 1
ATOM 2662 N N . ILE A 1 326 ? -12.818 -7.212 15.027 1.00 92.94 326 ILE A N 1
ATOM 2663 C CA . ILE A 1 326 ? -12.477 -5.831 14.645 1.00 92.94 326 ILE A CA 1
ATOM 2664 C C . ILE A 1 326 ? -10.970 -5.588 14.515 1.00 92.94 326 ILE A C 1
ATOM 2666 O O . ILE A 1 326 ? -10.572 -4.556 13.984 1.00 92.94 326 ILE A O 1
ATOM 2670 N N . GLY A 1 327 ? -10.129 -6.542 14.925 1.00 93.62 327 GLY A N 1
ATOM 2671 C CA . GLY A 1 327 ? -8.696 -6.524 14.636 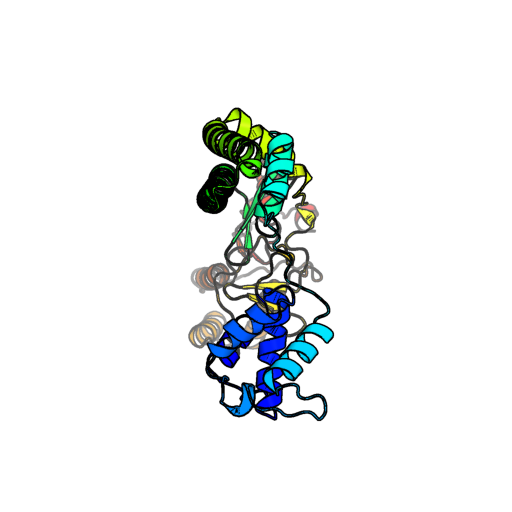1.00 93.62 327 GLY A CA 1
ATOM 2672 C C . GLY A 1 327 ? -7.995 -5.290 15.198 1.00 93.62 327 GLY A C 1
ATOM 2673 O O . GLY A 1 327 ? -8.087 -5.015 16.394 1.00 93.62 327 GLY A O 1
ATOM 2674 N N . ASP A 1 328 ? -7.311 -4.539 14.336 1.00 93.81 328 ASP A N 1
ATOM 2675 C CA . ASP A 1 328 ? -6.461 -3.410 14.742 1.00 93.81 328 ASP A CA 1
ATOM 2676 C C . ASP A 1 328 ? -7.246 -2.231 15.337 1.00 93.81 328 ASP A C 1
ATOM 2678 O O . ASP A 1 328 ? -6.665 -1.350 15.985 1.00 93.81 328 ASP A O 1
ATOM 2682 N N . TYR A 1 329 ? -8.565 -2.207 15.118 1.00 94.81 329 TYR A N 1
ATOM 2683 C CA . TYR A 1 329 ? -9.479 -1.232 15.705 1.00 94.81 329 TYR A CA 1
ATOM 2684 C C . TYR A 1 329 ? -9.803 -1.516 17.182 1.00 94.81 329 TYR A C 1
ATOM 2686 O O . TYR A 1 329 ? -10.351 -0.632 17.846 1.00 94.81 329 TYR A O 1
ATOM 2694 N N . TYR A 1 330 ? -9.481 -2.711 17.697 1.00 94.31 330 TYR A N 1
ATOM 2695 C CA . TYR A 1 330 ? -9.596 -3.056 19.115 1.00 94.31 330 TYR A CA 1
ATOM 2696 C C . TYR A 1 330 ? -8.306 -2.696 19.848 1.00 94.31 330 TYR A C 1
ATOM 2698 O O . TYR A 1 330 ? -7.236 -3.204 19.513 1.00 94.31 330 TYR A O 1
ATOM 2706 N N . GLN A 1 331 ? -8.407 -1.916 20.922 1.00 91.31 331 GLN A N 1
ATOM 2707 C CA . GLN A 1 331 ? -7.270 -1.619 21.785 1.00 91.31 331 GLN A CA 1
ATOM 2708 C C . GLN A 1 331 ? -7.590 -1.922 23.250 1.00 91.31 331 GLN A C 1
ATOM 2710 O O . GLN A 1 331 ? -8.520 -1.373 23.832 1.00 91.31 331 GLN A O 1
ATOM 2715 N N . GLY A 1 332 ? -6.777 -2.782 23.865 1.00 87.44 332 G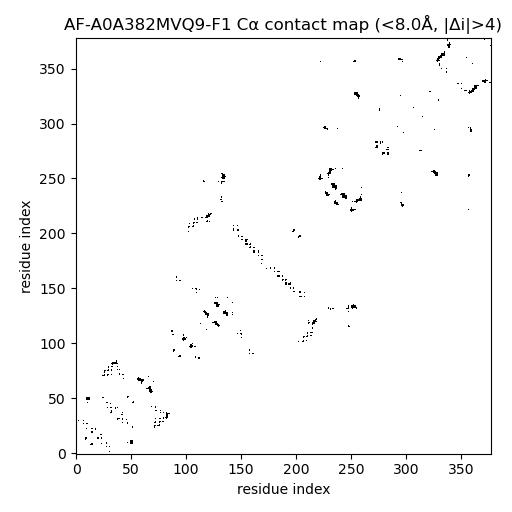LY A N 1
ATOM 2716 C CA . GLY A 1 332 ? -6.768 -2.960 25.317 1.00 87.44 332 GLY A CA 1
ATOM 2717 C C . GLY A 1 332 ? -5.899 -1.894 25.982 1.00 87.44 332 GLY A C 1
ATOM 2718 O O . GLY A 1 332 ? -4.768 -1.678 25.533 1.00 87.44 332 GLY A O 1
ATOM 2719 N N . ILE A 1 333 ? -6.397 -1.248 27.033 1.00 84.44 333 ILE A N 1
ATOM 2720 C CA . ILE A 1 333 ? -5.622 -0.329 27.878 1.00 84.44 333 ILE A CA 1
ATOM 2721 C C . ILE A 1 333 ? -5.677 -0.769 29.338 1.00 84.44 333 ILE A C 1
ATOM 2723 O O . ILE A 1 333 ? -6.623 -1.423 29.767 1.00 84.44 333 ILE A O 1
ATOM 2727 N N . GLN A 1 334 ? -4.648 -0.408 30.097 1.00 78.56 334 GLN A N 1
ATOM 2728 C CA . GLN A 1 334 ? -4.646 -0.593 31.542 1.00 78.56 334 GLN A CA 1
ATOM 2729 C C . GLN A 1 334 ? -5.521 0.472 32.200 1.00 78.56 334 GLN A C 1
ATOM 2731 O O . GLN A 1 334 ? -5.561 1.621 31.749 1.00 78.56 334 GLN A O 1
ATOM 2736 N N . ILE A 1 335 ? -6.208 0.111 33.282 1.00 74.56 335 ILE A N 1
ATOM 2737 C CA . ILE A 1 335 ? -7.131 1.042 33.931 1.00 74.56 335 ILE A CA 1
ATOM 2738 C C . ILE A 1 335 ? -6.402 2.233 34.549 1.00 74.56 335 ILE A C 1
ATOM 2740 O O . ILE A 1 335 ? -6.929 3.342 34.574 1.00 74.56 335 ILE A O 1
ATOM 2744 N N . GLU A 1 336 ? -5.152 2.043 34.971 1.00 72.75 336 GLU A N 1
ATOM 2745 C CA . GLU A 1 336 ? -4.267 3.080 35.497 1.00 72.75 336 GLU A CA 1
ATOM 2746 C C . GLU A 1 336 ? -4.108 4.267 34.545 1.00 72.75 336 GLU A C 1
ATOM 2748 O O . GLU A 1 336 ? -3.904 5.391 35.008 1.00 72.75 336 GLU A O 1
ATOM 2753 N N . THR A 1 337 ? -4.246 4.035 33.238 1.00 71.75 337 THR A N 1
ATOM 2754 C CA . THR A 1 337 ? -4.197 5.062 32.194 1.00 71.75 337 THR A CA 1
ATOM 2755 C C . THR A 1 337 ? -5.411 5.997 32.257 1.00 71.75 337 THR A C 1
ATOM 2757 O O . THR A 1 337 ? -5.294 7.173 31.915 1.00 71.75 337 THR A O 1
ATOM 2760 N N . LEU A 1 338 ? -6.558 5.509 32.744 1.00 70.44 338 LEU A N 1
ATOM 2761 C CA . LEU A 1 338 ? -7.802 6.271 32.912 1.00 70.44 338 LEU A CA 1
ATOM 2762 C C . LEU A 1 338 ? -7.962 6.895 34.312 1.00 70.44 338 LEU A C 1
ATOM 2764 O O . LEU A 1 338 ? -8.860 7.713 34.533 1.00 70.44 338 LEU A O 1
ATOM 2768 N N . LEU A 1 339 ? -7.110 6.529 35.274 1.00 72.44 339 LEU A N 1
ATOM 2769 C CA . LEU A 1 339 ? -7.202 6.994 36.659 1.00 72.44 339 LEU A CA 1
ATOM 2770 C C . LEU A 1 339 ? -6.504 8.343 36.881 1.00 72.44 339 LEU A C 1
ATOM 2772 O O . LEU A 1 339 ? -5.503 8.685 36.251 1.00 72.44 339 LEU A O 1
ATOM 2776 N N . ALA A 1 340 ? -7.029 9.128 37.825 1.00 62.44 340 ALA A N 1
ATOM 2777 C CA . ALA A 1 340 ? -6.419 10.390 38.230 1.00 62.44 340 ALA A CA 1
ATOM 2778 C C . ALA A 1 340 ? -5.113 10.140 39.009 1.00 62.44 340 ALA A C 1
ATOM 2780 O O . ALA A 1 340 ? -5.133 9.810 40.196 1.00 62.44 340 ALA A O 1
ATOM 2781 N N . ASN A 1 341 ? -3.969 10.327 38.348 1.00 62.53 341 ASN A N 1
ATOM 2782 C CA . ASN A 1 341 ? -2.649 10.250 38.974 1.00 62.53 341 ASN A CA 1
ATOM 2783 C C . ASN A 1 341 ? -2.137 11.654 39.338 1.00 62.53 341 ASN A C 1
ATOM 2785 O O . ASN A 1 341 ? -2.268 12.592 38.556 1.00 62.53 341 ASN A O 1
ATOM 2789 N N . ARG A 1 342 ? -1.512 11.806 40.518 1.00 50.53 342 ARG A N 1
ATOM 2790 C CA . ARG A 1 342 ? -0.886 13.080 40.950 1.00 50.53 342 ARG A CA 1
ATOM 2791 C C . ARG A 1 342 ? 0.374 13.445 40.149 1.00 50.53 342 ARG A C 1
ATOM 2793 O O . ARG A 1 342 ? 0.821 14.581 40.227 1.00 50.53 342 ARG A O 1
ATOM 2800 N N . PHE A 1 343 ? 0.922 12.500 39.385 1.00 51.56 343 PHE A N 1
ATOM 2801 C CA . PHE A 1 343 ? 2.083 12.679 38.515 1.00 51.56 343 PHE A CA 1
ATOM 2802 C C . PHE A 1 343 ? 1.781 12.042 37.151 1.00 51.56 343 PHE A C 1
ATOM 2804 O O . PHE A 1 343 ? 1.395 10.874 37.097 1.00 51.56 343 PHE A O 1
ATOM 2811 N N . GLN A 1 344 ? 1.929 12.796 36.056 1.00 53.41 344 GLN A N 1
ATOM 2812 C CA . GLN A 1 344 ? 1.851 12.250 34.696 1.00 53.41 344 GLN A CA 1
ATOM 2813 C C . GLN A 1 344 ? 3.104 11.406 34.431 1.00 53.41 344 GLN A C 1
ATOM 2815 O O . GLN A 1 344 ? 4.212 11.934 34.368 1.00 53.41 344 GLN A O 1
ATOM 2820 N N . SER A 1 345 ? 2.942 10.090 34.303 1.00 55.78 345 SER A N 1
ATOM 2821 C CA . SER A 1 345 ? 4.012 9.178 33.896 1.00 55.78 345 SER A CA 1
ATOM 2822 C C . SER A 1 345 ? 4.100 9.087 32.370 1.00 55.78 345 SER A C 1
ATOM 2824 O O . SER A 1 345 ? 3.087 9.184 31.673 1.00 55.78 345 SER A O 1
ATOM 2826 N N . SER A 1 346 ? 5.297 8.821 31.842 1.00 54.53 346 SER A N 1
ATOM 2827 C CA . SER A 1 346 ? 5.553 8.589 30.408 1.00 54.53 346 SER A CA 1
ATOM 2828 C C . SER A 1 346 ? 4.693 7.470 29.795 1.00 54.53 346 SER A C 1
ATOM 2830 O O . SER A 1 346 ? 4.400 7.507 28.601 1.00 54.53 346 SER A O 1
ATOM 2832 N N . SER A 1 347 ? 4.219 6.518 30.606 1.00 56.69 347 SER A N 1
ATOM 2833 C CA . SER A 1 347 ? 3.299 5.450 30.186 1.00 56.69 347 SER A CA 1
ATOM 2834 C C . SER A 1 347 ? 1.961 5.975 29.649 1.00 56.69 347 SER A C 1
ATOM 2836 O O . SER A 1 347 ? 1.470 5.478 28.640 1.00 56.69 347 SER A O 1
ATOM 2838 N N . THR A 1 348 ? 1.409 7.039 30.243 1.00 59.38 348 THR A N 1
ATOM 2839 C CA . THR A 1 348 ? 0.117 7.611 29.814 1.00 59.38 348 THR A CA 1
ATOM 2840 C C . THR A 1 348 ? 0.173 8.223 28.412 1.00 59.38 348 THR A C 1
ATOM 2842 O O . THR A 1 348 ? -0.810 8.195 27.673 1.00 59.38 348 THR A O 1
ATOM 2845 N N . GLN A 1 349 ? 1.335 8.742 28.009 1.00 60.34 349 GLN A N 1
ATOM 2846 C CA . GLN A 1 349 ? 1.548 9.299 26.673 1.00 60.34 349 GLN A CA 1
ATOM 2847 C C . GLN A 1 349 ? 1.692 8.195 25.615 1.00 60.34 349 GLN A C 1
ATOM 2849 O O . GLN A 1 349 ? 1.206 8.349 24.495 1.00 60.34 349 GLN A O 1
ATOM 2854 N N . TYR A 1 350 ? 2.300 7.064 25.985 1.00 64.06 350 TYR A N 1
ATOM 2855 C CA . TYR A 1 350 ? 2.416 5.887 25.125 1.00 64.06 350 TYR A CA 1
ATOM 2856 C C . TYR A 1 350 ? 1.050 5.242 24.855 1.00 64.06 350 TYR A C 1
ATOM 2858 O O . TYR A 1 350 ? 0.708 4.983 23.703 1.00 64.06 350 TYR A O 1
ATOM 2866 N N . ASP A 1 351 ? 0.218 5.065 25.882 1.00 66.88 351 ASP A N 1
ATOM 2867 C CA . ASP A 1 351 ? -1.119 4.486 25.705 1.00 66.88 351 ASP A CA 1
ATOM 2868 C C . ASP A 1 351 ? -2.043 5.379 24.868 1.00 66.88 351 ASP A C 1
ATOM 2870 O O . ASP A 1 351 ? -2.808 4.878 24.043 1.00 66.88 351 ASP A O 1
ATOM 2874 N N . ARG A 1 352 ? -1.912 6.706 24.996 1.00 68.12 352 ARG A N 1
ATOM 2875 C CA . ARG A 1 352 ? -2.605 7.668 24.124 1.00 68.12 352 ARG A CA 1
ATOM 2876 C C . ARG A 1 352 ? -2.237 7.502 22.651 1.00 68.12 352 ARG A C 1
ATOM 2878 O O . ARG A 1 352 ? -3.101 7.636 21.790 1.00 68.12 352 ARG A O 1
ATOM 2885 N N . ALA A 1 353 ? -0.980 7.181 22.350 1.00 68.56 353 ALA A N 1
ATOM 2886 C CA . ALA A 1 353 ? -0.573 6.888 20.980 1.00 68.56 353 ALA A CA 1
ATOM 2887 C C . ALA A 1 353 ? -1.192 5.573 20.467 1.00 68.56 353 ALA A C 1
ATOM 2889 O O . ALA A 1 353 ? -1.550 5.491 19.294 1.00 68.56 353 ALA A O 1
ATOM 2890 N N . ARG A 1 354 ? -1.378 4.565 21.335 1.00 72.44 354 ARG A N 1
ATOM 2891 C CA . ARG A 1 354 ? -1.943 3.252 20.960 1.00 72.44 354 ARG A CA 1
ATOM 2892 C C . ARG A 1 354 ? -3.428 3.294 20.619 1.00 72.44 354 ARG A C 1
ATOM 2894 O O . ARG A 1 354 ? -3.867 2.534 19.761 1.00 72.44 354 ARG A O 1
ATOM 2901 N N . VAL A 1 355 ? -4.194 4.165 21.274 1.00 81.06 355 VAL A N 1
ATOM 2902 C CA . VAL A 1 355 ? -5.637 4.311 21.007 1.00 81.06 355 VAL A CA 1
ATOM 2903 C C . VAL A 1 355 ? -5.936 5.124 19.745 1.00 81.06 355 VAL A C 1
ATOM 2905 O O . VAL A 1 355 ? -7.085 5.170 19.311 1.00 81.06 355 VAL A O 1
ATOM 2908 N N . LYS A 1 356 ? -4.931 5.745 19.110 1.00 82.44 356 LYS A N 1
ATOM 2909 C CA . LYS A 1 356 ? -5.139 6.481 17.858 1.00 82.44 356 LYS A CA 1
ATOM 2910 C C . LYS A 1 356 ? -5.664 5.540 16.764 1.00 82.44 356 LYS A C 1
ATOM 2912 O O . LYS A 1 356 ? -5.073 4.496 16.487 1.00 82.44 356 LYS A O 1
ATOM 2917 N N . GLY A 1 357 ? -6.786 5.927 16.157 1.00 86.12 357 GLY A N 1
ATOM 2918 C CA . GLY A 1 357 ? -7.473 5.149 15.122 1.00 86.12 357 GLY A CA 1
ATOM 2919 C C . GLY A 1 357 ? -8.219 3.915 15.645 1.00 86.12 357 GLY A C 1
ATOM 2920 O O . GLY A 1 357 ? -8.872 3.239 14.857 1.00 86.12 357 GLY A O 1
ATOM 2921 N N . ALA A 1 358 ? -8.153 3.602 16.946 1.00 90.88 358 ALA A N 1
ATOM 2922 C CA . ALA A 1 358 ? -8.975 2.550 17.534 1.00 90.88 358 ALA A CA 1
ATOM 2923 C C . ALA A 1 358 ? -10.445 2.994 17.563 1.00 90.88 358 ALA A C 1
ATOM 2925 O O . ALA A 1 358 ? -10.738 4.159 17.824 1.00 90.88 358 ALA A O 1
ATOM 2926 N N . ARG A 1 359 ? -11.368 2.059 17.318 1.00 92.56 359 ARG A N 1
ATOM 2927 C CA . ARG A 1 359 ? -12.817 2.318 17.411 1.00 92.56 359 ARG A CA 1
ATOM 2928 C C . ARG A 1 359 ? -13.462 1.661 18.629 1.00 92.56 359 ARG A C 1
ATOM 2930 O O . ARG A 1 359 ? -14.540 2.053 19.057 1.00 92.56 359 ARG A O 1
ATOM 2937 N N . MET A 1 360 ? -12.765 0.703 19.240 1.00 91.81 360 MET A N 1
ATOM 2938 C CA . MET A 1 360 ? -13.155 0.109 20.510 1.00 91.81 360 MET A CA 1
ATOM 2939 C C . MET A 1 360 ? -11.951 0.057 21.441 1.00 91.81 360 MET A C 1
ATOM 2941 O O . MET A 1 360 ? -10.950 -0.598 21.147 1.00 91.81 360 MET A O 1
ATOM 2945 N N . VAL A 1 361 ? -12.069 0.732 22.581 1.00 90.44 361 VAL A N 1
ATOM 2946 C CA . VAL A 1 361 ? -11.063 0.714 23.641 1.00 90.44 361 VAL A CA 1
ATOM 2947 C C . VAL A 1 361 ? -11.661 0.019 24.854 1.00 90.44 361 VAL A C 1
ATOM 2949 O O . VAL A 1 361 ? -12.722 0.411 25.335 1.00 90.44 361 VAL A O 1
ATOM 2952 N N . VAL A 1 362 ? -10.994 -1.026 25.333 1.00 89.31 362 VAL A N 1
ATOM 2953 C CA . VAL A 1 362 ? -11.452 -1.830 26.471 1.00 89.31 362 VAL A CA 1
ATOM 2954 C C . VAL A 1 362 ? -10.404 -1.767 27.569 1.00 89.31 362 VAL A C 1
ATOM 2956 O O . VAL A 1 362 ? -9.212 -1.925 27.309 1.00 89.31 362 VAL A O 1
ATOM 2959 N N . SER A 1 363 ? -10.861 -1.531 28.793 1.00 85.50 363 SER A N 1
ATOM 2960 C CA . SER A 1 363 ? -10.034 -1.499 29.995 1.00 85.50 363 SER A CA 1
ATOM 2961 C C . SER A 1 363 ? -10.491 -2.567 30.978 1.00 85.50 363 SER A C 1
ATOM 2963 O O . SER A 1 363 ? -11.672 -2.920 31.009 1.00 85.50 363 SER A O 1
ATOM 2965 N N . ASP A 1 364 ? -9.559 -3.020 31.813 1.00 77.38 364 ASP A N 1
ATOM 2966 C CA . ASP A 1 364 ? -9.856 -3.833 32.992 1.00 77.38 364 ASP A CA 1
ATOM 2967 C C . ASP A 1 364 ? -10.641 -3.026 34.049 1.00 77.38 364 ASP A C 1
ATOM 2969 O O . ASP A 1 364 ? -10.799 -1.804 33.931 1.00 77.38 364 ASP A O 1
ATOM 2973 N N . GLU A 1 365 ? -11.168 -3.716 35.069 1.00 70.50 365 GLU A N 1
ATOM 2974 C CA . GLU A 1 365 ? -12.051 -3.139 36.093 1.00 70.50 365 GLU A CA 1
ATOM 2975 C C . GLU A 1 365 ? -11.428 -1.954 36.850 1.00 70.50 365 GLU A C 1
ATOM 2977 O O . GLU A 1 365 ? -10.246 -1.945 37.194 1.00 70.50 365 GLU A O 1
ATOM 2982 N N . VAL A 1 366 ? -12.267 -0.962 37.169 1.00 66.50 366 VAL A N 1
ATOM 2983 C CA . VAL A 1 366 ? -11.908 0.157 38.051 1.00 66.50 366 VAL A CA 1
ATOM 2984 C C . VAL A 1 366 ? -11.792 -0.362 39.484 1.00 66.50 366 VAL A C 1
ATOM 2986 O O . VAL A 1 366 ? -12.799 -0.822 40.025 1.00 66.50 366 VAL A O 1
ATOM 2989 N N . PRO A 1 367 ? -10.619 -0.253 40.140 1.00 62.41 367 PRO A N 1
ATOM 2990 C CA . PRO A 1 367 ? -10.493 -0.646 41.534 1.00 62.41 367 PRO A CA 1
ATOM 2991 C C . PRO A 1 367 ? -11.391 0.223 42.418 1.00 62.41 367 PRO A C 1
ATOM 2993 O O . PRO A 1 367 ? -11.477 1.444 42.238 1.00 62.41 367 PRO A O 1
ATOM 2996 N N . GLU A 1 368 ? -12.035 -0.406 43.396 1.00 60.50 368 GLU A N 1
ATOM 2997 C CA . GLU A 1 368 ? -12.983 0.254 44.288 1.00 60.50 368 GLU A CA 1
ATOM 2998 C C . GLU A 1 368 ? -12.338 1.461 45.006 1.00 60.50 368 GLU A C 1
ATOM 3000 O O . GLU A 1 368 ? -11.206 1.403 45.491 1.00 60.50 368 GLU A O 1
ATOM 3005 N N . GLY A 1 369 ? -13.037 2.601 45.024 1.00 63.09 369 GLY A N 1
ATOM 3006 C CA . GLY A 1 369 ? -12.571 3.839 45.665 1.00 63.09 369 GLY A CA 1
ATOM 3007 C C . GLY A 1 369 ? -11.611 4.716 44.843 1.00 63.09 369 GLY A C 1
ATOM 3008 O O . GLY A 1 369 ? -11.218 5.787 45.315 1.00 63.09 369 GLY A O 1
ATOM 3009 N N . ARG A 1 370 ? -11.239 4.329 43.614 1.00 68.50 370 ARG A N 1
ATOM 3010 C CA . ARG A 1 370 ? -10.398 5.153 42.722 1.00 68.50 370 ARG A CA 1
ATOM 3011 C C . ARG A 1 370 ? -11.259 6.046 41.824 1.00 68.50 370 ARG A C 1
ATOM 3013 O O . ARG A 1 370 ? -12.306 5.638 41.335 1.00 68.50 370 ARG A O 1
ATOM 3020 N N . LYS A 1 371 ? -10.808 7.286 41.599 1.00 70.88 371 LYS A N 1
ATOM 3021 C CA . LYS A 1 371 ? -11.492 8.260 40.732 1.00 70.88 371 LYS A CA 1
ATOM 3022 C C . LYS A 1 371 ? -10.896 8.257 39.325 1.00 70.88 371 LYS A C 1
ATOM 3024 O O . LYS A 1 371 ? -9.672 8.272 39.170 1.00 70.88 371 LYS A O 1
ATOM 3029 N N . LEU A 1 372 ? -11.770 8.293 38.323 1.00 73.25 372 LEU A N 1
ATOM 3030 C CA . LEU A 1 372 ? -11.391 8.520 36.931 1.00 73.25 372 LEU A CA 1
ATOM 3031 C C . LEU A 1 372 ? -10.852 9.941 36.746 1.00 73.25 372 LEU A C 1
ATOM 3033 O O . LEU A 1 372 ? -11.266 10.879 37.432 1.00 73.25 372 LEU A O 1
ATOM 3037 N N . ASN A 1 373 ? -9.925 10.097 35.809 1.00 72.81 373 ASN A N 1
ATOM 3038 C CA . ASN A 1 373 ? -9.438 11.404 35.405 1.00 72.81 373 ASN A CA 1
ATOM 3039 C C . ASN A 1 373 ? -10.427 12.049 34.426 1.00 72.81 373 ASN A C 1
ATOM 3041 O O . ASN A 1 373 ? -10.407 11.745 33.236 1.00 72.81 373 ASN A O 1
ATOM 3045 N N . GLU A 1 374 ? -11.263 12.970 34.911 1.00 70.44 374 GLU A N 1
ATOM 3046 C CA . GLU A 1 374 ? -12.255 13.653 34.068 1.00 70.44 374 GLU A CA 1
ATOM 3047 C C . GLU A 1 374 ? -11.654 14.321 32.827 1.00 70.44 374 GLU A C 1
ATOM 3049 O O . GLU A 1 374 ? -12.287 14.301 31.783 1.00 70.44 374 GLU A O 1
ATOM 3054 N N . SER A 1 375 ? -10.445 14.886 32.920 1.00 70.12 375 SER A N 1
ATOM 3055 C CA . SER A 1 375 ? -9.785 15.569 31.791 1.00 70.12 375 SER A CA 1
ATOM 3056 C C . SER A 1 375 ? -9.224 14.628 30.724 1.00 70.12 375 SER A C 1
ATOM 3058 O O . SER A 1 375 ? -8.795 15.086 29.671 1.00 70.12 375 SER A O 1
ATOM 3060 N N . LEU A 1 376 ? -9.133 13.336 31.040 1.00 68.62 376 LEU A N 1
ATOM 3061 C CA . LEU A 1 376 ? -8.648 12.310 30.123 1.00 68.62 376 LEU A CA 1
ATOM 3062 C C . LEU A 1 376 ? -9.802 11.496 29.532 1.00 68.62 376 LEU A C 1
ATOM 3064 O O . LEU A 1 376 ? -9.665 10.969 28.434 1.00 68.62 376 LEU A O 1
ATOM 3068 N N . VAL A 1 377 ? -10.906 11.381 30.277 1.00 69.38 377 VAL A N 1
ATOM 3069 C CA . VAL A 1 377 ? -12.145 10.727 29.837 1.00 69.38 377 VAL A CA 1
ATOM 3070 C C . VAL A 1 377 ? -12.984 11.647 28.941 1.00 69.38 377 VAL A C 1
ATOM 3072 O O . VAL A 1 377 ? -13.622 11.149 28.018 1.00 69.38 377 VAL A O 1
ATOM 3075 N N . LYS A 1 378 ? -12.991 12.957 29.219 1.00 61.00 378 LYS A N 1
ATOM 3076 C CA . LYS A 1 378 ? -13.502 13.997 28.311 1.00 61.00 378 LYS A CA 1
ATOM 3077 C C . LYS A 1 378 ? -12.447 14.315 27.260 1.00 61.00 378 LYS A C 1
ATOM 3079 O O . LYS A 1 378 ? -12.851 14.559 26.104 1.00 61.00 378 LYS A O 1
#

Mean predicted aligned error: 11.63 Å

Radius of gyration: 29.59 Å; Cα contacts (8 Å, |Δi|>4): 449; chains: 1; bounding box: 64×35×94 Å

Nearest PDB structures (foldseek):
  8wvz-assembly1_E  TM=4.872E-01  e=4.772E-08  African swine fever virus
  6k9b-assembly2_B  TM=8.083E-01  e=3.271E-03  Nitratiruptor phage NrS-1
  7rr4-assembly1_A  TM=7.986E-01  e=4.632E-03  Nitratiruptor phage NrS-1
  7rr3-assembly1_A  TM=7.567E-01  e=5.116E-03  Nitratiruptor phage NrS-1

Secondary structure (DSSP, 8-state):
-TTHHHHHHHHTT--TTSSSHHHHHHHHHHHHHHHTTT-HHHHHHHHTTSTT--GGGGSB-STTS-BHHHHHHHHHHHT-------SS--SHHHHHHHHHTHHHHHHHHHHHHHTTTEEEETTTTEEEEEETTEEEE-SSSHHHHHHHHHHHHHHHHHHHHHHHHHHHHHHTT-GGGHHHHHHHHHHHHHHHHHHHHHTSHHHHHHHHHHHTTTSEE-TTTTT--TTEEEETTEEEETTTTEEEPP-GGG--S---SS---TT---HHHHHHHHHHTTT-HHHHHHHHHHHHHHHS---TT---------TTSSHHHHHHHHHHHHGGGEEEE-GGGTB--SS--HHHHHHHHHTTT-SEEEEPPPPTTPPB-HHHH-

Solvent-accessible surface area (backbone atoms only — not comparable to full-atom values): 21366 Å² total; per-residue (Å²): 116,102,53,51,72,60,49,57,37,37,42,68,46,53,44,90,93,40,97,40,73,68,55,37,52,38,51,48,35,36,57,36,22,21,72,47,59,54,36,65,71,58,38,52,60,54,47,64,72,23,60,67,53,54,78,63,41,74,34,69,69,46,97,87,64,45,24,43,38,59,52,39,45,51,54,16,42,75,68,43,90,63,57,60,70,72,74,52,79,85,49,69,68,59,46,48,59,29,58,76,49,44,57,62,19,52,13,54,52,46,37,45,71,31,54,80,36,44,38,21,23,76,80,79,72,40,47,30,40,53,53,89,72,29,43,39,74,58,86,80,59,55,65,60,58,50,50,43,55,50,53,39,50,52,38,52,54,50,32,53,53,42,53,50,53,41,52,56,52,57,72,67,71,47,77,84,43,54,64,58,40,50,57,43,53,55,50,31,53,51,34,56,48,48,46,61,48,47,74,35,69,67,54,44,50,53,18,50,62,59,23,40,75,73,28,64,48,52,79,74,62,42,53,62,58,35,50,55,39,43,34,59,72,19,33,34,32,67,85,80,73,42,79,39,77,63,54,69,87,65,34,30,67,43,41,24,68,41,66,88,59,91,88,69,77,61,62,72,59,54,54,47,52,36,60,68,49,75,59,43,61,66,60,52,49,49,52,52,48,54,53,55,50,35,64,30,57,69,66,88,81,75,75,85,87,80,88,80,75,70,88,92,57,52,59,71,56,56,53,47,53,46,39,58,47,42,27,59,24,43,33,81,46,64,42,74,68,52,35,62,63,100,63,92,54,75,64,52,59,52,53,56,60,64,49,61,76,38,39,40,79,47,61,60,80,79,62,88,94,67,57,68,25,64,85,76,77,102